Protein AF-A0A7W1U580-F1 (afdb_monomer_lite)

pLDDT: mean 88.95, std 13.39, range [37.47, 98.69]

Foldseek 3Di:
DDEDEDEQCQQPVDQPDGDCVVVVVVLVVCVVVVAAYEYYYFDAQSHHPVLVVQCVVVVFDKAWDDDPNDITIGTDLLRPSNLVSLLVSLLVVLVVCPPPPRHAEYEQARCDHGGSANDHDADLVRLVRCVVSPDDLVSSLVSSLSSLVSNCVSNVRHAYEYHAFFQRPDVDDRGNAPFRHVSVLVNLVVCCVVPPPRYAYEYEDQALPADQPVHDPRGVSVVLLVSPDRYAYEHNDAQPPPCQRSSHVSDDDDSLVGLLSSLVRRLSSNHLYYHHDPVCCVPPVVSVVVSVCSNPPDPDPDPDPDDDDDDDDDDDDDDDDDDDDDDDDDDDPDFDDQDARLAQLAPLQFPWDAQWTWGWADAPQKIKIKIQFLAAPPRFWKKKKFKDLDWAQWFDDADPPQEHAGERDDPLAKMWIAANNHQDIDIDNADPPKDWGHHNDRRTMTMIMGRCCRRPVHNHQKMWMKMWIFGRDRHTFTDTMPPDDPPPRYHTPVRTAIFGNQQRYDRVSPNHHQCRDPVGRFDFPDWDDDPQKIKIKTFDRAQWKKFKWKDQDVPDDIDTQDDIDHAHRPRGMDMDMDNDPDPDMDMDMDTDD

Structure (mmCIF, N/CA/C/O backbone):
data_AF-A0A7W1U580-F1
#
_entry.id   AF-A0A7W1U580-F1
#
loop_
_atom_site.group_PDB
_atom_site.id
_atom_site.type_symbol
_atom_site.label_atom_id
_atom_site.label_alt_id
_atom_site.label_comp_id
_atom_site.label_asym_id
_atom_site.label_entity_id
_atom_site.label_seq_id
_atom_site.pdbx_PDB_ins_code
_atom_site.Cartn_x
_atom_site.Cartn_y
_atom_site.Cartn_z
_atom_site.occupancy
_atom_site.B_iso_or_equiv
_atom_site.auth_seq_id
_atom_site.auth_comp_id
_atom_site.auth_asym_id
_atom_site.auth_atom_id
_atom_site.pdbx_PDB_model_num
ATOM 1 N N . GLY A 1 1 ? 14.571 -21.719 -9.127 1.00 93.25 1 GLY A N 1
ATOM 2 C CA . GLY A 1 1 ? 13.902 -22.363 -10.268 1.00 93.25 1 GLY A CA 1
ATOM 3 C C . GLY A 1 1 ? 14.424 -21.766 -11.554 1.00 93.25 1 GLY A C 1
ATOM 4 O O . GLY A 1 1 ? 15.583 -21.372 -11.562 1.00 93.25 1 GLY A O 1
ATOM 5 N N . ILE A 1 2 ? 13.581 -21.697 -12.580 1.00 95.88 2 ILE A N 1
ATOM 6 C CA . ILE A 1 2 ? 13.791 -21.000 -13.854 1.00 95.88 2 ILE A CA 1
ATOM 7 C C . ILE A 1 2 ? 12.588 -20.078 -14.084 1.00 95.88 2 ILE A C 1
ATOM 9 O O . ILE A 1 2 ? 11.450 -20.501 -13.889 1.00 95.88 2 ILE A O 1
ATOM 13 N N . SER A 1 3 ? 12.837 -18.829 -14.462 1.00 95.69 3 SER A N 1
ATOM 14 C CA . SER A 1 3 ? 11.798 -17.915 -14.944 1.00 95.69 3 SER A CA 1
ATOM 15 C C . SER A 1 3 ? 11.632 -18.152 -16.443 1.00 95.69 3 SER A C 1
ATOM 17 O O . SER A 1 3 ? 12.619 -18.105 -17.175 1.00 95.69 3 SER A O 1
ATOM 19 N N . VAL A 1 4 ? 10.423 -18.484 -16.894 1.00 95.94 4 VAL A N 1
ATOM 20 C CA . VAL A 1 4 ? 10.115 -18.711 -18.311 1.00 95.94 4 VAL A CA 1
ATOM 21 C C . VAL A 1 4 ? 9.139 -17.636 -18.758 1.00 95.94 4 VAL A C 1
ATOM 23 O O . VAL A 1 4 ? 8.052 -17.502 -18.192 1.00 95.94 4 VAL A O 1
ATOM 26 N N . ARG A 1 5 ? 9.545 -16.885 -19.781 1.00 93.25 5 ARG A N 1
ATOM 27 C CA . ARG A 1 5 ? 8.821 -15.740 -20.325 1.00 93.25 5 ARG A CA 1
ATOM 28 C C . ARG A 1 5 ? 8.491 -15.964 -21.798 1.00 93.25 5 ARG A C 1
ATOM 30 O O . ARG A 1 5 ? 9.344 -16.468 -22.529 1.00 93.25 5 ARG A O 1
ATOM 37 N N . GLN A 1 6 ? 7.284 -15.590 -22.217 1.00 95.19 6 GLN A N 1
ATOM 38 C CA . GLN A 1 6 ? 6.899 -15.522 -23.629 1.00 95.19 6 GLN A CA 1
ATOM 39 C C . GLN A 1 6 ? 5.832 -14.441 -23.855 1.00 95.19 6 GLN A C 1
ATOM 41 O O . GLN A 1 6 ? 5.037 -14.146 -22.961 1.00 95.19 6 GLN A O 1
ATOM 46 N N . ASP A 1 7 ? 5.811 -13.866 -25.052 1.00 96.69 7 ASP A N 1
ATOM 47 C CA . ASP A 1 7 ? 4.848 -12.847 -25.455 1.00 96.69 7 ASP A CA 1
ATOM 48 C C . ASP A 1 7 ? 3.467 -13.441 -25.730 1.00 96.69 7 ASP A C 1
ATOM 50 O O . ASP A 1 7 ? 3.337 -14.523 -26.307 1.00 96.69 7 ASP A O 1
ATOM 54 N N . TRP A 1 8 ? 2.409 -12.717 -25.350 1.00 97.31 8 TRP A N 1
ATOM 55 C CA . TRP A 1 8 ? 1.038 -13.115 -25.672 1.00 97.31 8 TRP A CA 1
ATOM 56 C C . TRP A 1 8 ? 0.842 -13.233 -27.191 1.00 97.31 8 TRP A C 1
ATOM 58 O O . TRP A 1 8 ? 0.210 -14.180 -27.650 1.00 97.31 8 TRP A O 1
ATOM 68 N N . ALA A 1 9 ? 1.446 -12.346 -27.985 1.00 97.44 9 ALA A N 1
ATOM 69 C CA . ALA A 1 9 ? 1.369 -12.407 -29.442 1.00 97.44 9 ALA A CA 1
ATOM 70 C C . ALA A 1 9 ? 1.908 -13.718 -30.044 1.00 97.44 9 ALA A C 1
ATOM 72 O O . ALA A 1 9 ? 1.359 -14.192 -31.037 1.00 97.44 9 ALA A O 1
ATOM 73 N N . ASP A 1 10 ? 2.930 -14.320 -29.431 1.00 97.44 10 ASP A N 1
ATOM 74 C CA . ASP A 1 10 ? 3.474 -15.609 -29.869 1.00 97.44 10 ASP A CA 1
ATOM 75 C C . ASP A 1 10 ? 2.634 -16.789 -29.372 1.00 97.44 10 ASP A C 1
ATOM 77 O O . ASP A 1 10 ? 2.607 -17.846 -30.000 1.00 97.44 10 ASP A O 1
ATOM 81 N N . LEU A 1 11 ? 1.979 -16.629 -28.220 1.00 97.62 11 LEU A N 1
ATOM 82 C CA . LEU A 1 11 ? 1.155 -17.666 -27.605 1.00 97.62 11 LEU A CA 1
ATOM 83 C C . LEU A 1 11 ? -0.230 -17.771 -28.224 1.00 97.62 11 LEU A C 1
ATOM 85 O O . LEU A 1 11 ? -0.786 -18.862 -28.229 1.00 97.62 11 LEU A O 1
ATOM 89 N N . GLU A 1 12 ? -0.789 -16.667 -28.706 1.00 98.25 12 GLU A N 1
ATOM 90 C CA . GLU A 1 12 ? -2.134 -16.596 -29.277 1.00 98.25 12 GLU A CA 1
ATOM 91 C C . GLU A 1 12 ? -2.147 -15.647 -30.492 1.00 98.25 12 GLU A C 1
ATOM 93 O O . GLU A 1 12 ? -2.725 -14.553 -30.442 1.00 98.25 12 GLU A O 1
ATOM 98 N N . PRO A 1 13 ? -1.486 -16.026 -31.604 1.00 97.56 13 PRO A N 1
ATOM 99 C CA . PRO A 1 13 ? -1.384 -15.175 -32.791 1.00 97.56 13 PRO A CA 1
ATOM 100 C C . PRO A 1 13 ? -2.749 -14.834 -33.405 1.00 97.56 13 PRO A C 1
ATOM 102 O O . PRO A 1 13 ? -2.908 -13.754 -33.974 1.00 97.56 13 PRO A O 1
ATOM 105 N N . ASN A 1 14 ? -3.737 -15.721 -33.250 1.00 97.12 14 ASN A N 1
ATOM 106 C CA . ASN A 1 14 ? -5.142 -15.499 -33.588 1.00 97.12 14 ASN A CA 1
ATOM 107 C C . ASN A 1 14 ? -6.018 -15.855 -32.384 1.00 97.12 14 ASN A C 1
ATOM 109 O O . ASN A 1 14 ? -5.682 -16.764 -31.630 1.00 97.12 14 ASN A O 1
ATOM 113 N N . GLU A 1 15 ? -7.154 -15.173 -32.231 1.00 97.25 15 GLU A N 1
ATOM 114 C CA . GLU A 1 15 ? -8.080 -15.395 -31.114 1.00 97.25 15 GLU A CA 1
ATOM 115 C C . GLU A 1 15 ? -8.493 -16.874 -30.998 1.00 97.25 15 GLU A C 1
ATOM 117 O O . GLU A 1 15 ? -9.060 -17.451 -31.929 1.00 97.25 15 GLU A O 1
ATOM 122 N N . GLY A 1 16 ? -8.198 -17.489 -29.850 1.00 96.19 16 GLY A N 1
ATOM 123 C CA . GLY A 1 16 ? -8.468 -18.896 -29.553 1.00 96.19 16 GLY A CA 1
ATOM 124 C C . GLY A 1 16 ? -7.490 -19.908 -30.167 1.00 96.19 16 GLY A C 1
ATOM 125 O O . GLY A 1 16 ? -7.632 -21.109 -29.921 1.00 96.19 16 GLY A O 1
ATOM 126 N N . GLU A 1 17 ? -6.499 -19.471 -30.948 1.00 97.69 17 GLU A N 1
ATOM 127 C CA . GLU A 1 17 ? -5.481 -20.334 -31.555 1.00 97.69 17 GLU A CA 1
ATOM 128 C C . GLU A 1 17 ? -4.176 -20.290 -30.750 1.00 97.69 17 GLU A C 1
ATOM 130 O O . GLU A 1 17 ? -3.310 -19.449 -30.985 1.00 97.69 17 GLU A O 1
ATOM 135 N N . PHE A 1 18 ? -4.013 -21.226 -29.811 1.00 98.00 18 PHE A N 1
ATOM 136 C CA . PHE A 1 18 ? -2.881 -21.209 -28.883 1.00 98.00 18 PHE A CA 1
ATOM 137 C C . PHE A 1 18 ? -1.668 -22.038 -29.328 1.00 98.00 18 PHE A C 1
ATOM 139 O O . PHE A 1 18 ? -1.789 -23.198 -29.730 1.00 98.00 18 PHE A O 1
ATOM 146 N N . HIS A 1 19 ? -0.470 -21.469 -29.181 1.00 97.62 19 HIS A N 1
ATOM 147 C CA . HIS A 1 19 ? 0.818 -22.032 -29.596 1.00 97.62 19 HIS A CA 1
ATOM 148 C C . HIS A 1 19 ? 1.713 -22.332 -28.375 1.00 97.62 19 HIS A C 1
ATOM 150 O O . HIS A 1 19 ? 2.697 -21.655 -28.092 1.00 97.62 19 HIS A O 1
ATOM 156 N N . TRP A 1 20 ? 1.407 -23.409 -27.643 1.00 97.62 20 TRP A N 1
ATOM 157 C CA . TRP A 1 20 ? 2.082 -23.757 -26.374 1.00 97.62 20 TRP A CA 1
ATOM 158 C C . TRP A 1 20 ? 3.472 -24.401 -26.497 1.00 97.62 20 TRP A C 1
ATOM 160 O O . TRP A 1 20 ? 4.099 -24.717 -25.483 1.00 97.62 20 TRP A O 1
ATOM 170 N N . GLY A 1 21 ? 3.950 -24.661 -27.718 1.00 96.56 21 GLY A N 1
ATOM 171 C CA . GLY A 1 21 ? 5.112 -25.521 -27.968 1.00 96.56 21 GLY A CA 1
ATOM 172 C C . GLY A 1 21 ? 6.377 -25.088 -27.223 1.00 96.56 21 GLY A C 1
ATOM 173 O O . GLY A 1 21 ? 7.030 -25.921 -26.592 1.00 96.56 21 GLY A O 1
ATOM 174 N N . TYR A 1 22 ? 6.692 -23.790 -27.246 1.00 96.44 22 TYR A N 1
ATOM 175 C CA . TYR A 1 22 ? 7.860 -23.247 -26.554 1.00 96.44 22 TYR A CA 1
ATOM 176 C C . TYR A 1 22 ? 7.725 -23.351 -25.029 1.00 96.44 22 TYR A C 1
ATOM 178 O O . TYR A 1 22 ? 8.572 -23.988 -24.401 1.00 96.44 22 TYR A O 1
ATOM 186 N N . LEU A 1 23 ? 6.655 -22.805 -24.429 1.00 96.50 23 LEU A N 1
ATOM 187 C CA . LEU A 1 23 ? 6.454 -22.869 -22.973 1.00 96.50 23 LEU A CA 1
ATOM 188 C C . LEU A 1 23 ? 6.480 -24.308 -22.454 1.00 96.50 23 LEU A C 1
ATOM 190 O O . LEU A 1 23 ? 7.170 -24.595 -21.476 1.00 96.50 23 LEU A O 1
ATOM 194 N N . ASN A 1 24 ? 5.782 -25.227 -23.125 1.00 97.56 24 ASN A N 1
ATOM 195 C CA . ASN A 1 24 ? 5.740 -26.629 -22.715 1.00 97.56 24 ASN A CA 1
ATOM 196 C C . ASN A 1 24 ? 7.129 -27.277 -22.781 1.00 97.56 24 ASN A C 1
ATOM 198 O O . ASN A 1 24 ? 7.496 -28.023 -21.871 1.00 97.56 24 ASN A O 1
ATOM 202 N N . ALA A 1 25 ? 7.929 -26.963 -23.805 1.00 98.19 25 ALA A N 1
ATOM 203 C CA . ALA A 1 25 ? 9.303 -27.446 -23.908 1.00 98.19 25 ALA A CA 1
ATOM 204 C C . ALA A 1 25 ? 10.201 -26.893 -22.787 1.00 98.19 25 ALA A C 1
ATOM 206 O O . ALA A 1 25 ? 10.955 -27.661 -22.188 1.00 98.19 25 ALA A O 1
ATOM 207 N N . GLN A 1 26 ? 10.088 -25.603 -22.449 1.00 97.75 26 GLN A N 1
ATOM 208 C CA . GLN A 1 26 ? 10.874 -24.987 -21.371 1.00 97.75 26 GLN A CA 1
ATOM 209 C C . GLN A 1 26 ? 10.490 -25.532 -19.990 1.00 97.75 26 GLN A C 1
ATOM 211 O O . GLN A 1 26 ? 11.364 -25.893 -19.199 1.00 97.75 26 GLN A O 1
ATOM 216 N N . VAL A 1 27 ? 9.190 -25.667 -19.706 1.00 98.06 27 VAL A N 1
ATOM 217 C CA . VAL A 1 27 ? 8.707 -26.260 -18.448 1.00 98.06 27 VAL A CA 1
ATOM 218 C C . VAL A 1 27 ? 9.151 -27.714 -18.335 1.00 98.06 27 VAL A C 1
ATOM 220 O O . VAL A 1 27 ? 9.608 -28.132 -17.271 1.00 98.06 27 VAL A O 1
ATOM 223 N N . LYS A 1 28 ? 9.095 -28.481 -19.432 1.00 97.88 28 LYS A N 1
ATOM 224 C CA . LYS A 1 28 ? 9.605 -29.853 -19.449 1.00 97.88 28 LYS A CA 1
ATOM 225 C C . LYS A 1 28 ? 11.112 -29.900 -19.179 1.00 97.88 28 LYS A C 1
ATOM 227 O O . LYS A 1 28 ? 11.544 -30.697 -18.354 1.00 97.88 28 LYS A O 1
ATOM 232 N N . ALA A 1 29 ? 11.907 -29.050 -19.826 1.00 98.25 29 ALA A N 1
ATOM 233 C CA . ALA A 1 29 ? 13.352 -29.006 -19.607 1.00 98.25 29 ALA A CA 1
ATOM 234 C C . ALA A 1 29 ? 13.700 -28.651 -18.150 1.00 98.25 29 ALA A C 1
ATOM 236 O O . ALA A 1 29 ? 14.589 -29.262 -17.555 1.00 98.25 29 ALA A O 1
ATOM 237 N N . ALA A 1 30 ? 12.960 -27.717 -17.541 1.00 98.12 30 ALA A N 1
ATOM 238 C CA . ALA A 1 30 ? 13.097 -27.400 -16.124 1.00 98.12 30 ALA A CA 1
ATOM 239 C C . ALA A 1 30 ? 12.749 -28.605 -15.234 1.00 98.12 30 ALA A C 1
ATOM 241 O O . ALA A 1 30 ? 13.507 -28.917 -14.313 1.00 98.12 30 ALA A O 1
ATOM 242 N N . ALA A 1 31 ? 11.660 -29.318 -15.541 1.00 98.06 31 ALA A N 1
ATOM 243 C CA . ALA A 1 31 ? 11.255 -30.527 -14.827 1.00 98.06 31 ALA A CA 1
ATOM 244 C C . ALA A 1 31 ? 12.324 -31.629 -14.904 1.00 98.06 31 ALA A C 1
ATOM 246 O O . ALA A 1 31 ? 12.724 -32.163 -13.870 1.00 98.06 31 ALA A O 1
ATOM 247 N N . ASP A 1 32 ? 12.837 -31.915 -16.106 1.00 98.12 32 ASP A N 1
ATOM 248 C CA . ASP A 1 32 ? 13.895 -32.907 -16.342 1.00 98.12 32 ASP A CA 1
ATOM 249 C C . ASP A 1 32 ? 15.183 -32.552 -15.567 1.00 98.12 32 ASP A C 1
ATOM 251 O O . ASP A 1 32 ? 15.918 -33.435 -15.123 1.00 98.12 32 ASP A O 1
ATOM 255 N N . ALA A 1 33 ? 15.438 -31.257 -15.348 1.00 97.44 33 ALA A N 1
ATOM 256 C CA . ALA A 1 33 ? 16.559 -30.740 -14.563 1.00 97.44 33 ALA A CA 1
ATOM 257 C C . ALA A 1 33 ? 16.264 -30.592 -13.051 1.00 97.44 33 ALA A C 1
ATOM 259 O O . ALA A 1 33 ? 17.092 -30.042 -12.312 1.00 97.44 33 ALA A O 1
ATOM 260 N N . GLY A 1 34 ? 15.093 -31.033 -12.575 1.00 97.31 34 GLY A N 1
ATOM 261 C CA . GLY A 1 34 ? 14.678 -30.920 -11.173 1.00 97.31 34 GLY A CA 1
ATOM 262 C C . GLY A 1 34 ? 14.515 -29.473 -10.693 1.00 97.31 34 GLY A C 1
ATOM 263 O O . GLY A 1 34 ? 14.776 -29.165 -9.527 1.00 97.31 34 GLY A O 1
ATOM 264 N N . LYS A 1 35 ? 14.157 -28.553 -11.593 1.00 96.38 35 LYS A N 1
ATOM 265 C CA . LYS A 1 35 ? 13.944 -27.130 -11.309 1.00 96.38 35 LYS A CA 1
ATOM 266 C C . LYS A 1 35 ? 12.455 -26.806 -11.319 1.00 96.38 35 LYS A C 1
ATOM 268 O O . LYS A 1 35 ? 11.713 -27.296 -12.155 1.00 96.38 35 LYS A O 1
ATOM 273 N N . GLN A 1 36 ? 12.047 -25.926 -10.413 1.00 96.88 36 GLN A N 1
ATOM 274 C CA . GLN A 1 36 ? 10.720 -25.304 -10.414 1.00 96.88 36 GLN A CA 1
ATOM 275 C C . GLN A 1 36 ? 10.663 -24.130 -11.397 1.00 96.88 36 GLN A C 1
ATOM 277 O O . GLN A 1 36 ? 11.709 -23.558 -11.712 1.00 96.88 36 GLN A O 1
ATOM 282 N N . VAL A 1 37 ? 9.465 -23.737 -11.823 1.00 98.44 37 VAL A N 1
ATOM 283 C CA . VAL A 1 37 ? 9.235 -22.675 -12.807 1.00 98.44 37 VAL A CA 1
ATOM 284 C C . VAL A 1 37 ? 8.397 -21.533 -12.235 1.00 98.44 37 VAL A C 1
ATOM 286 O O . VAL A 1 37 ? 7.379 -21.761 -11.575 1.00 98.44 37 VAL A O 1
ATOM 289 N N . LEU A 1 38 ? 8.840 -20.311 -12.542 1.00 97.50 38 LEU A N 1
ATOM 290 C CA . LEU A 1 38 ? 8.041 -19.091 -12.506 1.00 97.50 38 LEU A CA 1
ATOM 291 C C . LEU A 1 38 ? 7.598 -18.777 -13.946 1.00 97.50 38 LEU A C 1
ATOM 293 O O . LEU A 1 38 ? 8.451 -18.580 -14.808 1.00 97.50 38 LEU A O 1
ATOM 297 N N . LEU A 1 39 ? 6.291 -18.778 -14.221 1.00 96.81 39 LEU A N 1
ATOM 298 C CA . LEU A 1 39 ? 5.735 -18.470 -15.548 1.00 96.81 39 LEU A CA 1
ATOM 299 C C . LEU A 1 39 ? 5.376 -16.987 -15.682 1.00 96.81 39 LEU A C 1
ATOM 301 O O . LEU A 1 39 ? 4.733 -16.427 -14.792 1.00 96.81 39 LEU A O 1
ATOM 305 N N . ARG A 1 40 ? 5.742 -16.372 -16.813 1.00 93.56 40 ARG A N 1
ATOM 306 C CA . ARG A 1 40 ? 5.461 -14.964 -17.138 1.00 93.56 40 ARG A CA 1
ATOM 307 C C . ARG A 1 40 ? 4.956 -14.833 -18.570 1.00 93.56 40 ARG A C 1
ATOM 309 O O . ARG A 1 40 ? 5.522 -15.448 -19.475 1.00 93.56 40 ARG A O 1
ATOM 316 N N . ILE A 1 41 ? 3.909 -14.032 -18.751 1.00 94.06 41 ILE A N 1
ATOM 317 C CA . ILE A 1 41 ? 3.372 -13.693 -20.068 1.00 94.06 41 ILE A CA 1
ATOM 318 C C . ILE A 1 41 ? 3.444 -12.181 -20.267 1.00 94.06 41 ILE A C 1
ATOM 320 O O . ILE A 1 41 ? 2.741 -11.430 -19.577 1.00 94.06 41 ILE A O 1
ATOM 324 N N . ASN A 1 42 ? 4.235 -11.740 -21.245 1.00 93.94 42 ASN A N 1
ATOM 325 C CA . ASN A 1 42 ? 4.241 -10.342 -21.652 1.00 93.94 42 ASN A CA 1
ATOM 326 C C . ASN A 1 42 ? 2.883 -10.033 -22.299 1.00 93.94 42 ASN A C 1
ATOM 328 O O . ASN A 1 42 ? 2.422 -10.742 -23.192 1.00 93.94 42 ASN A O 1
ATOM 332 N N . SER A 1 43 ? 2.228 -8.970 -21.836 1.00 90.56 43 SER A N 1
ATOM 333 C CA . SER A 1 43 ? 0.922 -8.519 -22.344 1.00 90.56 43 SER A CA 1
ATOM 334 C C . SER A 1 43 ? 1.073 -7.133 -22.976 1.00 90.56 43 SER A C 1
ATOM 336 O O . SER A 1 43 ? 2.088 -6.891 -23.605 1.00 90.56 43 SER A O 1
ATOM 338 N N . GLN A 1 44 ? 0.111 -6.215 -22.861 1.00 94.06 44 GLN A N 1
ATOM 339 C CA . GLN A 1 44 ? 0.244 -4.812 -23.293 1.00 94.06 44 GLN A CA 1
ATOM 340 C C . GLN A 1 44 ? 0.935 -4.582 -24.647 1.00 94.06 44 GLN A C 1
ATOM 342 O O . GLN A 1 44 ? 0.287 -4.800 -25.669 1.00 94.06 44 GLN A O 1
ATOM 347 N N . ALA A 1 45 ? 2.186 -4.114 -24.716 1.00 93.69 45 ALA A N 1
ATOM 348 C CA . ALA A 1 45 ? 2.881 -3.937 -25.997 1.00 93.69 45 ALA A CA 1
ATOM 349 C C . ALA A 1 45 ? 3.069 -5.259 -26.770 1.00 93.69 45 ALA A C 1
ATOM 351 O O . ALA A 1 45 ? 2.981 -5.265 -27.993 1.00 93.69 45 ALA A O 1
ATOM 352 N N . ALA A 1 46 ? 3.212 -6.377 -26.059 1.00 94.94 46 ALA A N 1
ATOM 353 C CA . ALA A 1 46 ? 3.348 -7.734 -26.584 1.00 94.94 46 ALA A CA 1
ATOM 354 C C . ALA A 1 46 ? 2.004 -8.468 -26.790 1.00 94.94 46 ALA A C 1
ATOM 356 O O . ALA A 1 46 ? 1.975 -9.686 -26.978 1.00 94.94 46 ALA A O 1
ATOM 357 N N . LYS A 1 47 ? 0.866 -7.760 -26.723 1.00 95.75 47 LYS A N 1
ATOM 358 C CA . LYS A 1 47 ? -0.447 -8.331 -27.073 1.00 95.75 47 LYS A CA 1
ATOM 359 C C . LYS A 1 47 ? -0.523 -8.623 -28.584 1.00 95.75 47 LYS A C 1
ATOM 361 O O . LYS A 1 47 ? 0.031 -7.856 -29.376 1.00 95.75 47 LYS A O 1
ATOM 366 N N . PRO A 1 48 ? -1.262 -9.655 -29.019 1.00 97.25 48 PRO A N 1
ATOM 367 C CA . PRO A 1 48 ? -1.482 -9.896 -30.440 1.00 97.25 48 PRO A CA 1
ATOM 368 C C . PRO A 1 48 ? -2.307 -8.773 -31.089 1.00 97.25 48 PRO A C 1
ATOM 370 O O . PRO A 1 48 ? -3.158 -8.141 -30.458 1.00 97.25 48 PRO A O 1
ATOM 373 N N . ALA A 1 49 ? -2.096 -8.550 -32.390 1.00 96.94 49 ALA A N 1
ATOM 374 C CA . ALA A 1 49 ? -2.751 -7.475 -33.141 1.00 96.94 49 ALA A CA 1
ATOM 375 C C . ALA A 1 49 ? -4.290 -7.556 -33.111 1.00 96.94 49 ALA A C 1
ATOM 377 O O . ALA A 1 49 ? -4.966 -6.524 -33.115 1.00 96.94 49 ALA A O 1
ATOM 378 N N . TRP A 1 50 ? -4.855 -8.766 -33.027 1.00 98.06 50 TRP A N 1
ATOM 379 C CA . TRP A 1 50 ? -6.304 -8.962 -32.968 1.00 98.06 50 TRP A CA 1
ATOM 380 C C . TRP A 1 50 ? -6.927 -8.392 -31.682 1.00 98.06 50 TRP A C 1
ATOM 382 O O . TRP A 1 50 ? -8.065 -7.929 -31.725 1.00 98.06 50 TRP A O 1
ATOM 392 N N . VAL A 1 51 ? -6.185 -8.322 -30.567 1.00 98.19 51 VAL A N 1
ATOM 393 C CA . VAL A 1 51 ? -6.664 -7.680 -29.328 1.00 98.19 51 VAL A CA 1
ATOM 394 C C . VAL A 1 51 ? -6.810 -6.176 -29.537 1.00 98.19 51 VAL A C 1
ATOM 396 O O . VAL A 1 51 ? -7.827 -5.602 -29.155 1.00 98.19 51 VAL A O 1
ATOM 399 N N . THR A 1 52 ? -5.840 -5.534 -30.198 1.00 97.69 52 THR A N 1
ATOM 400 C CA . THR A 1 52 ? -5.947 -4.114 -30.578 1.00 97.69 52 THR A CA 1
ATOM 401 C C . THR A 1 52 ? -7.191 -3.877 -31.430 1.00 97.69 52 THR A C 1
ATOM 403 O O . THR A 1 52 ? -7.966 -2.970 -31.136 1.00 97.69 52 THR A O 1
ATOM 406 N N . GLN A 1 53 ? -7.421 -4.720 -32.441 1.00 98.12 53 GLN A N 1
ATOM 407 C CA . GLN A 1 53 ? -8.593 -4.602 -33.308 1.00 98.12 53 GLN A CA 1
ATOM 408 C C . GLN A 1 53 ? -9.905 -4.803 -32.537 1.00 98.12 53 GLN A C 1
ATOM 410 O O . GLN A 1 53 ? -10.869 -4.079 -32.772 1.00 98.12 53 GLN A O 1
ATOM 415 N N . ALA A 1 54 ? -9.950 -5.756 -31.601 1.00 98.38 54 ALA A N 1
ATOM 416 C CA . ALA A 1 54 ? -11.125 -6.003 -30.770 1.00 98.38 54 ALA A CA 1
ATOM 417 C C . ALA A 1 54 ? -11.467 -4.787 -29.896 1.00 98.38 54 ALA A C 1
ATOM 419 O O . ALA A 1 54 ? -12.620 -4.358 -29.871 1.00 98.38 54 ALA A O 1
ATOM 420 N N . VAL A 1 55 ? -10.465 -4.192 -29.241 1.00 98.50 55 VAL A N 1
ATOM 421 C CA . VAL A 1 55 ? -10.641 -2.978 -28.428 1.00 98.50 55 VAL A CA 1
ATOM 422 C C . VAL A 1 55 ? -11.087 -1.799 -29.303 1.00 98.50 55 VAL A C 1
ATOM 424 O O . VAL A 1 55 ? -12.040 -1.108 -28.953 1.00 98.50 55 VAL A O 1
ATOM 427 N N . GLN A 1 56 ? -10.484 -1.605 -30.482 1.00 98.19 56 GLN A N 1
ATOM 428 C CA . GLN A 1 56 ? -10.900 -0.563 -31.434 1.00 98.19 56 GLN A CA 1
ATOM 429 C C . GLN A 1 56 ? -12.352 -0.735 -31.895 1.00 98.19 56 GLN A C 1
ATOM 431 O O . GLN A 1 56 ? -13.116 0.228 -31.893 1.00 98.19 56 GLN A O 1
ATOM 436 N N . ASN A 1 57 ? -12.756 -1.958 -32.250 1.00 98.31 57 ASN A N 1
ATOM 437 C CA . ASN A 1 57 ? -14.122 -2.260 -32.685 1.00 98.31 57 ASN A CA 1
ATOM 438 C C . ASN A 1 57 ? -15.156 -2.012 -31.577 1.00 98.31 57 ASN A C 1
ATOM 440 O O . ASN A 1 57 ? -16.300 -1.672 -31.873 1.00 98.31 57 ASN A O 1
ATOM 444 N N . ALA A 1 58 ? -14.755 -2.169 -30.314 1.00 98.25 58 ALA A N 1
ATOM 445 C CA . ALA A 1 58 ? -15.579 -1.864 -29.149 1.00 98.25 58 ALA A CA 1
ATOM 446 C C . ALA A 1 58 ? -15.587 -0.367 -28.775 1.00 98.25 58 ALA A C 1
ATOM 448 O O . ALA A 1 58 ? -16.283 0.015 -27.837 1.00 98.25 58 ALA A O 1
ATOM 449 N N . GLY A 1 59 ? -14.832 0.480 -29.487 1.00 97.56 59 GLY A N 1
ATOM 450 C CA . GLY A 1 59 ? -14.679 1.901 -29.166 1.00 97.56 59 GLY A CA 1
ATOM 451 C C . GLY A 1 59 ? -13.834 2.164 -27.916 1.00 97.56 59 GLY A C 1
ATOM 452 O O . GLY A 1 59 ? -14.043 3.174 -27.249 1.00 97.56 59 GLY A O 1
ATOM 453 N N . GLY A 1 60 ? -12.926 1.247 -27.574 1.00 96.44 60 GLY A N 1
ATOM 454 C CA . GLY A 1 60 ? -12.086 1.327 -26.382 1.00 96.44 60 GLY A CA 1
ATOM 455 C C . GLY A 1 60 ? -11.017 2.420 -26.438 1.00 96.44 60 GLY A C 1
ATOM 456 O O . GLY A 1 60 ? -10.662 2.935 -27.503 1.00 96.44 60 GLY A O 1
ATOM 457 N N . THR A 1 61 ? -10.485 2.760 -25.264 1.00 95.44 61 THR A N 1
ATOM 458 C CA . THR A 1 61 ? -9.499 3.836 -25.096 1.00 95.44 61 THR A CA 1
ATOM 459 C C . THR A 1 61 ? -8.075 3.293 -25.161 1.00 95.44 61 THR A C 1
ATOM 461 O O . THR A 1 61 ? -7.747 2.264 -24.564 1.00 95.44 61 THR A O 1
ATOM 464 N N . PHE A 1 62 ? -7.205 4.031 -25.844 1.00 95.94 62 PHE A N 1
ATOM 465 C CA . PHE A 1 62 ? -5.784 3.729 -25.959 1.00 95.94 62 PHE A CA 1
ATOM 466 C C . PHE A 1 62 ? -4.933 4.838 -25.354 1.00 95.94 62 PHE A C 1
ATOM 468 O O . PHE A 1 62 ? -5.336 5.997 -25.297 1.00 95.94 62 PHE A O 1
ATOM 475 N N . PHE A 1 63 ? -3.735 4.453 -24.948 1.00 94.94 63 PHE A N 1
ATOM 476 C CA . PHE A 1 63 ? -2.697 5.306 -24.414 1.00 94.94 63 PHE A CA 1
ATOM 477 C C . PHE A 1 63 ? -1.432 5.138 -25.262 1.00 94.94 63 PHE A C 1
ATOM 479 O O . PHE A 1 63 ? -1.032 4.011 -25.567 1.00 94.94 63 PHE A O 1
ATOM 486 N N . THR A 1 64 ? -0.810 6.253 -25.646 1.00 94.38 64 THR A N 1
ATOM 487 C CA . THR A 1 64 ? 0.394 6.276 -26.486 1.00 94.38 64 THR A CA 1
ATOM 488 C C . THR A 1 64 ? 1.505 7.043 -25.783 1.00 94.38 64 THR A C 1
ATOM 490 O O . THR A 1 64 ? 1.269 8.146 -25.297 1.00 94.38 64 THR A O 1
ATOM 493 N N . PHE A 1 65 ? 2.710 6.476 -25.783 1.00 92.62 65 PHE A N 1
ATOM 494 C CA . PHE A 1 65 ? 3.903 7.039 -25.148 1.00 92.62 65 PHE A CA 1
ATOM 495 C C . PHE A 1 65 ? 5.154 6.798 -26.000 1.00 92.62 65 PHE A C 1
ATOM 497 O O . PHE A 1 65 ? 5.121 6.034 -26.970 1.00 92.62 65 PHE A O 1
ATOM 504 N N . ASP A 1 66 ? 6.247 7.474 -25.648 1.00 91.31 66 ASP A N 1
ATOM 505 C CA . ASP A 1 66 ? 7.574 7.218 -26.209 1.00 91.31 66 ASP A CA 1
ATOM 506 C C . ASP A 1 66 ? 8.285 6.134 -25.392 1.00 91.31 66 ASP A C 1
ATOM 508 O O . ASP A 1 66 ? 8.526 6.299 -24.197 1.00 91.31 66 ASP A O 1
ATOM 512 N N . ASP A 1 67 ? 8.618 5.021 -26.037 1.00 88.31 67 ASP A N 1
ATOM 513 C CA . ASP A 1 67 ? 9.482 3.983 -25.487 1.00 88.31 67 ASP A CA 1
ATOM 514 C C . ASP A 1 67 ? 10.850 4.067 -26.161 1.00 88.31 67 ASP A C 1
ATOM 516 O O . ASP A 1 67 ? 11.066 3.515 -27.240 1.00 88.31 67 ASP A O 1
ATOM 520 N N . ASN A 1 68 ? 11.775 4.802 -25.542 1.00 86.25 68 ASN A N 1
ATOM 521 C CA . ASN A 1 68 ? 13.154 4.939 -26.015 1.00 86.25 68 ASN A CA 1
ATOM 522 C C . ASN A 1 68 ? 13.253 5.386 -27.491 1.00 86.25 68 ASN A C 1
ATOM 524 O O . ASN A 1 68 ? 14.054 4.856 -28.266 1.00 86.25 68 ASN A O 1
ATOM 528 N N . GLY A 1 69 ? 12.439 6.370 -27.885 1.00 88.62 69 GLY A N 1
ATOM 529 C CA . GLY A 1 69 ? 12.358 6.880 -29.255 1.00 88.62 69 GLY A CA 1
ATOM 530 C C . GLY A 1 69 ? 11.379 6.131 -30.165 1.00 88.62 69 GLY A C 1
ATOM 531 O O . GLY A 1 69 ? 11.298 6.447 -31.356 1.00 88.62 69 GLY A O 1
ATOM 532 N N . VAL A 1 70 ? 10.653 5.135 -29.646 1.00 91.00 70 VAL A N 1
ATOM 533 C CA . VAL A 1 70 ? 9.630 4.382 -30.380 1.00 91.00 70 VAL A CA 1
ATOM 534 C C . VAL A 1 70 ? 8.246 4.716 -29.835 1.00 91.00 70 VAL A C 1
ATOM 536 O O . VAL A 1 70 ? 7.908 4.398 -28.697 1.00 91.00 70 VAL A O 1
ATOM 539 N N . SER A 1 71 ? 7.399 5.312 -30.676 1.00 93.69 71 SER A N 1
ATOM 540 C CA . SER A 1 71 ? 5.998 5.553 -30.321 1.00 93.69 71 SER A CA 1
ATOM 541 C C . SER A 1 71 ? 5.252 4.226 -30.159 1.00 93.69 71 SER A C 1
ATOM 543 O O . SER A 1 71 ? 5.122 3.457 -31.114 1.00 93.69 71 SER A O 1
ATOM 545 N N . THR A 1 72 ? 4.763 3.970 -28.947 1.00 93.44 72 THR A N 1
ATOM 546 C CA . THR A 1 72 ? 4.126 2.709 -28.554 1.00 93.44 72 THR A CA 1
ATOM 547 C C . THR A 1 72 ? 2.716 2.963 -28.040 1.00 93.44 72 THR A C 1
ATOM 549 O O . THR A 1 72 ? 2.498 3.870 -27.239 1.00 93.44 72 THR A O 1
ATOM 552 N N . THR A 1 73 ? 1.753 2.142 -28.475 1.00 94.56 73 THR A N 1
ATOM 553 C CA . THR A 1 73 ? 0.333 2.275 -28.113 1.00 94.56 73 THR A CA 1
ATOM 554 C C . THR A 1 73 ? -0.200 1.023 -27.412 1.00 94.56 73 THR A C 1
ATOM 556 O O . THR A 1 73 ? -0.121 -0.104 -27.919 1.00 94.56 73 THR A O 1
ATOM 559 N N . ILE A 1 74 ? -0.817 1.225 -26.250 1.00 96.25 74 ILE A N 1
ATOM 560 C CA . ILE A 1 74 ? -1.431 0.184 -25.417 1.00 96.25 74 ILE A CA 1
ATOM 561 C C . ILE A 1 74 ? -2.888 0.545 -25.100 1.00 96.25 74 ILE A C 1
ATOM 563 O O . ILE A 1 74 ? -3.221 1.726 -25.064 1.00 96.25 74 ILE A O 1
ATOM 567 N N . PRO A 1 75 ? -3.793 -0.428 -24.898 1.00 96.88 75 PRO A N 1
ATOM 568 C CA . PRO A 1 75 ? -5.100 -0.131 -24.326 1.00 96.88 75 PRO A CA 1
ATOM 569 C C . PRO A 1 75 ? -4.927 0.353 -22.880 1.00 96.88 75 PRO A C 1
ATOM 571 O O . PRO A 1 75 ? -3.978 -0.040 -22.191 1.00 96.88 75 PRO A O 1
ATOM 574 N N . VAL A 1 76 ? -5.850 1.192 -22.409 1.00 96.25 76 VAL A N 1
ATOM 575 C CA . VAL A 1 76 ? -5.879 1.567 -20.988 1.00 96.25 76 VAL A CA 1
ATOM 576 C C . VAL A 1 76 ? -6.149 0.333 -20.120 1.00 96.25 76 VAL A C 1
ATOM 578 O O . VAL A 1 76 ? -6.860 -0.585 -20.530 1.00 96.25 76 VAL A O 1
ATOM 581 N N . PHE A 1 77 ? -5.597 0.299 -18.905 1.00 94.75 77 PHE A N 1
ATOM 582 C CA . PHE A 1 77 ? -5.622 -0.903 -18.055 1.00 94.75 77 PHE A CA 1
ATOM 583 C C . PHE A 1 77 ? -7.039 -1.372 -17.695 1.00 94.75 77 PHE A C 1
ATOM 585 O O . PHE A 1 77 ? -7.270 -2.568 -17.538 1.00 94.75 77 PHE A O 1
ATOM 592 N N . TRP A 1 78 ? -7.979 -0.430 -17.585 1.00 96.12 78 TRP A N 1
ATOM 593 C CA . TRP A 1 78 ? -9.384 -0.666 -17.243 1.00 96.12 78 TRP A CA 1
ATOM 594 C C . TRP A 1 78 ? -10.300 -0.829 -18.463 1.00 96.12 78 TRP A C 1
ATOM 596 O O . TRP A 1 78 ? -11.522 -0.813 -18.303 1.00 96.12 78 TRP A O 1
ATOM 606 N N . ASP A 1 79 ? -9.758 -0.962 -19.680 1.00 98.00 79 ASP A N 1
ATOM 607 C CA . ASP A 1 79 ? -10.593 -1.223 -20.850 1.00 98.00 79 ASP A CA 1
ATOM 608 C C . ASP A 1 79 ? -11.291 -2.593 -20.706 1.00 98.00 79 ASP A C 1
ATOM 610 O O . ASP A 1 79 ? -10.622 -3.619 -20.529 1.00 98.00 79 ASP A O 1
ATOM 614 N N . PRO A 1 80 ? -12.635 -2.650 -20.772 1.00 98.00 80 PRO A N 1
ATOM 615 C CA . PRO A 1 80 ? -13.374 -3.877 -20.494 1.00 98.00 80 PRO A CA 1
ATOM 616 C C . PRO A 1 80 ? -13.120 -4.972 -21.536 1.00 98.00 80 PRO A C 1
ATOM 618 O O . PRO A 1 80 ? -13.136 -6.156 -21.191 1.00 98.00 80 PRO A O 1
ATOM 621 N N . THR A 1 81 ? -12.858 -4.600 -22.793 1.00 98.50 81 THR A N 1
ATOM 622 C CA . THR A 1 81 ? -12.577 -5.563 -23.865 1.00 98.50 81 THR A CA 1
ATOM 623 C C . THR A 1 81 ? -11.197 -6.170 -23.667 1.00 98.50 81 THR A C 1
ATOM 625 O O . THR A 1 81 ? -11.055 -7.392 -23.695 1.00 98.50 81 THR A O 1
ATOM 628 N N . TYR A 1 82 ? -10.189 -5.341 -23.387 1.00 98.19 82 TYR A N 1
ATOM 629 C CA . TYR A 1 82 ? -8.844 -5.810 -23.069 1.00 98.19 82 TYR A CA 1
ATOM 630 C C . TYR A 1 82 ? -8.836 -6.733 -21.844 1.00 98.19 82 TYR A C 1
ATOM 632 O O . TYR A 1 82 ? -8.273 -7.829 -21.906 1.00 98.19 82 TYR A O 1
ATOM 640 N N . LEU A 1 83 ? -9.505 -6.335 -20.755 1.00 98.38 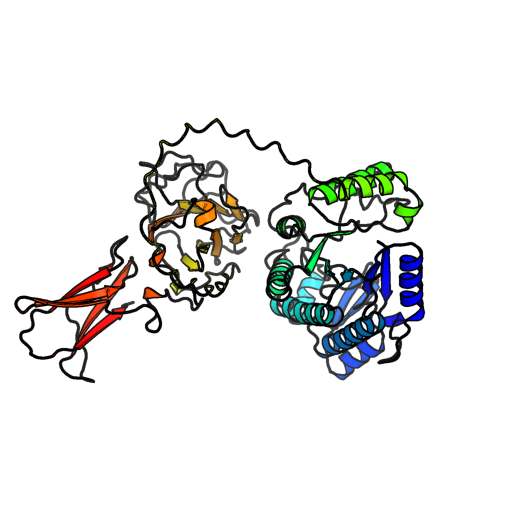83 LEU A N 1
ATOM 641 C CA . LEU A 1 83 ? -9.612 -7.152 -19.546 1.00 98.38 83 LEU A CA 1
ATOM 642 C C . LEU A 1 83 ? -10.274 -8.503 -19.827 1.00 98.38 83 LEU A C 1
ATOM 644 O O . LEU A 1 83 ? -9.805 -9.519 -19.319 1.00 98.38 83 LEU A O 1
ATOM 648 N N . ALA A 1 84 ? -11.336 -8.544 -20.638 1.00 98.50 84 ALA A N 1
ATOM 649 C CA . ALA A 1 84 ? -11.971 -9.800 -21.030 1.00 98.50 84 ALA A CA 1
ATOM 650 C C . ALA A 1 84 ? -10.990 -10.718 -21.778 1.00 98.50 84 ALA A C 1
ATOM 652 O O . ALA A 1 84 ? -10.755 -11.838 -21.331 1.00 98.50 84 ALA A O 1
ATOM 653 N N . LYS A 1 85 ? -10.328 -10.215 -22.829 1.00 98.31 85 LYS A N 1
ATOM 654 C CA . LYS A 1 85 ? -9.367 -11.011 -23.616 1.00 98.31 85 LYS A CA 1
ATOM 655 C C . LYS A 1 85 ? -8.185 -11.497 -22.787 1.00 98.31 85 LYS A C 1
ATOM 657 O O . LYS A 1 85 ? -7.750 -12.635 -22.928 1.00 98.31 85 LYS A O 1
ATOM 662 N N . LYS A 1 86 ? -7.686 -10.663 -21.877 1.00 97.88 86 LYS A N 1
ATOM 663 C CA . LYS A 1 86 ? -6.577 -11.042 -21.000 1.00 97.88 86 LYS A CA 1
ATOM 664 C C . LYS A 1 86 ? -6.980 -12.135 -20.011 1.00 97.88 86 LYS A C 1
ATOM 666 O O . LYS A 1 86 ? -6.188 -13.037 -19.752 1.00 97.88 86 LYS A O 1
ATOM 671 N N . LYS A 1 87 ? -8.209 -12.091 -19.486 1.00 98.56 87 LYS A N 1
ATOM 672 C CA . LYS A 1 87 ? -8.748 -13.161 -18.632 1.00 98.56 87 LYS A CA 1
ATOM 673 C C . LYS A 1 87 ? -8.905 -14.475 -19.400 1.00 98.56 87 LYS A C 1
ATOM 675 O O . LYS A 1 87 ? -8.557 -15.515 -18.844 1.00 98.56 87 LYS A O 1
ATOM 680 N N . ASP A 1 88 ? -9.336 -14.429 -20.660 1.00 98.44 88 ASP A N 1
ATOM 681 C CA . ASP A 1 88 ? -9.432 -15.619 -21.519 1.00 98.44 88 ASP A CA 1
ATOM 682 C C . ASP A 1 88 ? -8.049 -16.260 -21.746 1.00 98.44 88 ASP A C 1
ATOM 684 O O . ASP A 1 88 ? -7.884 -17.465 -21.543 1.00 98.44 88 ASP A O 1
ATOM 688 N N . MET A 1 89 ? -7.025 -15.451 -22.044 1.00 98.12 89 MET A N 1
ATOM 689 C CA . MET A 1 89 ? -5.638 -15.922 -22.169 1.00 98.12 89 MET A CA 1
ATOM 690 C C . MET A 1 89 ? -5.108 -16.542 -20.864 1.00 98.12 89 MET A C 1
ATOM 692 O O . MET A 1 89 ? -4.487 -17.606 -20.880 1.00 98.12 89 MET A O 1
ATOM 696 N N . ILE A 1 90 ? -5.371 -15.914 -19.711 1.00 98.38 90 ILE A N 1
ATOM 697 C CA . ILE A 1 90 ? -4.975 -16.448 -18.396 1.00 98.38 90 ILE A CA 1
ATOM 698 C C . ILE A 1 90 ? -5.657 -17.795 -18.122 1.00 98.38 90 ILE A C 1
ATOM 700 O O . ILE A 1 90 ? -5.004 -18.729 -17.649 1.00 98.38 90 ILE A O 1
ATOM 704 N N . ALA A 1 91 ? -6.947 -17.922 -18.442 1.00 98.56 91 ALA A N 1
ATOM 705 C CA . ALA A 1 91 ? -7.685 -19.171 -18.289 1.00 98.56 91 ALA A CA 1
ATOM 706 C C . ALA A 1 91 ? -7.113 -20.282 -19.186 1.00 98.56 91 ALA A C 1
ATOM 708 O O . ALA A 1 91 ? -6.917 -21.407 -18.718 1.00 98.56 91 ALA A O 1
ATOM 709 N N . ALA A 1 92 ? -6.781 -19.967 -20.442 1.00 98.44 92 ALA A N 1
ATOM 710 C CA . ALA A 1 92 ? -6.162 -20.910 -21.371 1.00 98.44 92 ALA A CA 1
ATOM 711 C C . ALA A 1 92 ? -4.765 -21.356 -20.903 1.00 98.44 92 ALA A C 1
ATOM 713 O O . ALA A 1 92 ? -4.450 -22.548 -20.934 1.00 98.44 92 ALA A O 1
ATOM 714 N N . LEU A 1 93 ? -3.955 -20.424 -20.386 1.00 97.88 93 LEU A N 1
ATOM 715 C CA . LEU A 1 93 ? -2.644 -20.725 -19.811 1.00 97.88 93 LEU A CA 1
ATOM 716 C C . LEU A 1 93 ? -2.760 -21.656 -18.593 1.00 97.88 93 LEU A C 1
ATOM 718 O O . LEU A 1 93 ? -2.021 -22.639 -18.496 1.00 97.88 93 LEU A O 1
ATOM 722 N N . GLY A 1 94 ? -3.698 -21.376 -17.681 1.00 97.94 94 GLY A N 1
ATOM 723 C CA . GLY A 1 94 ? -3.972 -22.231 -16.523 1.00 97.94 94 GLY A CA 1
ATOM 724 C C . GLY A 1 94 ? -4.415 -23.633 -16.924 1.00 97.94 94 GLY A C 1
ATOM 725 O O . GLY A 1 94 ? -3.899 -24.615 -16.395 1.00 97.94 94 GLY A O 1
ATOM 726 N N . ALA A 1 95 ? -5.297 -23.746 -17.921 1.00 98.06 95 ALA A N 1
ATOM 727 C CA . ALA A 1 95 ? -5.733 -25.033 -18.456 1.00 98.06 95 ALA A CA 1
ATOM 728 C C . ALA A 1 95 ? -4.576 -25.843 -19.069 1.00 98.06 95 ALA A C 1
ATOM 730 O O . ALA A 1 95 ? -4.513 -27.056 -18.871 1.00 98.06 95 ALA A O 1
ATOM 731 N N . ASN A 1 96 ? -3.630 -25.194 -19.758 1.00 97.56 96 ASN A N 1
ATOM 732 C CA . ASN A 1 96 ? -2.459 -25.864 -20.333 1.00 97.56 96 ASN A CA 1
ATOM 733 C C . ASN A 1 96 ? -1.493 -26.418 -19.260 1.00 97.56 96 ASN A C 1
ATOM 735 O O . ASN A 1 96 ? -0.829 -27.427 -19.493 1.00 97.56 96 ASN A O 1
ATOM 739 N N . PHE A 1 97 ? -1.434 -25.802 -18.074 1.00 97.06 97 PHE A N 1
ATOM 740 C CA . PHE A 1 97 ? -0.546 -26.212 -16.975 1.00 97.06 97 PHE A CA 1
ATOM 741 C C . PHE A 1 97 ? -1.270 -26.797 -15.755 1.00 97.06 97 PHE A C 1
ATOM 743 O O . PHE A 1 97 ? -0.655 -26.979 -14.699 1.00 97.06 97 PHE A O 1
ATOM 750 N N . VAL A 1 98 ? -2.554 -27.135 -15.882 1.00 93.19 98 VAL A N 1
ATOM 751 C CA . VAL A 1 98 ? -3.345 -27.686 -14.779 1.00 93.19 98 VAL A CA 1
ATOM 752 C C . VAL A 1 98 ? -2.696 -28.960 -14.230 1.00 93.19 98 VAL A C 1
ATOM 754 O O . VAL A 1 98 ? -2.333 -29.876 -14.966 1.00 93.19 98 VAL A O 1
ATOM 757 N N . GLY A 1 99 ? -2.502 -29.007 -12.911 1.00 88.44 99 GLY A N 1
ATOM 758 C CA . GLY A 1 99 ? -1.870 -30.144 -12.237 1.00 88.44 99 GLY A CA 1
ATOM 759 C C . GLY A 1 99 ? -0.375 -30.333 -12.527 1.00 88.44 99 GLY A C 1
ATOM 760 O O . GLY A 1 99 ? 0.188 -31.329 -12.076 1.00 88.44 99 GLY A O 1
ATOM 761 N N . ASN A 1 100 ? 0.289 -29.415 -13.240 1.00 95.38 100 ASN A N 1
ATOM 762 C CA . ASN A 1 100 ? 1.730 -29.485 -13.466 1.00 95.38 100 ASN A CA 1
ATOM 763 C C . ASN A 1 100 ? 2.495 -29.037 -12.198 1.00 95.38 100 ASN A C 1
ATOM 765 O O . ASN A 1 100 ? 2.443 -27.857 -11.846 1.00 95.38 100 ASN A O 1
ATOM 769 N N . PRO A 1 101 ? 3.236 -29.934 -11.515 1.00 95.19 101 PRO A N 1
ATOM 770 C CA . PRO A 1 101 ? 3.904 -29.614 -10.250 1.00 95.19 101 PRO A CA 1
ATOM 771 C C . PRO A 1 101 ? 5.192 -28.799 -10.432 1.00 95.19 101 PRO A C 1
ATOM 773 O O . PRO A 1 101 ? 5.749 -28.292 -9.460 1.00 95.19 101 PRO A O 1
ATOM 776 N N . THR A 1 102 ? 5.701 -28.699 -11.663 1.00 98.06 102 THR A N 1
ATOM 777 C CA . THR A 1 102 ? 6.913 -27.941 -11.979 1.00 98.06 102 THR A CA 1
ATOM 778 C C . THR A 1 102 ? 6.644 -26.443 -11.953 1.00 98.06 102 THR A C 1
ATOM 780 O O . THR A 1 102 ? 7.512 -25.679 -11.536 1.00 98.06 102 THR A O 1
ATOM 783 N N . VAL A 1 103 ? 5.448 -26.015 -12.364 1.00 98.12 103 VAL A N 1
ATOM 784 C CA . VAL A 1 103 ? 5.013 -24.618 -12.280 1.00 98.12 103 VAL A CA 1
ATOM 785 C C . VAL A 1 103 ? 4.593 -24.329 -10.846 1.00 98.12 103 VAL A C 1
ATOM 787 O O . VAL A 1 103 ? 3.579 -24.843 -10.376 1.00 98.12 103 VAL A O 1
ATOM 790 N N . THR A 1 104 ? 5.368 -23.499 -10.150 1.00 97.06 104 THR A N 1
ATOM 791 C CA . THR A 1 104 ? 5.135 -23.178 -8.732 1.00 97.06 104 THR A CA 1
ATOM 792 C C . THR A 1 104 ? 4.767 -21.724 -8.500 1.00 97.06 104 THR A C 1
ATOM 794 O O . THR A 1 104 ? 4.135 -21.416 -7.492 1.00 97.06 104 THR A O 1
ATOM 797 N N . ILE A 1 105 ? 5.172 -20.837 -9.412 1.00 97.50 105 ILE A N 1
ATOM 798 C CA . ILE A 1 105 ? 4.874 -19.407 -9.358 1.00 97.50 105 ILE A CA 1
ATOM 799 C C . ILE A 1 105 ? 4.347 -18.970 -10.727 1.00 97.50 105 ILE A C 1
ATOM 801 O O . ILE A 1 105 ? 4.868 -19.394 -11.759 1.00 97.50 105 ILE A O 1
ATOM 805 N N . VAL A 1 106 ? 3.329 -18.117 -10.744 1.00 97.56 106 VAL A N 1
ATOM 806 C CA . VAL A 1 106 ? 2.827 -17.467 -11.962 1.00 97.56 106 VAL A CA 1
ATOM 807 C C . VAL A 1 106 ? 2.775 -15.965 -11.730 1.00 97.56 106 VAL A C 1
ATOM 809 O O . VAL A 1 106 ? 2.352 -15.521 -10.668 1.00 97.56 106 VAL A O 1
ATOM 812 N N . SER A 1 107 ? 3.233 -15.169 -12.690 1.00 96.38 107 SER A N 1
ATOM 813 C CA . SER A 1 107 ? 3.180 -13.713 -12.580 1.00 96.38 107 SER A CA 1
ATOM 814 C C . SER A 1 107 ? 1.801 -13.176 -12.973 1.00 96.38 107 SER A C 1
ATOM 816 O O . SER A 1 107 ? 1.269 -13.545 -14.020 1.00 96.38 107 SER A O 1
ATOM 818 N N . ALA A 1 108 ? 1.234 -12.295 -12.147 1.00 96.00 108 ALA A N 1
ATOM 819 C CA . ALA A 1 108 ? 0.031 -11.531 -12.462 1.00 96.00 108 ALA A CA 1
ATOM 820 C C . ALA A 1 108 ? 0.402 -10.063 -12.707 1.00 96.00 108 ALA A C 1
ATOM 822 O O . ALA A 1 108 ? 0.521 -9.273 -11.773 1.00 96.00 108 ALA A O 1
ATOM 823 N N . SER A 1 109 ? 0.575 -9.693 -13.974 1.00 91.81 109 SER A N 1
ATOM 824 C CA . SER A 1 109 ? 0.950 -8.330 -14.372 1.00 91.81 109 SER A CA 1
ATOM 825 C C . SER A 1 109 ? -0.240 -7.580 -14.939 1.00 91.81 109 SER A C 1
ATOM 827 O O . SER A 1 109 ? -0.969 -8.125 -15.768 1.00 91.81 109 SER A O 1
ATOM 829 N N . PHE A 1 110 ? -0.429 -6.319 -14.555 1.00 92.94 110 PHE A N 1
ATOM 830 C CA . PHE A 1 110 ? -1.520 -5.482 -15.073 1.00 92.94 110 PHE A CA 1
ATOM 831 C C . PHE A 1 110 ? -1.161 -3.996 -15.191 1.00 92.94 110 PHE A C 1
ATOM 833 O O . PHE A 1 110 ? -1.624 -3.348 -16.124 1.00 92.94 110 PHE A O 1
ATOM 840 N N . ALA A 1 111 ? -0.324 -3.476 -14.292 1.00 90.75 111 ALA A N 1
ATOM 841 C CA . ALA A 1 111 ? 0.134 -2.089 -14.279 1.00 90.75 111 ALA A CA 1
ATOM 842 C C . ALA A 1 111 ? 1.456 -1.932 -15.049 1.00 90.75 111 ALA A C 1
ATOM 844 O O . ALA A 1 111 ? 2.488 -1.561 -14.493 1.00 90.75 111 ALA A O 1
ATOM 845 N N . ASN A 1 112 ? 1.450 -2.307 -16.325 1.00 90.75 112 ASN A N 1
ATOM 846 C CA . ASN A 1 112 ? 2.658 -2.454 -17.132 1.00 90.75 112 ASN A CA 1
ATOM 847 C C . ASN A 1 112 ? 2.483 -1.917 -18.559 1.00 90.75 112 ASN A C 1
ATOM 849 O O . ASN A 1 112 ? 1.360 -1.705 -19.004 1.00 90.75 112 ASN A O 1
ATOM 853 N N . ALA A 1 113 ? 3.573 -1.705 -19.296 1.00 91.31 113 ALA A N 1
ATOM 854 C CA . ALA A 1 113 ? 3.504 -1.248 -20.688 1.00 91.31 113 ALA A CA 1
ATOM 855 C C . ALA A 1 113 ? 4.269 -2.158 -21.652 1.00 91.31 113 ALA A C 1
ATOM 857 O O . ALA A 1 113 ? 3.661 -2.733 -22.555 1.00 91.31 113 ALA A O 1
ATOM 858 N N . THR A 1 114 ? 5.576 -2.322 -21.444 1.00 90.19 114 THR A N 1
ATOM 859 C CA . THR A 1 114 ? 6.461 -3.057 -22.369 1.00 90.19 114 THR A CA 1
ATOM 860 C C . THR A 1 114 ? 7.128 -4.291 -21.763 1.00 90.19 114 THR A C 1
ATOM 862 O O . THR A 1 114 ? 7.752 -5.063 -22.482 1.00 90.19 114 THR A O 1
ATOM 865 N N . SER A 1 115 ? 6.944 -4.527 -20.463 1.00 88.19 115 SER A N 1
ATOM 866 C CA . SER A 1 115 ? 7.372 -5.740 -19.756 1.00 88.19 115 SER A CA 1
ATOM 867 C C . SER A 1 115 ? 6.273 -6.228 -18.806 1.00 88.19 115 SER A C 1
ATOM 869 O O . SER A 1 115 ? 5.197 -5.640 -18.738 1.00 88.19 115 SER A O 1
ATOM 871 N N . GLU A 1 116 ? 6.501 -7.300 -18.048 1.00 88.31 116 GLU A N 1
ATOM 872 C CA . GLU A 1 116 ? 5.636 -7.722 -16.933 1.00 88.31 116 GLU A CA 1
ATOM 873 C C . GLU A 1 116 ? 5.844 -6.936 -15.636 1.00 88.31 116 GLU A C 1
ATOM 875 O O . GLU A 1 116 ? 5.141 -7.193 -14.653 1.00 88.31 116 GLU A O 1
ATOM 880 N N . ASP A 1 117 ? 6.813 -6.025 -15.608 1.00 88.81 117 ASP A N 1
ATOM 881 C CA . ASP A 1 117 ? 7.119 -5.236 -14.423 1.00 88.81 117 ASP A CA 1
ATOM 882 C C . ASP A 1 117 ? 6.031 -4.188 -14.197 1.00 88.81 117 ASP A C 1
ATOM 884 O O . ASP A 1 117 ? 5.412 -3.698 -15.144 1.00 88.81 117 ASP A O 1
ATOM 888 N N . TRP A 1 118 ? 5.808 -3.820 -12.936 1.00 91.38 118 TRP A N 1
ATOM 889 C CA . TRP A 1 118 ? 4.957 -2.679 -12.628 1.00 91.38 118 TRP A CA 1
ATOM 890 C C . TRP A 1 118 ? 5.692 -1.409 -13.063 1.00 91.38 118 TRP A C 1
ATOM 892 O O . TRP A 1 118 ? 6.553 -0.901 -12.353 1.00 91.38 118 TRP A O 1
ATOM 902 N N . ASN A 1 119 ? 5.396 -0.931 -14.266 1.00 87.88 119 ASN A N 1
ATOM 903 C CA . ASN A 1 119 ? 6.015 0.245 -14.862 1.00 87.88 119 ASN A CA 1
ATOM 904 C C . ASN A 1 119 ? 5.012 0.918 -15.800 1.00 87.88 119 ASN A C 1
ATOM 906 O O . ASN A 1 119 ? 4.971 0.658 -17.006 1.00 87.88 119 ASN A O 1
ATOM 910 N N . VAL A 1 120 ? 4.159 1.750 -15.211 1.00 90.06 120 VAL A N 1
ATOM 911 C CA . VAL A 1 120 ? 3.218 2.594 -15.947 1.00 90.06 120 VAL A CA 1
ATOM 912 C C . VAL A 1 120 ? 3.995 3.785 -16.530 1.00 90.06 120 VAL A C 1
ATOM 914 O O . VAL A 1 120 ? 4.774 4.390 -15.792 1.00 90.06 120 VAL A O 1
ATOM 917 N N . PRO A 1 121 ? 3.829 4.138 -17.820 1.00 89.69 121 PRO A N 1
ATOM 918 C CA . PRO A 1 121 ? 4.459 5.316 -18.417 1.00 89.69 121 PRO A CA 1
ATOM 919 C C . PRO A 1 121 ? 4.117 6.582 -17.630 1.00 89.69 121 PRO A C 1
ATOM 921 O O . PRO A 1 121 ? 2.955 6.789 -17.281 1.00 89.69 121 PRO A O 1
ATOM 924 N N . HIS A 1 122 ? 5.129 7.389 -17.312 1.00 85.88 122 HIS A N 1
ATOM 925 C CA . HIS A 1 122 ? 5.022 8.402 -16.259 1.00 85.88 122 HIS A CA 1
ATOM 926 C C . HIS A 1 122 ? 5.934 9.619 -16.432 1.00 85.88 122 HIS A C 1
ATOM 928 O O . HIS A 1 122 ? 6.304 10.274 -15.455 1.00 85.88 122 HIS A O 1
ATOM 934 N N . THR A 1 123 ? 6.322 9.961 -17.660 1.00 85.25 123 THR A N 1
ATOM 935 C CA . THR A 1 123 ? 6.806 11.326 -17.895 1.00 85.25 123 THR A CA 1
ATOM 936 C C . THR A 1 123 ? 5.697 12.331 -17.553 1.00 85.25 123 THR A C 1
ATOM 938 O O . THR A 1 123 ? 4.521 11.977 -17.526 1.00 85.25 123 THR A O 1
ATOM 941 N N . ALA A 1 124 ? 6.036 13.603 -17.329 1.00 81.38 124 ALA A N 1
ATOM 942 C CA . ALA A 1 124 ? 5.036 14.653 -17.092 1.00 81.38 124 ALA A CA 1
ATOM 943 C C . ALA A 1 124 ? 3.917 14.657 -18.163 1.00 81.38 124 ALA A C 1
ATOM 945 O O . ALA A 1 124 ? 2.736 14.803 -17.862 1.00 81.38 124 ALA A O 1
ATOM 946 N N . ILE A 1 125 ? 4.286 14.406 -19.424 1.00 83.38 125 ILE A N 1
ATOM 947 C CA . ILE A 1 125 ? 3.339 14.287 -20.539 1.00 83.38 125 ILE A CA 1
ATOM 948 C C . ILE A 1 125 ? 2.466 13.034 -20.406 1.00 83.38 125 ILE A C 1
ATOM 950 O O . ILE A 1 125 ? 1.253 13.118 -20.580 1.00 83.38 125 ILE A O 1
ATOM 954 N N . ASP A 1 126 ? 3.058 11.893 -20.054 1.00 88.69 126 ASP A N 1
ATOM 955 C CA . ASP A 1 126 ? 2.313 10.647 -19.854 1.00 88.69 126 ASP A CA 1
ATOM 956 C C . ASP A 1 126 ? 1.282 10.773 -18.732 1.00 88.69 126 ASP A C 1
ATOM 958 O O . ASP A 1 126 ? 0.153 10.315 -18.885 1.00 88.69 126 ASP A O 1
ATOM 962 N N . VAL A 1 127 ? 1.645 11.423 -17.622 1.00 86.94 127 VAL A N 1
ATOM 963 C CA . VAL A 1 127 ? 0.735 11.645 -16.489 1.00 86.94 127 VAL A CA 1
ATOM 964 C C . VAL A 1 127 ? -0.489 12.447 -16.929 1.00 86.94 127 VAL A C 1
ATOM 966 O O . VAL A 1 127 ? -1.615 12.035 -16.648 1.00 86.94 127 VAL A O 1
ATOM 969 N N . MET A 1 128 ? -0.298 13.535 -17.685 1.00 83.69 128 MET A N 1
ATOM 970 C CA . MET A 1 128 ? -1.416 14.300 -18.254 1.00 83.69 128 MET A CA 1
ATOM 971 C C . MET A 1 128 ? -2.284 13.434 -19.175 1.00 83.69 128 MET A C 1
ATOM 973 O O . MET A 1 128 ? -3.504 13.421 -19.037 1.00 83.69 128 MET A O 1
ATOM 977 N N . HIS A 1 129 ? -1.671 12.651 -20.066 1.00 88.75 129 HIS A N 1
ATOM 978 C CA . HIS A 1 129 ? -2.407 11.780 -20.985 1.00 88.75 129 HIS A CA 1
ATOM 979 C C . HIS A 1 129 ? -3.197 10.676 -20.270 1.00 88.75 129 HIS A C 1
ATOM 981 O O . HIS A 1 129 ? -4.286 10.312 -20.713 1.00 88.75 129 HIS A O 1
ATOM 987 N N . TRP A 1 130 ? -2.687 10.138 -19.161 1.00 91.62 130 TRP A N 1
ATOM 988 C CA . TRP A 1 130 ? -3.425 9.179 -18.341 1.00 91.62 130 TRP A CA 1
ATOM 989 C C . TRP A 1 130 ? -4.646 9.821 -17.687 1.00 91.62 130 TRP A C 1
ATOM 991 O O . TRP A 1 130 ? -5.728 9.232 -17.716 1.00 91.62 130 TRP A O 1
ATOM 1001 N N . ILE A 1 131 ? -4.492 11.027 -17.134 1.00 88.31 131 ILE A N 1
ATOM 1002 C CA . ILE A 1 131 ? -5.597 11.796 -16.549 1.00 88.31 131 ILE A CA 1
ATOM 1003 C C . ILE A 1 131 ? -6.659 12.090 -17.618 1.00 88.31 131 ILE A C 1
ATOM 1005 O O . ILE A 1 131 ? -7.838 11.821 -17.386 1.00 88.31 131 ILE A O 1
ATOM 1009 N N . ASP A 1 132 ? -6.251 12.522 -18.814 1.00 88.00 132 ASP A N 1
ATOM 1010 C CA . ASP A 1 132 ? -7.150 12.770 -19.951 1.00 88.00 132 ASP A CA 1
ATOM 1011 C C . ASP A 1 132 ? -7.859 11.493 -20.431 1.00 88.00 132 ASP A C 1
ATOM 1013 O O . ASP A 1 132 ? -9.032 11.522 -20.808 1.00 88.00 132 ASP A O 1
ATOM 1017 N N . ALA A 1 133 ? -7.183 10.341 -20.364 1.00 91.62 133 ALA A N 1
ATOM 1018 C CA . ALA A 1 133 ? -7.780 9.033 -20.632 1.00 91.62 133 ALA A CA 1
ATOM 1019 C C . ALA A 1 133 ? -8.745 8.567 -19.518 1.00 91.62 133 ALA A C 1
ATOM 1021 O O . ALA A 1 133 ? -9.429 7.547 -19.665 1.00 91.62 133 ALA A O 1
ATOM 1022 N N . GLY A 1 134 ? -8.826 9.310 -18.410 1.00 90.06 134 GLY A N 1
ATOM 1023 C CA . GLY A 1 134 ? -9.721 9.068 -17.285 1.00 90.06 134 GLY A CA 1
ATOM 1024 C C . GLY A 1 134 ? -9.136 8.161 -16.206 1.00 90.06 134 GLY A C 1
ATOM 1025 O O . GLY A 1 134 ? -9.904 7.428 -15.576 1.00 90.06 134 GLY A O 1
ATOM 1026 N N . TYR A 1 135 ? -7.815 8.161 -16.023 1.00 92.88 135 TYR A N 1
ATOM 1027 C CA . TYR A 1 135 ? -7.135 7.428 -14.957 1.00 92.88 135 TYR A CA 1
ATOM 1028 C C . TYR A 1 135 ? -7.679 7.795 -13.570 1.00 92.88 135 TYR A C 1
ATOM 1030 O O . TYR A 1 135 ? -7.876 8.964 -13.250 1.00 92.88 135 TYR A O 1
ATOM 1038 N N . THR A 1 136 ? -7.870 6.775 -12.732 1.00 87.94 136 THR A N 1
ATOM 1039 C CA . THR A 1 136 ? -7.951 6.908 -11.273 1.00 87.94 136 THR A CA 1
ATOM 1040 C C . THR A 1 136 ? -7.210 5.734 -10.641 1.00 87.94 136 THR A C 1
ATOM 1042 O O . THR A 1 136 ? -7.170 4.644 -11.226 1.00 87.94 136 THR A O 1
ATOM 1045 N N . THR A 1 137 ? -6.682 5.914 -9.428 1.00 87.81 137 THR A N 1
ATOM 1046 C CA . THR A 1 137 ? -6.069 4.827 -8.647 1.00 87.81 137 THR A CA 1
ATOM 1047 C C . THR A 1 137 ? -7.019 3.634 -8.528 1.00 87.81 137 THR A C 1
ATOM 1049 O O . THR A 1 137 ? -6.624 2.496 -8.770 1.00 87.81 137 THR A O 1
ATOM 1052 N N . THR A 1 138 ? -8.304 3.889 -8.260 1.00 87.50 138 THR A N 1
ATOM 1053 C CA . THR A 1 138 ? -9.349 2.859 -8.179 1.00 87.50 138 THR A CA 1
ATOM 1054 C C . THR A 1 138 ? -9.481 2.061 -9.473 1.00 87.50 138 THR A C 1
ATOM 1056 O O . THR A 1 138 ? -9.503 0.839 -9.424 1.00 87.50 138 THR A O 1
ATOM 1059 N N . LYS A 1 139 ? -9.496 2.708 -10.649 1.00 93.12 139 LYS A N 1
ATOM 1060 C CA . LYS A 1 139 ? -9.587 1.992 -11.933 1.00 93.12 139 LYS A CA 1
ATOM 1061 C C . LYS A 1 139 ? -8.395 1.070 -12.166 1.00 93.12 139 LYS A C 1
ATOM 1063 O O . LYS A 1 139 ? -8.580 -0.037 -12.671 1.00 93.12 139 LYS A O 1
ATOM 1068 N N . LEU A 1 140 ? -7.187 1.520 -11.820 1.00 94.06 140 LEU A N 1
ATOM 1069 C CA . LEU A 1 140 ? -5.984 0.697 -11.923 1.00 94.06 140 LEU A CA 1
ATOM 1070 C C . LEU A 1 140 ? -6.062 -0.509 -10.977 1.00 94.06 140 LEU A C 1
ATOM 1072 O O . LEU A 1 140 ? -5.833 -1.637 -11.413 1.00 94.06 140 LEU A O 1
ATOM 1076 N N . VAL A 1 141 ? -6.416 -0.273 -9.711 1.00 93.81 141 VAL A N 1
ATOM 1077 C CA . VAL A 1 141 ? -6.529 -1.314 -8.680 1.00 93.81 141 VAL A CA 1
ATOM 1078 C C . VAL A 1 141 ? -7.627 -2.324 -9.026 1.00 93.81 141 VAL A C 1
ATOM 1080 O O . VAL A 1 141 ? -7.370 -3.524 -8.984 1.00 93.81 141 VAL A O 1
ATOM 1083 N N . ASP A 1 142 ? -8.810 -1.881 -9.454 1.00 93.44 142 ASP A N 1
ATOM 1084 C CA . ASP A 1 142 ? -9.928 -2.759 -9.827 1.00 93.44 142 ASP A CA 1
ATOM 1085 C C . ASP A 1 142 ? -9.598 -3.621 -11.051 1.00 93.44 142 ASP A C 1
ATOM 1087 O O . ASP A 1 142 ? -9.878 -4.825 -11.081 1.00 93.44 142 ASP A O 1
ATOM 1091 N N . ALA A 1 143 ? -8.977 -3.023 -12.073 1.00 97.50 143 ALA A N 1
ATOM 1092 C CA . ALA A 1 143 ? -8.476 -3.754 -13.232 1.00 97.50 143 ALA A CA 1
ATOM 1093 C C . ALA A 1 143 ? -7.432 -4.799 -12.811 1.00 97.50 143 ALA A C 1
ATOM 1095 O O . ALA A 1 143 ? -7.481 -5.951 -13.252 1.00 97.50 143 ALA A O 1
ATOM 1096 N N . GLY A 1 144 ? -6.525 -4.420 -11.910 1.00 96.94 144 GLY A N 1
ATOM 1097 C CA . GLY A 1 144 ? -5.532 -5.315 -11.338 1.00 96.94 144 GLY A CA 1
ATOM 1098 C C . GLY A 1 144 ? -6.132 -6.477 -10.571 1.00 96.94 144 GLY A C 1
ATOM 1099 O O . GLY A 1 144 ? -5.762 -7.624 -10.820 1.00 96.94 144 GLY A O 1
ATOM 1100 N N . GLN A 1 145 ? -7.116 -6.211 -9.713 1.00 97.94 145 GLN A N 1
ATOM 1101 C CA . GLN A 1 145 ? -7.797 -7.238 -8.938 1.00 97.94 145 GLN A CA 1
ATOM 1102 C C . GLN A 1 145 ? -8.485 -8.258 -9.851 1.00 97.94 145 GLN A C 1
ATOM 1104 O O . GLN A 1 145 ? -8.374 -9.456 -9.606 1.00 97.94 145 GLN A O 1
ATOM 1109 N N . GLN A 1 146 ? -9.109 -7.823 -10.953 1.00 98.50 146 GLN A N 1
ATOM 1110 C CA . GLN A 1 146 ? -9.689 -8.744 -11.939 1.00 98.50 146 GLN A CA 1
ATOM 1111 C C . GLN A 1 146 ? -8.646 -9.684 -12.564 1.00 98.50 146 GLN A C 1
ATOM 1113 O O . GLN A 1 146 ? -8.921 -10.871 -12.750 1.00 98.50 146 GLN A O 1
ATOM 1118 N N . ILE A 1 147 ? -7.458 -9.172 -12.897 1.00 98.50 147 ILE A N 1
ATOM 1119 C CA . ILE A 1 147 ? -6.369 -9.969 -13.481 1.00 98.50 147 ILE A CA 1
ATOM 1120 C C . ILE A 1 147 ? -5.738 -10.909 -12.449 1.00 98.50 147 ILE A C 1
ATOM 1122 O O . ILE A 1 147 ? -5.457 -12.072 -12.757 1.00 98.50 147 ILE A O 1
ATOM 1126 N N . ILE A 1 148 ? -5.540 -10.434 -11.220 1.00 98.56 148 ILE A N 1
ATOM 1127 C CA . ILE A 1 148 ? -5.024 -11.246 -10.116 1.00 98.56 148 ILE A CA 1
ATOM 1128 C C . ILE A 1 148 ? -6.007 -12.371 -9.795 1.00 98.56 148 ILE A C 1
ATOM 1130 O O . ILE A 1 148 ? -5.595 -13.524 -9.720 1.00 98.56 148 ILE A O 1
ATOM 1134 N N . ASP A 1 149 ? -7.300 -12.073 -9.679 1.00 98.50 149 ASP A N 1
ATOM 1135 C CA . ASP A 1 149 ? -8.339 -13.068 -9.403 1.00 98.50 149 ASP A CA 1
ATOM 1136 C C . ASP A 1 149 ? -8.430 -14.124 -10.504 1.00 98.50 149 ASP A C 1
ATOM 1138 O O . ASP A 1 149 ? -8.542 -15.318 -10.209 1.00 98.50 149 ASP A O 1
ATOM 1142 N N . ALA A 1 150 ? -8.342 -13.707 -11.771 1.00 98.69 150 ALA A N 1
ATOM 1143 C CA . ALA A 1 150 ? -8.303 -14.632 -12.896 1.00 98.69 150 ALA A CA 1
ATOM 1144 C C . ALA A 1 150 ? -7.074 -15.549 -12.817 1.00 98.69 150 ALA A C 1
ATOM 1146 O O . ALA A 1 150 ? -7.209 -16.762 -12.970 1.00 98.69 150 ALA A O 1
ATOM 1147 N N . THR A 1 151 ? -5.899 -14.999 -12.495 1.00 98.44 151 THR A N 1
ATOM 1148 C CA . THR A 1 151 ? -4.663 -15.781 -12.318 1.00 98.44 151 THR A CA 1
ATOM 1149 C C . THR A 1 151 ? -4.777 -16.754 -11.141 1.00 98.44 151 THR A C 1
ATOM 1151 O O . THR A 1 151 ? -4.493 -17.941 -11.290 1.00 98.44 151 THR A O 1
ATOM 1154 N N . MET A 1 152 ? -5.249 -16.288 -9.982 1.00 98.00 152 MET A N 1
ATOM 1155 C CA . MET A 1 152 ? -5.440 -17.107 -8.778 1.00 98.00 152 MET A CA 1
ATOM 1156 C C . MET A 1 152 ? -6.424 -18.259 -9.010 1.00 98.00 152 MET A C 1
ATOM 1158 O O . MET A 1 152 ? -6.216 -19.349 -8.470 1.00 98.00 152 MET A O 1
ATOM 1162 N N . THR A 1 153 ? -7.463 -18.023 -9.817 1.00 97.94 153 THR A N 1
ATOM 1163 C CA . THR A 1 153 ? -8.478 -19.018 -10.196 1.00 97.94 153 THR A CA 1
ATOM 1164 C C . THR A 1 153 ? -7.930 -20.033 -11.196 1.00 97.94 153 THR A C 1
ATOM 1166 O O . THR A 1 153 ? -8.130 -21.234 -11.025 1.00 97.94 153 THR A O 1
ATOM 1169 N N . ALA A 1 154 ? -7.219 -19.568 -12.226 1.00 98.25 154 ALA A N 1
ATOM 1170 C CA . ALA A 1 154 ? -6.634 -20.420 -13.260 1.00 98.25 154 ALA A CA 1
ATOM 1171 C C . ALA A 1 154 ? -5.515 -21.326 -12.712 1.00 98.25 154 ALA A C 1
ATOM 1173 O O . ALA A 1 154 ? -5.301 -22.428 -13.216 1.00 98.25 154 ALA A O 1
ATOM 1174 N N . PHE A 1 155 ? -4.839 -20.887 -11.648 1.00 97.69 155 PHE A N 1
ATOM 1175 C CA . PHE A 1 155 ? -3.761 -21.612 -10.984 1.00 97.69 155 PHE A CA 1
ATOM 1176 C C . PHE A 1 155 ? -4.075 -21.800 -9.500 1.00 97.69 155 PHE A C 1
ATOM 1178 O O . PHE A 1 155 ? -3.536 -21.069 -8.682 1.00 97.69 155 PHE A O 1
ATOM 1185 N N . PRO A 1 156 ? -4.932 -22.747 -9.093 1.00 95.38 156 PRO A N 1
ATOM 1186 C CA . PRO A 1 156 ? -5.483 -22.785 -7.734 1.00 95.38 156 PRO A CA 1
ATOM 1187 C C . PRO A 1 156 ? -4.468 -23.108 -6.624 1.00 95.38 156 PRO A C 1
ATOM 1189 O O . PRO A 1 156 ? -4.746 -22.846 -5.455 1.00 95.38 156 PRO A O 1
ATOM 1192 N N . THR A 1 157 ? -3.305 -23.674 -6.961 1.00 94.38 157 THR A N 1
ATOM 1193 C CA . THR A 1 157 ? -2.309 -24.150 -5.979 1.00 94.38 157 THR A CA 1
ATOM 1194 C C . THR A 1 157 ? -0.990 -23.386 -6.000 1.00 94.38 157 THR A C 1
ATOM 1196 O O . THR A 1 157 ? -0.214 -23.475 -5.055 1.00 94.38 157 THR A O 1
ATOM 1199 N N . GLN A 1 158 ? -0.701 -22.669 -7.083 1.00 96.81 158 GLN A N 1
ATOM 1200 C CA . GLN A 1 158 ? 0.566 -21.973 -7.278 1.00 96.81 158 GLN A CA 1
ATOM 1201 C C . GLN A 1 158 ? 0.603 -20.665 -6.483 1.00 96.81 158 GLN A C 1
ATOM 1203 O O . GLN A 1 158 ? -0.433 -20.071 -6.180 1.00 96.81 158 GLN A O 1
ATOM 1208 N N . TYR A 1 159 ? 1.799 -20.170 -6.189 1.00 97.44 159 TYR A N 1
ATOM 1209 C CA . TYR A 1 159 ? 1.953 -18.791 -5.739 1.00 97.44 159 TYR A CA 1
ATOM 1210 C C . TYR A 1 159 ? 1.771 -17.836 -6.919 1.00 97.44 159 TYR A C 1
ATOM 1212 O O . TYR A 1 159 ? 2.084 -18.179 -8.062 1.00 97.44 159 TYR A O 1
ATOM 1220 N N . VAL A 1 160 ? 1.292 -16.628 -6.644 1.00 98.06 160 VAL A N 1
ATOM 1221 C CA . VAL A 1 160 ? 1.167 -15.579 -7.657 1.00 98.06 160 VAL A CA 1
ATOM 1222 C C . VAL A 1 160 ? 2.135 -14.456 -7.331 1.00 98.06 160 VAL A C 1
ATOM 1224 O O . VAL A 1 160 ? 2.028 -13.831 -6.279 1.00 98.06 160 VAL A O 1
ATOM 1227 N N . ALA A 1 161 ? 3.088 -14.220 -8.229 1.00 97.44 161 ALA A N 1
ATOM 1228 C CA . ALA A 1 161 ? 4.026 -13.115 -8.117 1.00 97.44 161 ALA A CA 1
ATOM 1229 C C . ALA A 1 161 ? 3.407 -11.839 -8.693 1.00 97.44 161 ALA A C 1
ATOM 1231 O O . ALA A 1 161 ? 2.910 -11.837 -9.822 1.00 97.44 161 ALA A O 1
ATOM 1232 N N . LEU A 1 162 ? 3.480 -10.752 -7.935 1.00 97.00 162 LEU A N 1
ATOM 1233 C CA . LEU A 1 162 ? 3.044 -9.429 -8.361 1.00 97.00 162 LEU A CA 1
ATOM 1234 C C . LEU A 1 162 ? 4.245 -8.496 -8.308 1.00 97.00 162 LEU A C 1
ATOM 1236 O O . LEU A 1 162 ? 4.749 -8.213 -7.222 1.00 97.00 162 LEU A O 1
ATOM 1240 N N . ALA A 1 163 ? 4.699 -8.023 -9.468 1.00 95.06 163 ALA A N 1
ATOM 1241 C CA . ALA A 1 163 ? 5.679 -6.947 -9.506 1.00 95.06 163 ALA A CA 1
ATOM 1242 C C . ALA A 1 163 ? 5.089 -5.717 -8.804 1.00 95.06 163 ALA A C 1
ATOM 1244 O O . ALA A 1 163 ? 3.927 -5.400 -9.033 1.00 95.06 163 ALA A O 1
ATOM 1245 N N . ILE A 1 164 ? 5.862 -5.035 -7.967 1.00 93.12 164 ILE A N 1
ATOM 1246 C CA . ILE A 1 164 ? 5.447 -3.800 -7.298 1.00 93.12 164 ILE A CA 1
ATOM 1247 C C . ILE A 1 164 ? 6.445 -2.691 -7.601 1.00 93.12 164 ILE A C 1
ATOM 1249 O O . ILE A 1 164 ? 7.653 -2.918 -7.665 1.00 93.12 164 ILE A O 1
ATOM 1253 N N . ALA A 1 165 ? 5.939 -1.480 -7.779 1.00 86.19 165 ALA A N 1
ATOM 1254 C CA . ALA A 1 165 ? 6.742 -0.287 -7.984 1.00 86.19 165 ALA A CA 1
ATOM 1255 C C . ALA A 1 165 ? 5.951 0.948 -7.551 1.00 86.19 165 ALA A C 1
ATOM 1257 O O . ALA A 1 165 ? 4.783 0.846 -7.175 1.00 86.19 165 ALA A O 1
ATOM 1258 N N . GLY A 1 166 ? 6.606 2.107 -7.612 1.00 73.38 166 GLY A N 1
ATOM 1259 C CA . GLY A 1 166 ? 5.902 3.376 -7.531 1.00 73.38 166 GLY A CA 1
ATOM 1260 C C . GLY A 1 166 ? 5.075 3.595 -8.797 1.00 73.38 166 GLY A C 1
ATOM 1261 O O . GLY A 1 166 ? 5.598 3.400 -9.898 1.00 73.38 166 GLY A O 1
ATOM 1262 N N . ASN A 1 167 ? 3.811 3.991 -8.678 1.00 65.94 167 ASN A N 1
ATOM 1263 C CA . ASN A 1 167 ? 3.010 4.302 -9.852 1.00 65.94 167 ASN A CA 1
ATOM 1264 C C . ASN A 1 167 ? 3.322 5.711 -10.362 1.00 65.94 167 ASN A C 1
ATOM 1266 O O . ASN A 1 167 ? 2.751 6.712 -9.937 1.00 65.94 167 ASN A O 1
ATOM 1270 N N . GLY A 1 168 ? 4.277 5.765 -11.279 1.00 54.25 168 GLY A N 1
ATOM 1271 C CA . GLY A 1 168 ? 4.587 6.969 -12.016 1.00 54.25 168 GLY A CA 1
ATOM 1272 C C . GLY A 1 168 ? 5.175 8.111 -11.202 1.00 54.25 168 GLY A C 1
ATOM 1273 O O . GLY A 1 168 ? 4.815 9.265 -11.411 1.00 54.25 168 GLY A O 1
ATOM 1274 N N . HIS A 1 169 ? 6.116 7.790 -10.314 1.00 50.06 169 HIS A N 1
ATOM 1275 C CA . HIS A 1 169 ? 6.896 8.805 -9.622 1.00 50.06 169 HIS A CA 1
ATOM 1276 C C . HIS A 1 169 ? 7.951 9.381 -10.573 1.00 50.06 169 HIS A C 1
ATOM 1278 O O . HIS A 1 169 ? 9.125 8.992 -10.566 1.00 50.06 169 HIS A O 1
ATOM 1284 N N . SER A 1 170 ? 7.539 10.343 -11.398 1.00 41.91 170 SER A N 1
ATOM 1285 C CA . SER A 1 170 ? 8.502 11.294 -11.935 1.00 41.91 170 SER A CA 1
ATOM 1286 C C . SER A 1 170 ? 9.139 11.981 -10.724 1.00 41.91 170 SER A C 1
ATOM 1288 O O . SER A 1 170 ? 8.474 12.275 -9.739 1.00 41.91 170 SER A O 1
ATOM 1290 N N . LYS A 1 171 ? 10.445 12.234 -10.711 1.00 44.53 171 LYS A N 1
ATOM 1291 C CA . LYS A 1 171 ? 11.070 13.036 -9.638 1.00 44.53 171 LYS A CA 1
ATOM 1292 C C . LYS A 1 171 ? 10.669 14.527 -9.754 1.00 44.53 171 LYS A C 1
ATOM 1294 O O . LYS A 1 171 ? 11.499 15.403 -9.535 1.00 44.53 171 LYS A O 1
ATOM 1299 N N . THR A 1 172 ? 9.438 14.801 -10.200 1.00 44.53 172 THR A N 1
ATOM 1300 C CA . THR A 1 172 ? 8.834 16.098 -10.518 1.00 44.53 172 THR A CA 1
ATOM 1301 C C . THR A 1 172 ? 7.361 16.115 -10.083 1.00 44.53 172 THR A C 1
ATOM 1303 O O . THR A 1 172 ? 6.788 15.078 -9.779 1.00 44.53 172 THR A O 1
ATOM 1306 N N . SER A 1 173 ? 6.739 17.293 -10.036 1.00 47.53 173 SER A N 1
ATOM 1307 C CA . SER A 1 173 ? 5.438 17.579 -9.403 1.00 47.53 173 SER A CA 1
ATOM 1308 C C . SER A 1 173 ? 4.179 17.002 -10.085 1.00 47.53 173 SER A C 1
ATOM 1310 O O . SER A 1 173 ? 3.082 17.512 -9.868 1.00 47.53 173 SER A O 1
ATOM 1312 N N . GLN A 1 174 ? 4.299 15.974 -10.929 1.00 60.16 174 GLN A N 1
ATOM 1313 C CA . GLN A 1 174 ? 3.176 15.358 -11.646 1.00 60.16 174 GLN A CA 1
ATOM 1314 C C . GLN A 1 174 ? 3.252 13.838 -11.478 1.00 60.16 174 GLN A C 1
ATOM 1316 O O . GLN A 1 174 ? 4.070 13.189 -12.128 1.00 60.16 174 GLN A O 1
ATOM 1321 N N . ASN A 1 175 ? 2.413 13.295 -10.594 1.00 72.56 175 ASN A N 1
ATOM 1322 C CA . ASN A 1 175 ? 2.302 11.864 -10.299 1.00 72.56 175 ASN A CA 1
ATOM 1323 C C . ASN A 1 175 ? 0.867 11.388 -10.576 1.00 72.56 175 ASN A C 1
ATOM 1325 O O . ASN A 1 175 ? -0.076 12.175 -10.488 1.00 72.56 175 ASN A O 1
ATOM 1329 N N . LEU A 1 176 ? 0.703 10.106 -10.918 1.00 77.94 176 LEU A N 1
ATOM 1330 C CA . LEU A 1 176 ? -0.617 9.493 -11.139 1.00 77.94 176 LEU A CA 1
ATOM 1331 C C . LEU A 1 176 ? -1.388 9.276 -9.836 1.00 77.94 176 LEU A C 1
ATOM 1333 O O . LEU A 1 176 ? -2.608 9.420 -9.810 1.00 77.94 176 LEU A O 1
ATOM 1337 N N . ASP A 1 177 ? -0.665 8.927 -8.775 1.00 75.44 177 ASP A N 1
ATOM 1338 C CA . ASP A 1 177 ? -1.199 8.694 -7.439 1.00 75.44 177 ASP A CA 1
ATOM 1339 C C . ASP A 1 177 ? -0.551 9.664 -6.441 1.00 75.44 177 ASP A C 1
ATOM 1341 O O . ASP A 1 177 ? 0.546 10.177 -6.676 1.00 75.44 177 ASP A O 1
ATOM 1345 N N . LEU A 1 178 ? -1.243 9.909 -5.322 1.00 63.16 178 LEU A N 1
ATOM 1346 C CA . LEU A 1 178 ? -0.789 10.825 -4.273 1.00 63.16 178 LEU A CA 1
ATOM 1347 C C . LEU A 1 178 ? 0.528 10.347 -3.642 1.00 63.16 178 LEU A C 1
ATOM 1349 O O . LEU A 1 178 ? 1.468 11.124 -3.525 1.00 63.16 178 LEU A O 1
ATOM 1353 N N . MET A 1 179 ? 0.604 9.063 -3.285 1.00 71.62 179 MET A N 1
ATOM 1354 C CA . MET A 1 179 ? 1.844 8.411 -2.868 1.00 71.62 179 MET A CA 1
ATOM 1355 C C . MET A 1 179 ? 2.329 7.478 -3.963 1.00 71.62 179 MET A C 1
ATOM 1357 O O . MET A 1 179 ? 1.526 6.862 -4.673 1.00 71.62 179 MET A O 1
ATOM 1361 N N . ALA A 1 180 ? 3.646 7.298 -4.052 1.00 73.69 180 ALA A N 1
ATOM 1362 C CA . ALA A 1 180 ? 4.226 6.384 -5.028 1.00 73.69 180 ALA A CA 1
ATOM 1363 C C . ALA A 1 180 ? 3.628 4.978 -4.870 1.00 73.69 180 ALA A C 1
ATOM 1365 O O . ALA A 1 180 ? 3.396 4.273 -5.852 1.00 73.69 180 ALA A O 1
ATOM 1366 N N . THR A 1 181 ? 3.362 4.566 -3.631 1.00 83.31 181 THR A N 1
ATOM 1367 C CA . THR A 1 181 ? 2.987 3.191 -3.311 1.00 83.31 181 THR A CA 1
ATOM 1368 C C . THR A 1 181 ? 1.490 2.930 -3.143 1.00 83.31 181 THR A C 1
ATOM 1370 O O . THR A 1 181 ? 1.138 1.760 -2.982 1.00 83.31 181 THR A O 1
ATOM 1373 N N . THR A 1 182 ? 0.599 3.932 -3.240 1.00 84.00 182 THR A N 1
ATOM 1374 C CA . THR A 1 182 ? -0.846 3.766 -2.953 1.00 84.00 182 THR A CA 1
ATOM 1375 C C . THR A 1 182 ? -1.464 2.603 -3.728 1.00 84.00 182 THR A C 1
ATOM 1377 O O . THR A 1 182 ? -1.987 1.669 -3.121 1.00 84.00 182 THR A O 1
ATOM 1380 N N . ALA A 1 183 ? -1.368 2.600 -5.063 1.00 89.25 183 ALA A N 1
ATOM 1381 C CA . ALA A 1 183 ? -1.982 1.551 -5.879 1.00 89.25 183 ALA A CA 1
ATOM 1382 C C . ALA A 1 183 ? -1.440 0.151 -5.543 1.00 89.25 183 ALA A C 1
ATOM 1384 O O . ALA A 1 183 ? -2.206 -0.812 -5.433 1.00 89.25 183 ALA A O 1
ATOM 1385 N N . ALA A 1 184 ? -0.125 0.029 -5.346 1.00 91.88 184 ALA A N 1
ATOM 1386 C CA . ALA A 1 184 ? 0.514 -1.241 -5.020 1.00 91.88 184 ALA A CA 1
ATOM 1387 C C . ALA A 1 184 ? 0.119 -1.731 -3.616 1.00 91.88 184 ALA A C 1
ATOM 1389 O O . ALA A 1 184 ? -0.246 -2.896 -3.460 1.00 91.88 184 ALA A O 1
ATOM 1390 N N . ALA A 1 185 ? 0.134 -0.854 -2.609 1.00 90.25 185 ALA A N 1
ATOM 1391 C CA . ALA A 1 185 ? -0.240 -1.180 -1.236 1.00 90.25 185 ALA A CA 1
ATOM 1392 C C . ALA A 1 185 ? -1.706 -1.628 -1.140 1.00 90.25 185 ALA A C 1
ATOM 1394 O O . ALA A 1 185 ? -1.991 -2.686 -0.571 1.00 90.25 185 ALA A O 1
ATOM 1395 N N . THR A 1 186 ? -2.619 -0.890 -1.778 1.00 88.50 186 THR A N 1
ATOM 1396 C CA . THR A 1 186 ? -4.042 -1.245 -1.846 1.00 88.50 186 THR A CA 1
ATOM 1397 C C . THR A 1 186 ? -4.240 -2.596 -2.531 1.00 88.50 186 THR A C 1
ATOM 1399 O O . THR A 1 186 ? -4.922 -3.469 -1.991 1.00 88.50 186 THR A O 1
ATOM 1402 N N . THR A 1 187 ? -3.570 -2.827 -3.666 1.00 94.44 187 THR A N 1
ATOM 1403 C CA . THR A 1 187 ? -3.646 -4.104 -4.396 1.00 94.44 187 THR A CA 1
ATOM 1404 C C . THR A 1 187 ? -3.168 -5.282 -3.540 1.00 94.44 187 THR A C 1
ATOM 1406 O O . THR A 1 187 ? -3.825 -6.326 -3.504 1.00 94.44 187 THR A O 1
ATOM 1409 N N . ILE A 1 188 ? -2.045 -5.132 -2.824 1.00 95.12 188 ILE A N 1
ATOM 1410 C CA . ILE A 1 188 ? -1.510 -6.171 -1.928 1.00 95.12 188 ILE A CA 1
ATOM 1411 C C . ILE A 1 188 ? -2.507 -6.479 -0.812 1.00 95.12 188 ILE A C 1
ATOM 1413 O O . ILE A 1 188 ? -2.789 -7.653 -0.562 1.00 95.12 188 ILE A O 1
ATOM 1417 N N . SER A 1 189 ? -3.040 -5.442 -0.160 1.00 90.69 189 SER A N 1
ATOM 1418 C CA . SER A 1 189 ? -3.991 -5.577 0.946 1.00 90.69 189 SER A CA 1
ATOM 1419 C C . SER A 1 189 ? -5.251 -6.331 0.508 1.00 90.69 189 SER A C 1
ATOM 1421 O O . SER A 1 189 ? -5.566 -7.391 1.058 1.00 90.69 189 SER A O 1
ATOM 1423 N N . MET A 1 190 ? -5.903 -5.869 -0.566 1.00 89.25 190 MET A N 1
ATOM 1424 C CA . MET A 1 190 ? -7.108 -6.499 -1.122 1.00 89.25 190 MET A CA 1
ATOM 1425 C C . MET A 1 190 ? -6.855 -7.947 -1.549 1.00 89.25 190 MET A C 1
ATOM 1427 O O . MET A 1 190 ? -7.639 -8.850 -1.241 1.00 89.25 190 MET A O 1
ATOM 1431 N N . THR A 1 191 ? -5.728 -8.197 -2.215 1.00 94.12 191 THR A N 1
ATOM 1432 C CA . THR A 1 191 ? -5.394 -9.540 -2.687 1.00 94.12 191 THR A CA 1
ATOM 1433 C C . THR A 1 191 ? -5.124 -10.493 -1.530 1.00 94.12 191 THR A C 1
ATOM 1435 O O . THR A 1 191 ? -5.587 -11.629 -1.573 1.00 94.12 191 THR A O 1
ATOM 1438 N N . ARG A 1 192 ? -4.408 -10.067 -0.483 1.00 92.38 192 ARG A N 1
ATOM 1439 C CA . ARG A 1 192 ? -4.131 -10.919 0.685 1.00 92.38 192 ARG A CA 1
ATOM 1440 C C . ARG A 1 192 ? -5.377 -11.208 1.507 1.00 92.38 192 ARG A C 1
ATOM 1442 O O . ARG A 1 192 ? -5.505 -12.325 2.000 1.00 92.38 192 ARG A O 1
ATOM 1449 N N . ALA A 1 193 ? -6.296 -10.248 1.607 1.00 88.94 193 ALA A N 1
ATOM 1450 C CA . ALA A 1 193 ? -7.590 -10.461 2.247 1.00 88.94 193 ALA A CA 1
ATOM 1451 C C . ALA A 1 193 ? -8.409 -11.544 1.522 1.00 88.94 193 ALA A C 1
ATOM 1453 O O . ALA A 1 193 ? -9.037 -12.384 2.163 1.00 88.94 193 ALA A O 1
ATOM 1454 N N . LYS A 1 194 ? -8.369 -11.561 0.183 1.00 91.94 194 LYS A N 1
ATOM 1455 C CA . LYS A 1 194 ? -9.128 -12.517 -0.636 1.00 91.94 194 LYS A CA 1
ATOM 1456 C C . LYS A 1 194 ? -8.430 -13.868 -0.840 1.00 91.94 194 LYS A C 1
ATOM 1458 O O . LYS A 1 194 ? -9.093 -14.901 -0.880 1.00 91.94 194 LYS A O 1
ATOM 1463 N N . TRP A 1 195 ? -7.104 -13.868 -0.969 1.00 93.62 195 TRP A N 1
ATOM 1464 C CA . TRP A 1 195 ? -6.271 -15.030 -1.302 1.00 93.62 195 TRP A CA 1
ATOM 1465 C C . TRP A 1 195 ? -5.116 -15.190 -0.295 1.00 93.62 195 TRP A C 1
ATOM 1467 O O . TRP A 1 195 ? -3.944 -14.991 -0.646 1.00 93.62 195 TRP A O 1
ATOM 1477 N N . PRO A 1 196 ? -5.418 -15.540 0.969 1.00 91.44 196 PRO A N 1
ATOM 1478 C CA . PRO A 1 196 ? -4.416 -15.594 2.028 1.00 91.44 196 PRO A CA 1
ATOM 1479 C C . PRO A 1 196 ? -3.300 -16.600 1.711 1.00 91.44 196 PRO A C 1
ATOM 1481 O O . PRO A 1 196 ? -3.552 -17.721 1.270 1.00 91.44 196 PRO A O 1
ATOM 1484 N N . GLY A 1 197 ? -2.048 -16.187 1.940 1.00 90.88 197 GLY A N 1
ATOM 1485 C CA . GLY A 1 197 ? -0.857 -17.039 1.822 1.00 90.88 197 GLY A CA 1
ATOM 1486 C C . GLY A 1 197 ? -0.413 -17.393 0.397 1.00 90.88 197 GLY A C 1
ATOM 1487 O O . GLY A 1 197 ? 0.447 -18.255 0.237 1.00 90.88 197 GLY A O 1
ATOM 1488 N N . ARG A 1 198 ? -0.988 -16.775 -0.647 1.00 95.00 198 ARG A N 1
ATOM 1489 C CA . ARG A 1 198 ? -0.648 -17.083 -2.053 1.00 95.00 198 ARG A CA 1
ATOM 1490 C C . ARG A 1 198 ? 0.058 -15.963 -2.814 1.00 95.00 198 ARG A C 1
ATOM 1492 O O . ARG A 1 198 ? 0.702 -16.242 -3.826 1.00 95.00 198 ARG A O 1
ATOM 1499 N N . LEU A 1 199 ? -0.073 -14.717 -2.365 1.00 98.12 199 LEU A N 1
ATOM 1500 C CA . LEU A 1 199 ? 0.524 -13.561 -3.034 1.00 98.12 199 LEU A CA 1
ATOM 1501 C C . LEU A 1 199 ? 1.991 -13.383 -2.643 1.00 98.12 199 LEU A C 1
ATOM 1503 O O . LEU A 1 199 ? 2.303 -13.293 -1.457 1.00 98.12 199 LEU A O 1
ATOM 1507 N N . VAL A 1 200 ? 2.844 -13.200 -3.649 1.00 97.88 200 VAL A N 1
ATOM 1508 C CA . VAL A 1 200 ? 4.255 -12.845 -3.493 1.00 97.88 200 VAL A CA 1
ATOM 1509 C C . VAL A 1 200 ? 4.529 -11.484 -4.141 1.00 97.88 200 VAL A C 1
ATOM 1511 O O . VAL A 1 200 ? 4.761 -11.424 -5.351 1.00 97.88 200 VAL A O 1
ATOM 1514 N N . PRO A 1 201 ? 4.510 -10.373 -3.382 1.00 97.50 201 PRO A N 1
ATOM 1515 C CA . PRO A 1 201 ? 4.988 -9.090 -3.883 1.00 97.50 201 PRO A CA 1
ATOM 1516 C C . PRO A 1 201 ? 6.477 -9.175 -4.249 1.00 97.50 201 PRO A C 1
ATOM 1518 O O . PRO A 1 201 ? 7.287 -9.720 -3.493 1.00 97.50 201 PRO A O 1
ATOM 1521 N N . GLN A 1 202 ? 6.831 -8.664 -5.425 1.00 96.75 202 GLN A N 1
ATOM 1522 C CA . GLN A 1 202 ? 8.160 -8.784 -6.018 1.00 96.75 202 GLN A CA 1
ATOM 1523 C C . GLN A 1 202 ? 8.680 -7.413 -6.456 1.00 96.75 202 GLN A C 1
ATOM 1525 O O . GLN A 1 202 ? 7.999 -6.697 -7.185 1.00 96.75 202 GLN A O 1
ATOM 1530 N N . ILE A 1 203 ? 9.898 -7.050 -6.052 1.00 93.88 203 ILE A N 1
ATOM 1531 C CA . ILE A 1 203 ? 10.573 -5.848 -6.566 1.00 93.88 203 ILE A CA 1
ATOM 1532 C C . ILE A 1 203 ? 11.430 -6.204 -7.785 1.00 93.88 203 ILE A C 1
ATOM 1534 O O . ILE A 1 203 ? 12.210 -7.153 -7.727 1.00 93.88 203 ILE A O 1
ATOM 1538 N N . ASN A 1 204 ? 11.330 -5.438 -8.874 1.00 93.94 204 ASN A N 1
ATOM 1539 C CA . ASN A 1 204 ? 12.021 -5.761 -10.137 1.00 93.94 204 ASN A CA 1
ATOM 1540 C C . ASN A 1 204 ? 13.158 -4.791 -10.472 1.00 93.94 204 ASN A C 1
ATOM 1542 O O . ASN A 1 204 ? 13.525 -4.609 -11.626 1.00 93.94 204 ASN A O 1
ATOM 1546 N N . SER A 1 205 ? 13.713 -4.152 -9.445 1.00 92.44 205 SER A N 1
ATOM 1547 C CA . SER A 1 205 ? 14.740 -3.119 -9.570 1.00 92.44 205 SER A CA 1
ATOM 1548 C C . SER A 1 205 ? 15.941 -3.366 -8.655 1.00 92.44 205 SER A C 1
ATOM 1550 O O . SER A 1 205 ? 16.619 -2.423 -8.256 1.00 92.44 205 SER A O 1
ATOM 1552 N N . LEU A 1 206 ? 16.228 -4.629 -8.313 1.00 95.12 206 LEU A N 1
ATOM 1553 C CA . LEU A 1 206 ? 17.330 -4.971 -7.414 1.00 95.12 206 LEU A CA 1
ATOM 1554 C C . LEU A 1 206 ? 18.685 -4.553 -8.014 1.00 95.12 206 LEU A C 1
ATOM 1556 O O . LEU A 1 206 ? 19.133 -5.105 -9.022 1.00 95.12 206 LEU A O 1
ATOM 1560 N N . SER A 1 207 ? 19.340 -3.589 -7.366 1.00 95.12 207 SER A N 1
ATOM 1561 C CA . SER A 1 207 ? 20.640 -3.026 -7.745 1.00 95.12 207 SER A CA 1
ATOM 1562 C C . SER A 1 207 ? 21.553 -2.802 -6.519 1.00 95.12 207 SER A C 1
ATOM 1564 O O . SER A 1 207 ? 21.202 -3.171 -5.395 1.00 95.12 207 SER A O 1
ATOM 1566 N N . THR A 1 208 ? 22.747 -2.222 -6.697 1.00 91.62 208 THR A N 1
ATOM 1567 C CA . THR A 1 208 ? 23.666 -1.917 -5.577 1.00 91.62 208 THR A CA 1
ATOM 1568 C C . THR A 1 208 ? 23.306 -0.644 -4.811 1.00 91.62 208 THR A C 1
ATOM 1570 O O . THR A 1 208 ? 23.836 -0.404 -3.727 1.00 91.62 208 THR A O 1
ATOM 1573 N N . PHE A 1 209 ? 22.416 0.175 -5.364 1.00 86.94 209 PHE A N 1
ATOM 1574 C CA . PHE A 1 209 ? 22.042 1.489 -4.840 1.00 86.94 209 PHE A CA 1
ATOM 1575 C C . PHE A 1 209 ? 20.618 1.506 -4.276 1.00 86.94 209 PHE A C 1
ATOM 1577 O O . PHE A 1 209 ? 20.022 2.569 -4.101 1.00 86.94 209 PHE A O 1
ATOM 1584 N N . ASN A 1 210 ? 20.071 0.328 -3.970 1.00 86.88 210 ASN A N 1
ATOM 1585 C CA . ASN A 1 210 ? 18.804 0.210 -3.259 1.00 86.88 210 ASN A CA 1
ATOM 1586 C C . ASN A 1 210 ? 18.931 0.834 -1.860 1.00 86.88 210 ASN A C 1
ATOM 1588 O O . ASN A 1 210 ? 20.004 0.758 -1.245 1.00 86.88 210 ASN A O 1
ATOM 1592 N N . PRO A 1 211 ? 17.841 1.385 -1.300 1.00 83.62 211 PRO A N 1
ATOM 1593 C CA . PRO A 1 211 ? 17.832 1.773 0.102 1.00 83.62 211 PRO A CA 1
ATOM 1594 C C . PRO A 1 211 ? 18.146 0.557 0.986 1.00 83.62 211 PRO A C 1
ATOM 1596 O O . PRO A 1 211 ? 17.810 -0.582 0.652 1.00 83.62 211 PRO A O 1
ATOM 1599 N N . LYS A 1 212 ? 18.794 0.787 2.130 1.00 77.62 212 LYS A N 1
ATOM 1600 C CA . LYS A 1 212 ? 19.031 -0.276 3.116 1.00 77.62 212 LYS A CA 1
ATOM 1601 C C . LYS A 1 212 ? 17.705 -0.693 3.746 1.00 77.62 212 LYS A C 1
ATOM 1603 O O . LYS A 1 212 ? 16.900 0.179 4.062 1.00 77.62 212 LYS A O 1
ATOM 1608 N N . ALA A 1 213 ? 17.513 -1.992 3.974 1.00 76.69 213 ALA A N 1
ATOM 1609 C CA . ALA A 1 213 ? 16.370 -2.490 4.736 1.00 76.69 213 ALA A CA 1
ATOM 1610 C C . ALA A 1 213 ? 16.287 -1.776 6.108 1.00 76.69 213 ALA A C 1
ATOM 1612 O O . ALA A 1 213 ? 17.332 -1.590 6.744 1.00 76.69 213 ALA A O 1
ATOM 1613 N N . PRO A 1 214 ? 15.092 -1.349 6.562 1.00 68.50 214 PRO A N 1
ATOM 1614 C CA . PRO A 1 214 ? 13.758 -1.686 6.044 1.00 68.50 214 PRO A CA 1
ATOM 1615 C C . PRO A 1 214 ? 13.277 -0.904 4.801 1.00 68.50 214 PRO A C 1
ATOM 1617 O O . PRO A 1 214 ? 12.172 -1.149 4.335 1.00 68.50 214 PRO A O 1
ATOM 1620 N N . GLY A 1 215 ? 14.086 -0.020 4.214 1.00 61.72 215 GLY A N 1
ATOM 1621 C CA . GLY A 1 215 ? 13.664 0.912 3.161 1.00 61.72 215 GLY A CA 1
ATOM 1622 C C . GLY A 1 215 ? 13.322 2.294 3.732 1.00 61.72 215 GLY A C 1
ATOM 1623 O O . GLY A 1 215 ? 13.303 2.479 4.946 1.00 61.72 215 GLY A O 1
ATOM 1624 N N . MET A 1 216 ? 13.093 3.285 2.863 1.00 63.59 216 MET A N 1
ATOM 1625 C CA . MET A 1 216 ? 12.610 4.623 3.261 1.00 63.59 216 MET A CA 1
ATOM 1626 C C . MET A 1 216 ? 11.075 4.680 3.178 1.00 63.59 216 MET A C 1
ATOM 1628 O O . MET A 1 216 ? 10.487 3.952 2.372 1.00 63.59 216 MET A O 1
ATOM 1632 N N . SER A 1 217 ? 10.429 5.536 3.977 1.00 58.31 217 SER A N 1
ATOM 1633 C CA . SER A 1 217 ? 8.976 5.782 3.924 1.00 58.31 217 SER A CA 1
ATOM 1634 C C . SER A 1 217 ? 8.517 6.151 2.500 1.00 58.31 217 SER A C 1
ATOM 1636 O O . SER A 1 217 ? 9.254 6.807 1.775 1.00 58.31 217 SER A O 1
ATOM 1638 N N . ASP A 1 218 ? 7.340 5.662 2.089 1.00 61.47 218 ASP A N 1
ATOM 1639 C CA . ASP A 1 218 ? 6.772 5.747 0.723 1.00 61.47 218 ASP A CA 1
ATOM 1640 C C . ASP A 1 218 ? 7.668 5.248 -0.434 1.00 61.47 218 ASP A C 1
ATOM 1642 O O . ASP A 1 218 ? 7.649 5.740 -1.560 1.00 61.47 218 ASP A O 1
ATOM 1646 N N . THR A 1 219 ? 8.463 4.205 -0.190 1.00 76.81 219 THR A N 1
ATOM 1647 C CA . THR A 1 219 ? 9.146 3.489 -1.276 1.00 76.81 219 THR A CA 1
ATOM 1648 C C . THR A 1 219 ? 8.565 2.098 -1.467 1.00 76.81 219 THR A C 1
ATOM 1650 O O . THR A 1 219 ? 8.192 1.418 -0.507 1.00 76.81 219 THR A O 1
ATOM 1653 N N . SER A 1 220 ? 8.571 1.611 -2.710 1.00 87.12 220 SER A N 1
ATOM 1654 C CA . SER A 1 220 ? 8.241 0.212 -3.015 1.00 87.12 220 SER A CA 1
ATOM 1655 C C . SER A 1 220 ? 9.146 -0.780 -2.267 1.00 87.12 220 SER A C 1
ATOM 1657 O O . SER A 1 220 ? 8.739 -1.911 -2.020 1.00 87.12 220 SER A O 1
ATOM 1659 N N . TRP A 1 221 ? 10.335 -0.349 -1.834 1.00 88.94 221 TRP A N 1
ATOM 1660 C CA . TRP A 1 221 ? 11.237 -1.108 -0.964 1.00 88.94 221 TRP A CA 1
ATOM 1661 C C . TRP A 1 221 ? 10.721 -1.251 0.472 1.00 88.94 221 TRP A C 1
ATOM 1663 O O . TRP A 1 221 ? 10.775 -2.348 1.024 1.00 88.94 221 TRP A O 1
ATOM 1673 N N . ASN A 1 222 ? 10.175 -0.187 1.065 1.00 85.94 222 ASN A N 1
ATOM 1674 C CA . ASN A 1 222 ? 9.515 -0.281 2.370 1.00 85.94 222 ASN A CA 1
ATOM 1675 C C . ASN A 1 222 ? 8.215 -1.092 2.281 1.00 85.94 222 ASN A C 1
ATOM 1677 O O . ASN A 1 222 ? 7.939 -1.925 3.144 1.00 85.94 222 ASN A O 1
ATOM 1681 N N . LEU A 1 223 ? 7.463 -0.943 1.184 1.00 88.94 223 LEU A N 1
ATOM 1682 C CA . LEU A 1 223 ? 6.301 -1.792 0.916 1.00 88.94 223 LEU A CA 1
ATOM 1683 C C . LEU A 1 223 ? 6.689 -3.277 0.803 1.00 88.94 223 LEU A C 1
ATOM 1685 O O . LEU A 1 223 ? 6.005 -4.135 1.364 1.00 88.94 223 LEU A O 1
ATOM 1689 N N . LEU A 1 224 ? 7.803 -3.590 0.134 1.00 93.56 224 LEU A N 1
ATOM 1690 C CA . LEU A 1 224 ? 8.353 -4.946 0.066 1.00 93.56 224 LEU A CA 1
ATOM 1691 C C . LEU A 1 224 ? 8.712 -5.469 1.465 1.00 93.56 224 LEU A C 1
ATOM 1693 O O . LEU A 1 224 ? 8.313 -6.573 1.829 1.00 93.56 224 LEU A O 1
ATOM 1697 N N . TRP A 1 225 ? 9.420 -4.677 2.274 1.00 89.38 225 TRP A N 1
ATOM 1698 C CA . TRP A 1 225 ? 9.788 -5.053 3.643 1.00 89.38 225 TRP A CA 1
ATOM 1699 C C . TRP A 1 225 ? 8.567 -5.358 4.517 1.00 89.38 225 TRP A C 1
ATOM 1701 O O . TRP A 1 225 ? 8.543 -6.374 5.219 1.00 89.38 225 TRP A O 1
ATOM 1711 N N . ASN A 1 226 ? 7.536 -4.519 4.442 1.00 88.38 226 ASN A N 1
ATOM 1712 C CA . ASN A 1 226 ? 6.291 -4.698 5.190 1.00 88.38 226 ASN A CA 1
ATOM 1713 C C . ASN A 1 226 ? 5.442 -5.858 4.653 1.00 88.38 226 ASN A C 1
ATOM 1715 O O . ASN A 1 226 ? 4.600 -6.396 5.365 1.00 88.38 226 ASN A O 1
ATOM 1719 N N . SER A 1 227 ? 5.699 -6.296 3.420 1.00 90.88 227 SER A N 1
ATOM 1720 C CA . SER A 1 227 ? 5.009 -7.424 2.800 1.00 90.88 227 SER A CA 1
ATOM 1721 C C . SER A 1 227 ? 5.596 -8.791 3.167 1.00 90.88 227 SER A C 1
ATOM 1723 O O . SER A 1 227 ? 5.033 -9.806 2.765 1.00 90.88 227 SER A O 1
ATOM 1725 N N . ARG A 1 228 ? 6.690 -8.873 3.927 1.00 92.06 228 ARG A N 1
ATOM 1726 C CA . ARG A 1 228 ? 7.274 -10.152 4.379 1.00 92.06 228 ARG A CA 1
ATOM 1727 C C . ARG A 1 228 ? 6.269 -11.018 5.175 1.00 92.06 228 ARG A C 1
ATOM 1729 O O . ARG A 1 228 ? 5.328 -10.478 5.751 1.00 92.06 228 ARG A O 1
ATOM 1736 N N . PRO A 1 229 ? 6.471 -12.350 5.253 1.00 92.12 229 PRO A N 1
ATOM 1737 C CA . PRO A 1 229 ? 7.621 -13.105 4.744 1.00 92.12 229 PRO A CA 1
ATOM 1738 C C . PRO A 1 229 ? 7.537 -13.453 3.254 1.00 92.12 229 PRO A C 1
ATOM 1740 O O . PRO A 1 229 ? 8.568 -13.737 2.658 1.00 92.12 229 PRO A O 1
ATOM 1743 N N . ASP A 1 230 ? 6.360 -13.404 2.633 1.00 94.12 230 ASP A N 1
ATOM 1744 C CA . ASP A 1 230 ? 6.145 -13.913 1.273 1.00 94.12 230 ASP A CA 1
ATOM 1745 C C . ASP A 1 230 ? 6.513 -12.877 0.204 1.00 94.12 230 ASP A C 1
ATOM 1747 O O . ASP A 1 230 ? 5.639 -12.293 -0.428 1.00 94.12 230 ASP A O 1
ATOM 1751 N N . VAL A 1 231 ? 7.808 -12.613 0.014 1.00 97.00 231 VAL A N 1
ATOM 1752 C CA . VAL A 1 231 ? 8.302 -11.623 -0.963 1.00 97.00 231 VAL A CA 1
ATOM 1753 C C . VAL A 1 231 ? 9.427 -12.161 -1.845 1.00 97.00 231 VAL A C 1
ATOM 1755 O O . VAL A 1 231 ? 10.114 -13.123 -1.486 1.00 97.00 231 VAL A O 1
ATOM 1758 N N . GLY A 1 232 ? 9.606 -11.546 -3.014 1.00 96.94 232 GLY A N 1
ATOM 1759 C CA . GLY A 1 232 ? 10.634 -11.890 -3.999 1.00 96.94 232 GLY A CA 1
ATOM 1760 C C . GLY A 1 232 ? 11.352 -10.663 -4.561 1.00 96.94 232 GLY A C 1
ATOM 1761 O O . GLY A 1 232 ? 10.941 -9.523 -4.344 1.00 96.94 232 GLY A O 1
ATOM 1762 N N . ALA A 1 233 ? 12.420 -10.894 -5.318 1.00 96.94 233 ALA A N 1
ATOM 1763 C CA . ALA A 1 233 ? 13.087 -9.843 -6.079 1.00 96.94 233 ALA A CA 1
ATOM 1764 C C . ALA A 1 233 ? 13.546 -10.334 -7.455 1.00 96.94 233 ALA A C 1
ATOM 1766 O O . ALA A 1 233 ? 13.798 -11.520 -7.658 1.00 96.94 233 ALA A O 1
ATOM 1767 N N . GLN A 1 234 ? 13.725 -9.399 -8.377 1.00 95.94 234 GLN A N 1
ATOM 1768 C CA . GLN A 1 234 ? 14.399 -9.574 -9.655 1.00 95.94 234 GLN A CA 1
ATOM 1769 C C . GLN A 1 234 ? 15.477 -8.494 -9.792 1.00 95.94 234 GLN A C 1
ATOM 1771 O O . GLN A 1 234 ? 15.273 -7.340 -9.402 1.00 95.94 234 GLN A O 1
ATOM 1776 N N . MET A 1 235 ? 16.629 -8.884 -10.342 1.00 97.12 235 MET A N 1
ATOM 1777 C CA . MET A 1 235 ? 17.693 -7.963 -10.747 1.00 97.12 235 MET A CA 1
ATOM 1778 C C . MET A 1 235 ? 17.157 -6.882 -11.693 1.00 97.12 235 MET A C 1
ATOM 1780 O O . MET A 1 235 ? 16.376 -7.187 -12.590 1.00 97.12 235 MET A O 1
ATOM 1784 N N . LEU A 1 236 ? 17.616 -5.640 -11.516 1.00 94.56 236 LEU A N 1
ATOM 1785 C CA . LEU A 1 236 ? 17.279 -4.530 -12.416 1.00 94.56 236 LEU A CA 1
ATOM 1786 C C . LEU A 1 236 ? 17.708 -4.813 -13.864 1.00 94.56 236 LEU A C 1
ATOM 1788 O O . LEU A 1 236 ? 16.995 -4.472 -14.799 1.00 94.56 236 LEU A O 1
ATOM 1792 N N . ASP A 1 237 ? 18.888 -5.405 -14.039 1.00 95.00 237 ASP A N 1
ATOM 1793 C CA . ASP A 1 237 ? 19.436 -5.792 -15.337 1.00 95.00 237 ASP A CA 1
ATOM 1794 C C . ASP A 1 237 ? 20.520 -6.867 -15.151 1.00 95.00 237 ASP A C 1
ATOM 1796 O O . ASP A 1 237 ? 20.870 -7.212 -14.014 1.00 95.00 237 ASP A O 1
ATOM 1800 N N . ASN A 1 238 ? 21.066 -7.393 -16.248 1.00 96.69 238 ASN A N 1
ATOM 1801 C CA . ASN A 1 238 ? 22.254 -8.226 -16.186 1.00 96.69 238 ASN A CA 1
ATOM 1802 C C . ASN A 1 238 ? 23.492 -7.399 -15.815 1.00 96.69 238 ASN A C 1
ATOM 1804 O O . ASN A 1 238 ? 23.636 -6.237 -16.189 1.00 96.69 238 ASN A O 1
ATOM 1808 N N . VAL A 1 239 ? 24.423 -8.021 -15.098 1.00 97.75 239 VAL A N 1
ATOM 1809 C CA . VAL A 1 239 ? 25.674 -7.378 -14.671 1.00 97.75 239 VAL A CA 1
ATOM 1810 C C . VAL A 1 239 ? 26.804 -7.674 -15.653 1.00 97.75 239 VAL A C 1
ATOM 1812 O O . VAL A 1 239 ? 27.612 -6.812 -15.997 1.00 97.75 239 VAL A O 1
ATOM 1815 N N . TRP A 1 240 ? 26.883 -8.918 -16.118 1.00 97.31 240 TRP A N 1
ATOM 1816 C CA . TRP A 1 240 ? 27.931 -9.376 -17.010 1.00 97.31 240 TRP A CA 1
ATOM 1817 C C . TRP A 1 240 ? 27.788 -8.742 -18.388 1.00 97.31 240 TRP A C 1
ATOM 1819 O O . TRP A 1 240 ? 26.770 -8.903 -19.056 1.00 97.31 240 TRP A O 1
ATOM 1829 N N . GLY A 1 241 ? 28.852 -8.087 -18.849 1.00 95.31 241 GLY A N 1
ATOM 1830 C CA . GLY A 1 241 ? 28.893 -7.473 -20.175 1.00 95.31 241 GLY A CA 1
ATOM 1831 C C . GLY A 1 241 ? 28.137 -6.148 -20.282 1.00 95.31 241 GLY A C 1
ATOM 1832 O O . GLY A 1 241 ? 28.167 -5.549 -21.354 1.00 95.31 241 GLY A O 1
ATOM 1833 N N . ASP A 1 242 ? 27.514 -5.661 -19.203 1.00 95.81 242 ASP A N 1
ATOM 1834 C CA . ASP A 1 242 ? 26.927 -4.324 -19.184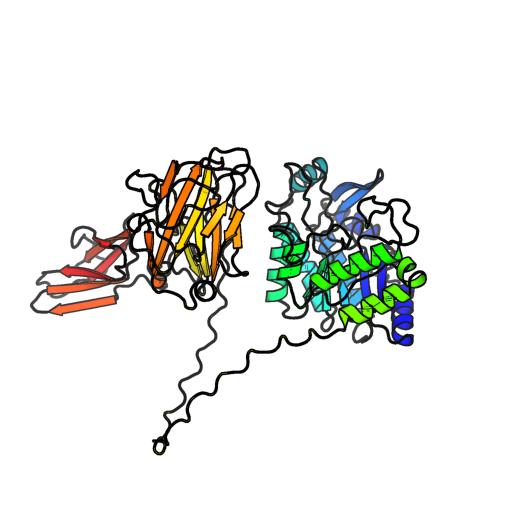 1.00 95.81 242 ASP A CA 1
ATOM 1835 C C . ASP A 1 242 ? 28.024 -3.259 -19.041 1.00 95.81 242 ASP A C 1
ATOM 1837 O O . ASP A 1 242 ? 28.586 -3.044 -17.969 1.00 95.81 242 ASP A O 1
ATOM 1841 N N . THR A 1 243 ? 28.323 -2.557 -20.134 1.00 95.62 243 THR A N 1
ATOM 1842 C CA . THR A 1 243 ? 29.317 -1.473 -20.148 1.00 95.62 243 THR A CA 1
ATOM 1843 C C . THR A 1 243 ? 28.807 -0.177 -19.525 1.00 95.62 243 THR A C 1
ATOM 1845 O O . THR A 1 243 ? 29.590 0.751 -19.330 1.00 95.62 243 THR A O 1
ATOM 1848 N N . THR A 1 244 ? 27.503 -0.082 -19.261 1.00 95.56 244 THR A N 1
ATOM 1849 C CA . THR A 1 244 ? 26.872 1.106 -18.671 1.00 95.56 244 THR A CA 1
ATOM 1850 C C . THR A 1 244 ? 26.769 1.024 -17.152 1.00 95.56 244 THR A C 1
ATOM 1852 O O . THR A 1 244 ? 26.511 2.040 -16.516 1.00 95.56 244 THR A O 1
ATOM 1855 N N . TYR A 1 245 ? 27.007 -0.155 -16.566 1.00 94.19 245 TYR A N 1
ATOM 1856 C CA . TYR A 1 245 ? 26.928 -0.411 -15.127 1.00 94.19 245 TYR A CA 1
ATOM 1857 C C . TYR A 1 245 ? 25.590 0.043 -14.519 1.00 94.19 245 TYR A C 1
ATOM 1859 O O . TYR A 1 245 ? 25.558 0.638 -13.438 1.00 94.19 245 TYR A O 1
ATOM 1867 N N . ARG A 1 246 ? 24.471 -0.234 -15.202 1.00 94.00 246 ARG A N 1
ATOM 1868 C CA . ARG A 1 246 ? 23.112 0.180 -14.803 1.00 94.00 246 ARG A CA 1
ATOM 1869 C C . ARG A 1 246 ? 22.760 -0.297 -13.404 1.00 94.00 246 ARG A C 1
ATOM 1871 O O . ARG A 1 246 ? 22.304 0.489 -12.581 1.00 94.00 246 ARG A O 1
ATOM 1878 N N . VAL A 1 247 ? 23.072 -1.554 -13.099 1.00 94.44 247 VAL A N 1
ATOM 1879 C CA . VAL A 1 247 ? 22.887 -2.152 -11.765 1.00 94.44 247 VAL A CA 1
ATOM 1880 C C . VAL A 1 247 ? 23.788 -1.544 -10.683 1.00 94.44 247 VAL A C 1
ATOM 1882 O O . VAL A 1 247 ? 23.546 -1.770 -9.501 1.00 94.44 247 VAL A O 1
ATOM 1885 N N . ASN A 1 248 ? 24.813 -0.779 -11.069 1.00 94.69 248 ASN A N 1
ATOM 1886 C CA . ASN A 1 248 ? 25.770 -0.141 -10.168 1.00 94.69 248 ASN A CA 1
ATOM 1887 C C . ASN A 1 248 ? 25.780 1.390 -10.298 1.00 94.69 248 ASN A C 1
ATOM 1889 O O . ASN A 1 248 ? 26.799 2.031 -10.052 1.00 94.69 248 ASN A O 1
ATOM 1893 N N . ASN A 1 249 ? 24.652 1.981 -10.701 1.00 92.00 249 ASN A N 1
ATOM 1894 C CA . ASN A 1 249 ? 24.471 3.429 -10.824 1.00 92.00 249 ASN A CA 1
ATOM 1895 C C . ASN A 1 249 ? 25.519 4.114 -11.725 1.00 92.00 249 ASN A C 1
ATOM 1897 O O . ASN A 1 249 ? 26.017 5.194 -11.410 1.00 92.00 249 ASN A O 1
ATOM 1901 N N . GLY A 1 250 ? 25.929 3.453 -12.811 1.00 93.62 250 GLY A N 1
ATOM 1902 C CA . GLY A 1 250 ? 26.963 3.960 -13.718 1.00 93.62 250 GLY A CA 1
ATOM 1903 C C . GLY A 1 250 ? 28.395 3.847 -13.186 1.00 93.62 250 GLY A C 1
ATOM 1904 O O . GLY A 1 250 ? 29.341 4.211 -13.886 1.00 93.62 250 GLY A O 1
ATOM 1905 N N . VAL A 1 251 ? 28.588 3.339 -11.966 1.00 92.94 251 VAL A N 1
ATOM 1906 C CA . VAL A 1 251 ? 29.912 3.180 -11.365 1.00 92.94 251 VAL A CA 1
ATOM 1907 C C . VAL A 1 251 ? 30.555 1.904 -11.896 1.00 92.94 251 VAL A C 1
ATOM 1909 O O . VAL A 1 251 ? 30.028 0.804 -11.728 1.00 92.94 251 VAL A O 1
ATOM 1912 N N . ALA A 1 252 ? 31.727 2.040 -12.514 1.00 93.88 252 ALA A N 1
ATOM 1913 C CA . ALA A 1 252 ? 32.487 0.895 -12.995 1.00 93.88 252 ALA A CA 1
ATOM 1914 C C . ALA A 1 252 ? 32.888 -0.040 -11.843 1.00 93.88 252 ALA A C 1
ATOM 1916 O O . ALA A 1 252 ? 33.293 0.409 -10.769 1.00 93.88 252 ALA A O 1
ATOM 1917 N N . GLY A 1 253 ? 32.813 -1.347 -12.077 1.00 92.81 253 GLY A N 1
ATOM 1918 C CA . GLY A 1 253 ? 33.194 -2.349 -11.090 1.00 92.81 253 GLY A CA 1
ATOM 1919 C C . GLY A 1 253 ? 33.237 -3.760 -11.662 1.00 92.81 253 GLY A C 1
ATOM 1920 O O . GLY A 1 253 ? 32.776 -4.023 -12.770 1.00 92.81 253 GLY A O 1
ATOM 1921 N N . ASP A 1 254 ? 33.819 -4.668 -10.887 1.00 95.00 254 ASP A N 1
ATOM 1922 C CA . ASP A 1 254 ? 33.863 -6.093 -11.202 1.00 95.00 254 ASP A CA 1
ATOM 1923 C C . ASP A 1 254 ? 32.457 -6.717 -11.111 1.00 95.00 254 ASP A C 1
ATOM 1925 O O . ASP A 1 254 ? 31.757 -6.545 -10.110 1.00 95.00 254 ASP A O 1
ATOM 1929 N N . ALA A 1 255 ? 32.043 -7.448 -12.152 1.00 97.19 255 ALA A N 1
ATOM 1930 C CA . ALA A 1 255 ? 30.686 -7.988 -12.256 1.00 97.19 255 ALA A CA 1
ATOM 1931 C C . ALA A 1 255 ? 30.320 -8.960 -11.110 1.00 97.19 255 ALA A C 1
ATOM 1933 O O . ALA A 1 255 ? 29.261 -8.773 -10.506 1.00 97.19 255 ALA A O 1
ATOM 1934 N N . PRO A 1 256 ? 31.171 -9.937 -10.728 1.00 97.44 256 PRO A N 1
ATOM 1935 C CA . PRO A 1 256 ? 30.942 -10.757 -9.540 1.00 97.44 256 PRO A CA 1
ATOM 1936 C C . PRO A 1 256 ? 30.721 -9.956 -8.256 1.00 97.44 256 PRO A C 1
ATOM 1938 O O . PRO A 1 256 ? 29.825 -10.281 -7.473 1.00 97.44 256 PRO A O 1
ATOM 1941 N N . THR A 1 257 ? 31.509 -8.903 -8.045 1.00 96.19 257 THR A N 1
ATOM 1942 C CA . THR A 1 257 ? 31.394 -8.026 -6.873 1.00 96.19 257 THR A CA 1
ATOM 1943 C C . THR A 1 257 ? 30.065 -7.273 -6.869 1.00 96.19 257 THR A C 1
ATOM 1945 O O . THR A 1 257 ? 29.364 -7.265 -5.856 1.00 96.19 257 THR A O 1
ATOM 1948 N N . ILE A 1 258 ? 29.685 -6.695 -8.011 1.00 97.75 258 ILE A N 1
ATOM 1949 C CA . ILE A 1 258 ? 28.421 -5.968 -8.177 1.00 97.75 258 ILE A CA 1
ATOM 1950 C C . ILE A 1 258 ? 27.227 -6.900 -7.942 1.00 97.75 258 ILE A C 1
ATOM 1952 O O . ILE A 1 258 ? 26.367 -6.595 -7.117 1.00 97.75 258 ILE A O 1
ATOM 1956 N N . LEU A 1 259 ? 27.192 -8.067 -8.597 1.00 98.31 259 LEU A N 1
ATOM 1957 C CA . LEU A 1 259 ? 26.091 -9.019 -8.432 1.00 98.31 259 LEU A CA 1
ATOM 1958 C C . LEU A 1 259 ? 25.985 -9.512 -6.981 1.00 98.31 259 LEU A C 1
ATOM 1960 O O . LEU A 1 259 ? 24.883 -9.604 -6.441 1.00 98.31 259 LEU A O 1
ATOM 1964 N N . THR A 1 260 ? 27.117 -9.773 -6.321 1.00 98.00 260 THR A N 1
ATOM 1965 C CA . THR A 1 260 ? 27.151 -10.154 -4.897 1.00 98.00 260 THR A CA 1
ATOM 1966 C C . THR A 1 260 ? 26.547 -9.065 -4.006 1.00 98.00 260 THR A C 1
ATOM 1968 O O . THR A 1 260 ? 25.785 -9.373 -3.090 1.00 98.00 260 THR A O 1
ATOM 1971 N N . ALA A 1 261 ? 26.836 -7.790 -4.279 1.00 95.19 261 ALA A N 1
ATOM 1972 C CA . ALA A 1 261 ? 26.253 -6.674 -3.538 1.00 95.19 261 ALA A CA 1
ATOM 1973 C C . ALA A 1 261 ? 24.728 -6.579 -3.736 1.00 95.19 261 ALA A C 1
ATOM 1975 O O . ALA A 1 261 ? 24.003 -6.422 -2.752 1.00 95.19 261 ALA A O 1
ATOM 1976 N N . CYS A 1 262 ? 24.232 -6.759 -4.965 1.00 97.00 262 CYS A N 1
ATOM 1977 C CA . CYS A 1 262 ? 22.792 -6.813 -5.241 1.00 97.00 262 CYS A CA 1
ATOM 1978 C C . CYS A 1 262 ? 22.110 -7.975 -4.499 1.00 97.00 262 CYS A C 1
ATOM 1980 O O . CYS A 1 262 ? 21.062 -7.788 -3.883 1.00 97.00 262 CYS A O 1
ATOM 1982 N N . ILE A 1 263 ? 22.723 -9.165 -4.498 1.00 97.06 263 ILE A N 1
ATOM 1983 C CA . ILE A 1 263 ? 22.223 -10.335 -3.759 1.00 97.06 263 ILE A CA 1
ATOM 1984 C C . ILE A 1 263 ? 22.100 -10.018 -2.268 1.00 97.06 263 ILE A C 1
ATOM 1986 O O . ILE A 1 263 ? 21.058 -10.281 -1.672 1.00 97.06 263 ILE A O 1
ATOM 1990 N N . ASN A 1 264 ? 23.131 -9.415 -1.676 1.00 93.19 264 ASN A N 1
ATOM 1991 C CA . ASN A 1 264 ? 23.120 -9.042 -0.262 1.00 93.19 264 ASN A CA 1
ATOM 1992 C C . ASN A 1 264 ? 22.038 -8.014 0.057 1.00 93.19 264 ASN A C 1
ATOM 1994 O O . ASN A 1 264 ? 21.383 -8.127 1.094 1.00 93.19 264 ASN A O 1
ATOM 1998 N N . ALA A 1 265 ? 21.804 -7.055 -0.842 1.00 90.25 265 ALA A N 1
ATOM 1999 C CA . ALA A 1 265 ? 20.684 -6.135 -0.714 1.00 90.25 265 ALA A CA 1
ATOM 2000 C C . ALA A 1 265 ? 19.355 -6.907 -0.690 1.00 90.25 265 ALA A C 1
ATOM 2002 O O . ALA A 1 265 ? 18.590 -6.746 0.254 1.00 90.25 265 ALA A O 1
ATOM 2003 N N . GLY A 1 266 ? 19.109 -7.812 -1.641 1.00 93.94 266 GLY A N 1
ATOM 2004 C CA . GLY A 1 266 ? 17.873 -8.603 -1.692 1.00 93.94 266 GLY A CA 1
ATOM 2005 C C . GLY A 1 266 ? 17.666 -9.466 -0.446 1.00 93.94 266 GLY A C 1
ATOM 2006 O O . GLY A 1 266 ? 16.603 -9.428 0.170 1.00 93.94 266 GLY A O 1
ATOM 2007 N N . VAL A 1 267 ? 18.710 -10.178 -0.014 1.00 93.25 267 VAL A N 1
ATOM 2008 C CA . VAL A 1 267 ? 18.700 -10.997 1.212 1.00 93.25 267 VAL A CA 1
ATOM 2009 C C . VAL A 1 267 ? 18.384 -10.145 2.441 1.00 93.25 267 VAL A C 1
ATOM 2011 O O . VAL A 1 267 ? 17.622 -10.581 3.302 1.00 93.25 267 VAL A O 1
ATOM 2014 N N . SER A 1 268 ? 18.892 -8.909 2.507 1.00 89.75 268 SER A N 1
ATOM 2015 C CA . SER A 1 268 ? 18.584 -8.000 3.616 1.00 89.75 268 SER A CA 1
ATOM 2016 C C . SER A 1 268 ? 17.100 -7.643 3.713 1.00 89.75 268 SER A C 1
ATOM 2018 O O . SER A 1 268 ? 16.646 -7.341 4.808 1.00 89.75 268 SER A O 1
ATOM 2020 N N . TYR A 1 269 ? 16.336 -7.748 2.619 1.00 90.94 269 TYR A N 1
ATOM 2021 C CA . TYR A 1 269 ? 14.880 -7.570 2.584 1.00 90.94 269 TYR A CA 1
ATOM 2022 C C . TYR A 1 269 ? 14.092 -8.865 2.833 1.00 90.94 269 TYR A C 1
ATOM 2024 O O . TYR A 1 269 ? 12.871 -8.868 2.709 1.00 90.94 269 TYR A O 1
ATOM 2032 N N . GLY A 1 270 ? 14.750 -9.970 3.194 1.00 92.12 270 GLY A N 1
ATOM 2033 C CA . GLY A 1 270 ? 14.080 -11.231 3.524 1.00 92.12 270 GLY A CA 1
ATOM 2034 C C . GLY A 1 270 ? 13.349 -11.876 2.346 1.00 92.12 270 GLY A C 1
ATOM 2035 O O . GLY A 1 270 ? 12.321 -12.517 2.548 1.00 92.12 270 GLY A O 1
ATOM 2036 N N . VAL A 1 271 ? 13.844 -11.683 1.120 1.00 95.81 271 VAL A N 1
ATOM 2037 C CA . VAL A 1 271 ? 13.250 -12.285 -0.082 1.00 95.81 271 VAL A CA 1
ATOM 2038 C C . VAL A 1 271 ? 13.461 -13.797 -0.121 1.00 95.81 271 VAL A C 1
ATOM 2040 O O . VAL A 1 271 ? 14.524 -14.297 0.236 1.00 95.81 271 VAL A O 1
ATOM 2043 N N . ASN A 1 272 ? 12.462 -14.530 -0.615 1.00 93.62 272 ASN A N 1
ATOM 2044 C CA . ASN A 1 272 ? 12.523 -15.991 -0.751 1.00 93.62 272 ASN A CA 1
ATOM 2045 C C . ASN A 1 272 ? 13.231 -16.438 -2.035 1.00 93.62 272 ASN A C 1
ATOM 2047 O O . ASN A 1 272 ? 13.718 -17.566 -2.133 1.00 93.62 272 ASN A O 1
ATOM 2051 N N . TYR A 1 273 ? 13.281 -15.569 -3.043 1.00 95.88 273 TYR A N 1
ATOM 2052 C CA . TYR A 1 273 ? 14.033 -15.795 -4.270 1.00 95.88 273 TYR A CA 1
ATOM 2053 C C . TYR A 1 273 ? 14.518 -14.480 -4.874 1.00 95.88 273 TYR A C 1
ATOM 2055 O O . TYR A 1 273 ? 13.943 -13.416 -4.643 1.00 95.88 273 TYR A O 1
ATOM 2063 N N . ILE A 1 274 ? 15.571 -14.600 -5.683 1.00 97.25 274 ILE A N 1
ATOM 2064 C CA . ILE A 1 274 ? 16.104 -13.535 -6.529 1.00 97.25 274 ILE A CA 1
ATOM 2065 C C . ILE A 1 274 ? 16.165 -14.075 -7.961 1.00 97.25 274 ILE A C 1
ATOM 2067 O O . ILE A 1 274 ? 16.836 -15.078 -8.217 1.00 97.25 274 ILE A O 1
ATOM 2071 N N . GLU A 1 275 ? 15.452 -13.441 -8.887 1.00 96.06 275 GLU A N 1
ATOM 2072 C CA . GLU A 1 275 ? 15.565 -13.703 -10.322 1.00 96.06 275 GLU A CA 1
ATOM 2073 C C . GLU A 1 275 ? 16.813 -12.996 -10.873 1.00 96.06 275 GLU A C 1
ATOM 2075 O O . GLU A 1 275 ? 16.967 -11.782 -10.743 1.00 96.06 275 GLU A O 1
ATOM 2080 N N . ILE A 1 276 ? 17.721 -13.783 -11.456 1.00 97.25 276 ILE A N 1
ATOM 2081 C CA . ILE A 1 276 ? 19.017 -13.352 -11.997 1.00 97.25 276 ILE A CA 1
ATOM 2082 C C . ILE A 1 276 ? 19.039 -13.695 -13.489 1.00 97.25 276 ILE A C 1
ATOM 2084 O O . ILE A 1 276 ? 18.630 -14.794 -13.871 1.00 97.25 276 ILE A O 1
ATOM 2088 N N . TYR A 1 277 ? 19.530 -12.775 -14.321 1.00 96.44 277 TYR A N 1
ATOM 2089 C CA . TYR A 1 277 ? 19.568 -12.944 -15.774 1.00 96.44 277 TYR A CA 1
ATOM 2090 C C . TYR A 1 277 ? 20.429 -14.137 -16.203 1.00 96.44 277 TYR A C 1
ATOM 2092 O O . TYR A 1 277 ? 21.468 -14.433 -15.611 1.00 96.44 277 TYR A O 1
ATOM 2100 N N . GLU A 1 278 ? 20.016 -14.805 -17.282 1.00 95.94 278 GLU A N 1
ATOM 2101 C CA . GLU A 1 278 ? 20.668 -16.016 -17.798 1.00 95.94 278 GLU A CA 1
ATOM 2102 C C . GLU A 1 278 ? 22.175 -15.828 -18.024 1.00 95.94 278 GLU A C 1
ATOM 2104 O O . GLU A 1 278 ? 22.981 -16.682 -17.642 1.00 95.94 278 GLU A O 1
ATOM 2109 N N . ILE A 1 279 ? 22.571 -14.688 -18.603 1.00 97.19 279 ILE A N 1
ATOM 2110 C CA . ILE A 1 279 ? 23.980 -14.408 -18.883 1.00 97.19 279 ILE A CA 1
ATOM 2111 C C . ILE A 1 279 ? 24.809 -14.375 -17.594 1.00 97.19 279 ILE A C 1
ATOM 2113 O O . ILE A 1 279 ? 25.871 -14.994 -17.547 1.00 97.19 279 ILE A O 1
ATOM 2117 N N . ASP A 1 280 ? 24.292 -13.777 -16.522 1.00 98.00 280 ASP A N 1
ATOM 2118 C CA . ASP A 1 280 ? 24.959 -13.726 -15.221 1.00 98.00 280 ASP A CA 1
ATOM 2119 C C . ASP A 1 280 ? 25.077 -15.114 -14.598 1.00 98.00 280 ASP A C 1
ATOM 2121 O O . ASP A 1 280 ? 26.139 -15.489 -14.097 1.00 98.00 280 ASP A O 1
ATOM 2125 N N . VAL A 1 281 ? 24.013 -15.914 -14.699 1.00 96.75 281 VAL A N 1
ATOM 2126 C CA . VAL A 1 281 ? 24.012 -17.302 -14.228 1.00 96.75 281 VAL A CA 1
ATOM 2127 C C . VAL A 1 281 ? 25.081 -18.125 -14.948 1.00 96.75 281 VAL A C 1
ATOM 2129 O O . VAL A 1 281 ? 25.831 -18.862 -14.305 1.00 96.75 281 VAL A O 1
ATOM 2132 N N . SER A 1 282 ? 25.188 -17.981 -16.271 1.00 96.50 282 SER A N 1
ATOM 2133 C CA . SER A 1 282 ? 26.140 -18.741 -17.088 1.00 96.50 282 SER A CA 1
ATOM 2134 C C . SER A 1 282 ? 27.599 -18.314 -16.882 1.00 96.50 282 SER A C 1
ATOM 2136 O O . SER A 1 282 ? 28.509 -19.134 -17.029 1.00 96.50 282 SER A O 1
ATOM 2138 N N . LYS A 1 283 ? 27.841 -17.039 -16.550 1.00 98.12 283 LYS A N 1
ATOM 2139 C CA . LYS A 1 283 ? 29.191 -16.462 -16.452 1.00 98.12 283 LYS A CA 1
ATOM 2140 C C . LYS A 1 283 ? 29.728 -16.383 -15.029 1.00 98.12 283 LYS A C 1
ATOM 2142 O O . LYS A 1 283 ? 30.943 -16.339 -14.860 1.00 98.12 283 LYS A O 1
ATOM 2147 N N . MET A 1 284 ? 28.867 -16.410 -14.012 1.00 97.81 284 MET A N 1
ATOM 2148 C CA . MET A 1 284 ? 29.261 -16.225 -12.610 1.00 97.81 284 MET A CA 1
ATOM 2149 C C . MET A 1 284 ? 28.736 -17.340 -11.681 1.00 97.81 284 MET A C 1
ATOM 2151 O O . MET A 1 284 ? 28.099 -17.054 -10.664 1.00 97.81 284 MET A O 1
ATOM 2155 N N . PRO A 1 285 ? 29.030 -18.631 -11.949 1.00 96.50 285 PRO A N 1
ATOM 2156 C CA . PRO A 1 285 ? 28.485 -19.757 -11.177 1.00 96.50 285 PRO A CA 1
ATOM 2157 C C . PRO A 1 285 ? 28.868 -19.747 -9.684 1.00 96.50 285 PRO A C 1
ATOM 2159 O O . PRO A 1 285 ? 28.119 -20.260 -8.846 1.00 96.50 285 PRO A O 1
ATOM 2162 N N . SER A 1 286 ? 30.007 -19.147 -9.321 1.00 96.06 286 SER A N 1
ATOM 2163 C CA . SER A 1 286 ? 30.407 -18.957 -7.919 1.00 96.06 286 SER A CA 1
ATOM 2164 C C . SER A 1 286 ? 29.460 -18.009 -7.177 1.00 96.06 286 SER A C 1
ATOM 2166 O O . SER A 1 286 ? 29.052 -18.308 -6.057 1.00 96.06 286 SER A O 1
ATOM 2168 N N . VAL A 1 287 ? 29.043 -16.917 -7.820 1.00 97.81 287 VAL A N 1
ATOM 2169 C CA . VAL A 1 287 ? 28.091 -15.948 -7.259 1.00 97.81 287 VAL A CA 1
ATOM 2170 C C . VAL A 1 287 ? 26.695 -16.559 -7.149 1.00 97.81 287 VAL A C 1
ATOM 2172 O O . VAL A 1 287 ? 26.010 -16.355 -6.152 1.00 97.81 287 VAL A O 1
ATOM 2175 N N . ILE A 1 288 ? 26.296 -17.407 -8.103 1.00 96.62 288 ILE A N 1
ATOM 2176 C CA . ILE A 1 288 ? 25.037 -18.167 -8.008 1.00 96.62 288 ILE A CA 1
ATOM 2177 C C . ILE A 1 288 ? 25.061 -19.155 -6.835 1.00 96.62 288 ILE A C 1
ATOM 2179 O O . ILE A 1 288 ? 24.072 -19.303 -6.113 1.00 96.62 288 ILE A O 1
ATOM 2183 N N . THR A 1 289 ? 26.201 -19.813 -6.607 1.00 96.00 289 THR A N 1
ATOM 2184 C CA . THR A 1 289 ? 26.390 -20.691 -5.442 1.00 96.00 289 THR A CA 1
ATOM 2185 C C . THR A 1 289 ? 26.272 -19.900 -4.139 1.00 96.00 289 THR A C 1
ATOM 2187 O O . THR A 1 289 ? 25.587 -20.346 -3.218 1.00 96.00 289 THR A O 1
ATOM 2190 N N . TYR A 1 290 ? 26.875 -18.711 -4.083 1.00 95.75 290 TYR A N 1
ATOM 2191 C CA . TYR A 1 290 ? 26.751 -17.797 -2.951 1.00 95.75 290 TYR A CA 1
ATOM 2192 C C . TYR A 1 290 ? 25.298 -17.360 -2.711 1.00 95.75 290 TYR A C 1
ATOM 2194 O O . TYR A 1 290 ? 24.801 -17.501 -1.595 1.00 95.75 290 TYR A O 1
ATOM 2202 N N . ALA A 1 291 ? 24.581 -16.922 -3.752 1.00 95.50 291 ALA A N 1
ATOM 2203 C CA . ALA A 1 291 ? 23.175 -16.521 -3.656 1.00 95.50 291 ALA A CA 1
ATOM 2204 C C . ALA A 1 291 ? 22.303 -17.628 -3.051 1.00 95.50 291 ALA A C 1
ATOM 2206 O O . ALA A 1 291 ? 21.527 -17.388 -2.126 1.00 95.50 291 ALA A O 1
ATOM 2207 N N . ARG A 1 292 ? 22.480 -18.870 -3.525 1.00 93.44 292 ARG A N 1
ATOM 2208 C CA . ARG A 1 292 ? 21.784 -20.042 -2.981 1.00 93.44 292 ARG A CA 1
ATOM 2209 C C . ARG A 1 292 ? 22.062 -20.220 -1.489 1.00 93.44 292 ARG A C 1
ATOM 2211 O O . ARG A 1 292 ? 21.132 -20.506 -0.742 1.00 93.44 292 ARG A O 1
ATOM 2218 N N . GLN A 1 293 ? 23.318 -20.094 -1.062 1.00 93.94 293 GLN A N 1
ATOM 2219 C CA . GLN A 1 293 ? 23.685 -20.235 0.350 1.00 93.94 293 GLN A CA 1
ATOM 2220 C C . GLN A 1 293 ? 23.018 -19.161 1.210 1.00 93.94 293 GLN A C 1
ATOM 2222 O O . GLN A 1 293 ? 22.460 -19.499 2.247 1.00 93.94 293 GLN A O 1
ATOM 2227 N N . GLN A 1 294 ? 23.013 -17.901 0.767 1.00 92.62 294 GLN A N 1
ATOM 2228 C CA . GLN A 1 294 ? 22.396 -16.815 1.532 1.00 92.62 294 GLN A CA 1
ATOM 2229 C C . GLN A 1 294 ? 20.874 -16.973 1.654 1.00 92.62 294 GLN A C 1
ATOM 2231 O O . GLN A 1 294 ? 20.334 -16.806 2.739 1.00 92.62 294 GLN A O 1
ATOM 2236 N N . LEU A 1 295 ? 20.187 -17.370 0.577 1.00 91.75 295 LEU A N 1
ATOM 2237 C CA . LEU A 1 295 ? 18.727 -17.549 0.581 1.00 91.75 295 LEU A CA 1
ATOM 2238 C C . LEU A 1 295 ? 18.249 -18.799 1.341 1.00 91.75 295 LEU A C 1
ATOM 2240 O O . LEU A 1 295 ? 17.072 -18.906 1.663 1.00 91.75 295 LEU A O 1
ATOM 2244 N N . THR A 1 296 ? 19.133 -19.768 1.602 1.00 88.12 296 THR A N 1
ATOM 2245 C CA . THR A 1 296 ? 18.786 -21.019 2.312 1.00 88.12 296 THR A CA 1
ATOM 2246 C C . THR A 1 296 ? 19.368 -21.106 3.716 1.00 88.12 296 THR A C 1
ATOM 2248 O O . THR A 1 296 ? 19.070 -22.057 4.440 1.00 88.12 296 THR A O 1
ATOM 2251 N N . ALA A 1 297 ? 20.187 -20.134 4.121 1.00 77.88 297 ALA A N 1
ATOM 2252 C CA . ALA A 1 297 ? 20.664 -20.039 5.486 1.00 77.88 297 ALA A CA 1
ATOM 2253 C C . ALA A 1 297 ? 19.478 -19.703 6.400 1.00 77.88 297 ALA A C 1
ATOM 2255 O O . ALA A 1 297 ? 18.975 -18.582 6.402 1.00 77.88 297 ALA A O 1
ATOM 2256 N N . THR A 1 298 ? 19.018 -20.683 7.180 1.00 56.16 298 THR A N 1
ATOM 2257 C CA . THR A 1 298 ? 18.058 -20.446 8.261 1.00 56.16 298 THR A CA 1
ATOM 2258 C C . THR A 1 298 ? 18.638 -19.374 9.186 1.00 56.16 298 THR A C 1
ATOM 2260 O O . THR A 1 298 ? 19.795 -19.528 9.593 1.00 56.16 298 THR A O 1
ATOM 2263 N N . PRO A 1 299 ? 17.898 -18.304 9.540 1.00 55.00 299 PRO A N 1
ATOM 2264 C CA . PRO A 1 299 ? 18.394 -17.349 10.517 1.00 55.00 299 PRO A CA 1
ATOM 2265 C C . PRO A 1 299 ? 18.724 -18.114 11.798 1.00 55.00 299 PRO A C 1
ATOM 2267 O O . PRO A 1 299 ? 17.868 -18.795 12.366 1.00 55.00 299 PRO A O 1
ATOM 2270 N N . THR A 1 300 ? 19.988 -18.058 12.222 1.00 38.41 300 THR A N 1
ATOM 2271 C CA . THR A 1 300 ? 20.409 -18.626 13.501 1.00 38.41 300 THR A CA 1
ATOM 2272 C C . THR A 1 300 ? 19.527 -17.996 14.577 1.00 38.41 300 THR A C 1
ATOM 2274 O O . THR A 1 300 ? 19.502 -16.764 14.652 1.00 38.41 300 THR A O 1
ATOM 2277 N N . PRO A 1 301 ? 18.783 -18.778 15.382 1.00 40.62 301 PRO A N 1
ATOM 2278 C CA . PRO A 1 301 ? 17.963 -18.204 16.434 1.00 40.62 301 PRO A CA 1
ATOM 2279 C C . PRO A 1 301 ? 18.862 -17.350 17.324 1.00 40.62 301 PRO A C 1
ATOM 2281 O O . PRO A 1 301 ? 19.888 -17.820 17.825 1.00 40.62 301 PRO A O 1
ATOM 2284 N N . THR A 1 302 ? 18.509 -16.075 17.473 1.00 39.78 302 THR A N 1
ATOM 2285 C CA . THR A 1 302 ? 19.143 -15.199 18.454 1.00 39.78 302 THR A CA 1
ATOM 2286 C C . THR A 1 302 ? 19.010 -15.888 19.814 1.00 39.78 302 THR A C 1
ATOM 2288 O O . THR A 1 302 ? 17.898 -16.306 20.144 1.00 39.78 302 THR A O 1
ATOM 2291 N N . PRO A 1 303 ? 20.101 -16.094 20.578 1.00 38.53 303 PRO A N 1
ATOM 2292 C CA . PRO A 1 303 ? 20.022 -16.802 21.847 1.00 38.53 303 PRO A CA 1
ATOM 2293 C C . PRO A 1 303 ? 19.014 -16.093 22.747 1.00 38.53 303 PRO A C 1
ATOM 2295 O O . PRO A 1 303 ? 19.208 -14.940 23.131 1.00 38.53 303 PRO A O 1
ATOM 2298 N N . THR A 1 304 ? 17.915 -16.782 23.046 1.00 39.97 304 THR A N 1
ATOM 2299 C CA . THR A 1 304 ? 16.914 -16.329 24.003 1.00 39.97 304 THR A CA 1
ATOM 2300 C C . THR A 1 304 ? 17.623 -16.085 25.338 1.00 39.97 304 THR A C 1
ATOM 2302 O O . THR A 1 304 ? 18.349 -16.980 25.784 1.00 39.97 304 THR A O 1
ATOM 2305 N N . PRO A 1 305 ? 17.468 -14.914 25.987 1.00 54.12 305 PRO A N 1
ATOM 2306 C CA . PRO A 1 305 ? 18.028 -14.701 27.314 1.00 54.12 305 PRO A CA 1
ATOM 2307 C C . PRO A 1 305 ? 17.525 -15.808 28.246 1.00 54.12 305 PRO A C 1
ATOM 2309 O O . PRO A 1 305 ? 16.322 -16.053 28.347 1.00 54.12 305 PRO A O 1
ATOM 2312 N N . THR A 1 306 ? 18.460 -16.517 28.877 1.00 43.12 306 THR A N 1
ATOM 2313 C CA . THR A 1 306 ? 18.169 -17.614 29.799 1.00 43.12 306 THR A CA 1
ATOM 2314 C C . THR A 1 306 ? 17.256 -17.095 30.915 1.00 43.12 306 THR A C 1
ATOM 2316 O O . THR A 1 306 ? 17.654 -16.156 31.608 1.00 43.12 306 THR A O 1
ATOM 2319 N N . PRO A 1 307 ? 16.053 -17.662 31.118 1.00 49.34 307 PRO A N 1
ATOM 2320 C CA . PRO A 1 307 ? 15.188 -17.241 32.209 1.00 49.34 307 PRO A CA 1
ATOM 2321 C C . PRO A 1 307 ? 15.889 -17.484 33.549 1.00 49.34 307 PRO A C 1
ATOM 2323 O O . PRO A 1 307 ? 16.357 -18.587 33.842 1.00 49.34 307 PRO A O 1
ATOM 2326 N N . THR A 1 308 ? 15.968 -16.433 34.361 1.00 48.09 308 THR A N 1
ATOM 2327 C CA . THR A 1 308 ? 16.410 -16.485 35.757 1.00 48.09 308 THR A CA 1
ATOM 2328 C C . THR A 1 308 ? 15.518 -17.469 36.530 1.00 48.09 308 THR A C 1
ATOM 2330 O O . THR A 1 308 ? 14.297 -17.410 36.365 1.00 48.09 308 THR A O 1
ATOM 2333 N N . PRO A 1 309 ? 16.071 -18.378 37.361 1.00 55.81 309 PRO A N 1
ATOM 2334 C CA . PRO A 1 309 ? 15.282 -19.391 38.056 1.00 55.81 309 PRO A CA 1
ATOM 2335 C C . PRO A 1 309 ? 14.201 -18.746 38.927 1.00 55.81 309 PRO A C 1
ATOM 2337 O O . PRO A 1 309 ? 14.486 -18.000 39.863 1.00 55.81 309 PRO A O 1
ATOM 2340 N N . THR A 1 310 ? 12.947 -19.042 38.598 1.00 49.69 310 THR A N 1
ATOM 2341 C CA . THR A 1 310 ? 11.769 -18.652 39.374 1.00 49.69 310 THR A CA 1
ATOM 2342 C C . THR A 1 310 ? 11.694 -19.520 40.640 1.00 49.69 310 THR A C 1
ATOM 2344 O O . THR A 1 310 ? 11.879 -20.736 40.537 1.00 49.69 310 THR A O 1
ATOM 2347 N N . PRO A 1 311 ? 11.451 -18.950 41.838 1.00 55.91 311 PRO A N 1
ATOM 2348 C CA . PRO A 1 311 ? 11.330 -19.729 43.067 1.00 55.91 311 PRO A CA 1
ATOM 2349 C C . PRO A 1 311 ? 10.157 -20.715 42.996 1.00 55.91 311 PRO A C 1
ATOM 2351 O O . PRO A 1 311 ? 9.074 -20.403 42.503 1.00 55.91 311 PRO A O 1
ATOM 2354 N N . THR A 1 312 ? 10.410 -21.919 43.502 1.00 46.53 312 THR A N 1
ATOM 2355 C CA . THR A 1 312 ? 9.514 -23.077 43.518 1.00 46.53 312 THR A CA 1
ATOM 2356 C C . THR A 1 312 ? 8.169 -22.754 44.188 1.00 46.53 312 THR A C 1
ATOM 2358 O O . THR A 1 312 ? 8.172 -22.327 45.345 1.00 46.53 312 THR A O 1
ATOM 2361 N N . PRO A 1 313 ? 7.016 -22.983 43.530 1.00 53.06 313 PRO A N 1
ATOM 2362 C CA . PRO A 1 313 ? 5.716 -22.807 44.163 1.00 53.06 313 PRO A CA 1
ATOM 2363 C C . PRO A 1 313 ? 5.434 -23.911 45.193 1.00 53.06 313 PRO A C 1
ATOM 2365 O O . PRO A 1 313 ? 5.628 -25.104 44.952 1.00 53.06 313 PRO A O 1
ATOM 2368 N N . THR A 1 314 ? 4.957 -23.477 46.356 1.00 52.03 314 THR A N 1
ATOM 2369 C CA . THR A 1 314 ? 4.432 -24.272 47.474 1.00 52.03 314 THR A CA 1
ATOM 2370 C C . THR A 1 314 ? 3.199 -25.087 47.035 1.00 52.03 314 THR A C 1
ATOM 2372 O O . THR A 1 314 ? 2.398 -24.574 46.250 1.00 52.03 314 THR A O 1
ATOM 2375 N N . PRO A 1 315 ? 2.993 -26.330 47.522 1.00 56.16 315 PRO A N 1
ATOM 2376 C CA . PRO A 1 315 ? 1.889 -27.188 47.083 1.00 56.16 315 PRO A CA 1
ATOM 2377 C C . PRO A 1 315 ? 0.517 -26.545 47.323 1.00 56.16 315 PRO A C 1
ATOM 2379 O O . PRO A 1 315 ? 0.162 -26.193 48.447 1.00 56.16 315 PRO A O 1
ATOM 2382 N N . THR A 1 316 ? -0.256 -26.412 46.246 1.00 48.72 316 THR A N 1
ATOM 2383 C CA . THR A 1 316 ? -1.639 -25.922 46.258 1.00 48.72 316 THR A CA 1
ATOM 2384 C C . THR A 1 316 ? -2.608 -27.095 46.492 1.00 48.72 316 THR A C 1
ATOM 2386 O O . THR A 1 316 ? -2.406 -28.161 45.904 1.00 48.72 316 THR A O 1
ATOM 2389 N N . PRO A 1 317 ? -3.639 -26.947 47.348 1.00 54.75 317 PRO A N 1
ATOM 2390 C CA . PRO A 1 317 ? -4.613 -28.001 47.622 1.00 54.75 317 PRO A CA 1
ATOM 2391 C C . PRO A 1 317 ? -5.524 -28.330 46.425 1.00 54.75 317 PRO A C 1
ATOM 2393 O O . PRO A 1 317 ? -5.752 -27.525 45.527 1.00 54.75 317 PRO A O 1
ATOM 2396 N N . THR A 1 318 ? -6.027 -29.561 46.477 1.00 45.28 318 THR A N 1
ATOM 2397 C CA . THR A 1 318 ? -6.842 -30.348 45.538 1.00 45.28 318 THR A CA 1
ATOM 2398 C C . THR A 1 318 ? -7.975 -29.588 44.813 1.00 45.28 318 THR A C 1
ATOM 2400 O O . THR A 1 318 ? -8.696 -28.825 45.457 1.00 45.28 318 THR A O 1
ATOM 2403 N N . PRO A 1 319 ? -8.204 -29.837 43.501 1.00 47.53 319 PRO A N 1
ATOM 2404 C CA . PRO A 1 319 ? -9.206 -29.123 42.708 1.00 47.53 319 PRO A CA 1
ATOM 2405 C C . PRO A 1 319 ? -10.652 -29.441 43.119 1.00 47.53 319 PRO A C 1
ATOM 2407 O O . PRO A 1 319 ? -11.039 -30.593 43.319 1.00 47.53 319 PRO A O 1
ATOM 2410 N N . THR A 1 320 ? -11.453 -28.380 43.193 1.00 48.91 320 THR A N 1
ATOM 2411 C CA . THR A 1 320 ? -12.925 -28.359 43.269 1.00 48.91 320 THR A CA 1
ATOM 2412 C C . THR A 1 320 ? -13.507 -28.496 41.843 1.00 48.91 320 THR A C 1
ATOM 2414 O O . THR A 1 320 ? -12.814 -28.164 40.879 1.00 48.91 320 THR A O 1
ATOM 2417 N N . PRO A 1 321 ? -14.734 -29.029 41.660 1.00 53.03 321 PRO A N 1
ATOM 2418 C CA . PRO A 1 321 ? -15.256 -29.424 40.350 1.00 53.03 321 PRO A CA 1
ATOM 2419 C C . PRO A 1 321 ? -15.366 -28.251 39.366 1.00 53.03 321 PRO A C 1
ATOM 2421 O O . PRO A 1 321 ? -15.859 -27.175 39.694 1.00 53.03 321 PRO A O 1
ATOM 2424 N N . SER A 1 322 ? -14.884 -28.511 38.149 1.00 48.00 322 SER A N 1
ATOM 2425 C CA . SER A 1 322 ? -14.802 -27.595 37.010 1.00 48.00 322 SER A CA 1
ATOM 2426 C C . SER A 1 322 ? -16.188 -27.132 36.548 1.00 48.00 322 SER A C 1
ATOM 2428 O O . SER A 1 322 ? -17.080 -27.946 36.308 1.00 48.00 322 SER A O 1
ATOM 2430 N N . ALA A 1 323 ? -16.344 -25.811 36.420 1.00 51.34 323 ALA A N 1
ATOM 2431 C CA . ALA A 1 323 ? -17.480 -25.180 35.766 1.00 51.34 323 ALA A CA 1
ATOM 2432 C C . ALA A 1 323 ? -17.454 -25.453 34.253 1.00 51.34 323 ALA A C 1
ATOM 2434 O O . ALA A 1 323 ? -16.397 -25.452 3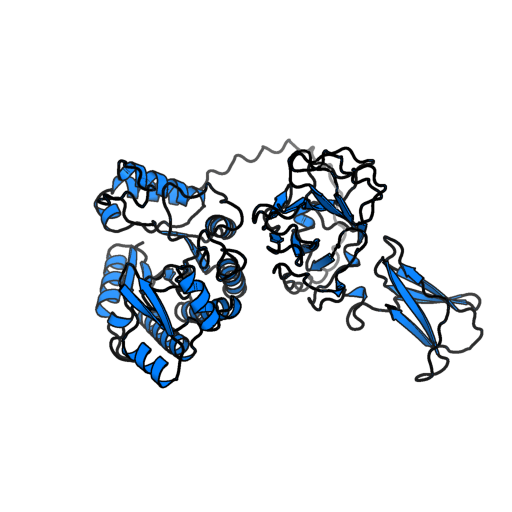3.622 1.00 51.34 323 ALA A O 1
ATOM 2435 N N . THR A 1 324 ? -18.644 -25.686 33.706 1.00 43.00 324 THR A N 1
ATOM 2436 C CA . THR A 1 324 ? -18.966 -25.873 32.288 1.00 43.00 324 THR A CA 1
ATOM 2437 C C . THR A 1 324 ? -18.250 -24.843 31.399 1.00 43.00 324 THR A C 1
ATOM 2439 O O . THR A 1 324 ? -18.276 -23.660 31.740 1.00 43.00 324 THR A O 1
ATOM 2442 N N . PRO A 1 325 ? -17.634 -25.242 30.266 1.00 49.38 325 PRO A N 1
ATOM 2443 C CA . PRO A 1 325 ? -16.953 -24.306 29.378 1.00 49.38 325 PRO A CA 1
ATOM 2444 C C . PRO A 1 325 ? -17.937 -23.263 28.840 1.00 49.38 325 PRO A C 1
ATOM 2446 O O . PRO A 1 325 ? -18.950 -23.595 28.223 1.00 49.38 325 PRO A O 1
ATOM 2449 N N . THR A 1 326 ? -17.621 -21.996 29.095 1.00 43.03 326 THR A N 1
ATOM 2450 C CA . THR A 1 326 ? -18.266 -20.827 28.496 1.00 43.03 326 THR A CA 1
ATOM 2451 C C . THR A 1 326 ? -18.128 -20.914 26.970 1.00 43.03 326 THR A C 1
ATOM 2453 O O . THR A 1 326 ? -17.041 -21.266 26.498 1.00 43.03 326 THR A O 1
ATOM 2456 N N . PRO A 1 327 ? -19.188 -20.640 26.183 1.00 48.22 327 PRO A N 1
ATOM 2457 C CA . PRO A 1 327 ? -19.112 -20.681 24.726 1.00 48.22 327 PRO A CA 1
ATOM 2458 C C . PRO A 1 327 ? -17.963 -19.806 24.221 1.00 48.22 327 PRO A C 1
ATOM 2460 O O . PRO A 1 327 ? -17.781 -18.674 24.668 1.00 48.22 327 PRO A O 1
ATOM 2463 N N . THR A 1 328 ? -17.177 -20.363 23.303 1.00 37.75 328 THR A N 1
ATOM 2464 C CA . THR A 1 328 ? -16.114 -19.652 22.596 1.00 37.75 328 THR A CA 1
ATOM 2465 C C . THR A 1 328 ? -16.729 -18.438 21.892 1.00 37.75 328 THR A C 1
ATOM 2467 O O . THR A 1 328 ? -17.719 -18.625 21.178 1.00 37.75 328 THR A O 1
ATOM 2470 N N . PRO A 1 329 ? -16.214 -17.211 22.099 1.00 43.31 329 PRO A N 1
ATOM 2471 C CA . PRO A 1 329 ? -16.761 -16.032 21.445 1.00 43.31 329 PRO A CA 1
ATOM 2472 C C . PRO A 1 329 ? -16.682 -16.210 19.929 1.00 43.31 329 PRO A C 1
ATOM 2474 O O . PRO A 1 329 ? -15.656 -16.622 19.385 1.00 43.31 329 PRO A O 1
ATOM 2477 N N . THR A 1 330 ? -17.797 -15.933 19.262 1.00 37.47 330 THR A N 1
ATOM 2478 C CA . THR A 1 330 ? -17.891 -15.832 17.807 1.00 37.47 330 THR A CA 1
ATOM 2479 C C . THR A 1 330 ? -16.810 -14.859 17.316 1.00 37.47 330 THR A C 1
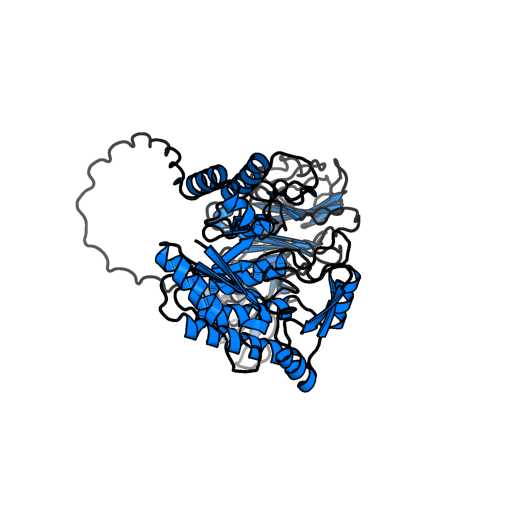ATOM 2481 O O . THR A 1 330 ? -16.646 -13.813 17.948 1.00 37.47 330 THR A O 1
ATOM 2484 N N . PRO A 1 331 ? -16.050 -15.167 16.245 1.00 39.69 331 PRO A N 1
ATOM 2485 C CA . PRO A 1 331 ? -15.046 -14.242 15.729 1.00 39.69 331 PRO A CA 1
ATOM 2486 C C . PRO A 1 331 ? -15.706 -12.899 15.410 1.00 39.69 331 PRO A C 1
ATOM 2488 O O . PRO A 1 331 ? -16.704 -12.852 14.688 1.00 39.69 331 PRO A O 1
ATOM 2491 N N . SER A 1 332 ? -15.162 -11.828 15.990 1.00 49.47 332 SER A N 1
ATOM 2492 C CA . SER A 1 332 ? -15.558 -10.459 15.667 1.00 49.47 332 SER A CA 1
ATOM 2493 C C . SER A 1 332 ? -15.344 -10.228 14.166 1.00 49.47 332 SER A C 1
ATOM 2495 O O . SER A 1 332 ? -14.328 -10.703 13.640 1.00 49.47 332 SER A O 1
ATOM 2497 N N . PRO A 1 333 ? -16.265 -9.550 13.457 1.00 54.06 333 PRO A N 1
ATOM 2498 C CA . PRO A 1 333 ? -16.032 -9.162 12.069 1.00 54.06 333 PRO A CA 1
ATOM 2499 C C . PRO A 1 333 ? -14.707 -8.400 11.950 1.00 54.06 333 PRO A C 1
ATOM 2501 O O . PRO A 1 333 ? -14.316 -7.670 12.862 1.00 54.06 333 PRO A O 1
ATOM 2504 N N . THR A 1 334 ? -13.995 -8.608 10.841 1.00 58.38 334 THR A N 1
ATOM 2505 C CA . THR A 1 334 ? -12.782 -7.844 10.539 1.00 58.38 334 THR A CA 1
ATOM 2506 C C . THR A 1 334 ? -13.164 -6.364 10.400 1.00 58.38 334 THR A C 1
ATOM 2508 O O . THR A 1 334 ? -14.060 -6.075 9.604 1.00 58.38 334 THR A O 1
ATOM 2511 N N . PRO A 1 335 ? -12.529 -5.447 11.151 1.00 68.19 335 PRO A N 1
ATOM 2512 C CA . PRO A 1 335 ? -12.862 -4.025 11.108 1.00 68.19 335 PRO A CA 1
ATOM 2513 C C . PRO A 1 335 ? -12.601 -3.442 9.718 1.00 68.19 335 PRO A C 1
ATOM 2515 O O . PRO A 1 335 ? -11.628 -3.818 9.056 1.00 68.19 335 PRO A O 1
ATOM 2518 N N . VAL A 1 336 ? -13.446 -2.507 9.284 1.00 77.75 336 VAL A N 1
ATOM 2519 C CA . VAL A 1 336 ? -13.236 -1.755 8.038 1.00 77.75 336 VAL A CA 1
ATOM 2520 C C . VAL A 1 336 ? -12.057 -0.786 8.239 1.00 77.75 336 VAL A C 1
ATOM 2522 O O . VAL A 1 336 ? -12.051 -0.042 9.219 1.00 77.75 336 VAL A O 1
ATOM 2525 N N . PRO A 1 337 ? -11.037 -0.771 7.361 1.00 81.50 337 PRO A N 1
ATOM 2526 C CA . PRO A 1 337 ? -9.884 0.115 7.526 1.00 81.50 337 PRO A CA 1
ATOM 2527 C C . PRO A 1 337 ? -10.259 1.593 7.332 1.00 81.50 337 PRO A C 1
ATOM 2529 O O . PRO A 1 337 ? -11.218 1.907 6.631 1.00 81.50 337 PRO A O 1
ATOM 2532 N N . PHE A 1 338 ? -9.488 2.499 7.938 1.00 85.38 338 PHE A N 1
ATOM 2533 C CA . PHE A 1 338 ? -9.560 3.940 7.659 1.00 85.38 338 PHE A CA 1
ATOM 2534 C C . PHE A 1 338 ? -8.956 4.259 6.288 1.00 85.38 338 PHE A C 1
ATOM 2536 O O . PHE A 1 338 ? -7.965 3.632 5.895 1.00 85.38 338 PHE A O 1
ATOM 2543 N N . ASN A 1 339 ? -9.533 5.225 5.574 1.00 83.06 339 ASN A N 1
ATOM 2544 C CA . ASN A 1 339 ? -8.968 5.746 4.337 1.00 83.06 339 ASN A CA 1
ATOM 2545 C C . ASN A 1 339 ? -8.030 6.912 4.677 1.00 83.06 339 ASN A C 1
ATOM 2547 O O . ASN A 1 339 ? -8.443 7.836 5.358 1.00 83.06 339 ASN A O 1
ATOM 2551 N N . LEU A 1 340 ? -6.769 6.838 4.243 1.00 82.19 340 LEU A N 1
ATOM 2552 C CA . LEU A 1 340 ? -5.766 7.888 4.461 1.00 82.19 340 LEU A CA 1
ATOM 2553 C C . LEU A 1 340 ? -5.436 8.533 3.111 1.00 82.19 340 LEU A C 1
ATOM 2555 O O . LEU A 1 340 ? -4.527 8.080 2.411 1.00 82.19 340 LEU A O 1
ATOM 2559 N N . ASP A 1 341 ? -6.221 9.529 2.709 1.00 74.94 341 ASP A N 1
ATOM 2560 C CA . ASP A 1 341 ? -6.203 10.133 1.368 1.00 74.94 341 ASP A CA 1
ATOM 2561 C C . ASP A 1 341 ? -5.868 11.638 1.354 1.00 74.94 341 ASP A C 1
ATOM 2563 O O . ASP A 1 341 ? -5.959 12.308 0.323 1.00 74.94 341 ASP A O 1
ATOM 2567 N N . GLY A 1 342 ? -5.425 12.169 2.490 1.00 77.81 342 GLY A N 1
ATOM 2568 C CA . GLY A 1 342 ? -5.200 13.585 2.725 1.00 77.81 342 GLY A CA 1
ATOM 2569 C C . GLY A 1 342 ? -6.484 14.360 3.019 1.00 77.81 342 GLY A C 1
ATOM 2570 O O . GLY A 1 342 ? -6.429 15.595 3.003 1.00 77.81 342 GLY A O 1
ATOM 2571 N N . GLN A 1 343 ? -7.616 13.689 3.259 1.00 84.50 343 GLN A N 1
ATOM 2572 C CA . GLN A 1 343 ? -8.872 14.268 3.733 1.00 84.50 343 GLN A CA 1
ATOM 2573 C C . GLN A 1 343 ? -9.333 13.603 5.029 1.00 84.50 343 GLN A C 1
ATOM 2575 O O . GLN A 1 343 ? -9.080 12.435 5.254 1.00 84.50 343 GLN A O 1
ATOM 2580 N N . ALA A 1 344 ? -10.039 14.328 5.901 1.00 89.00 344 ALA A N 1
ATOM 2581 C CA . ALA A 1 344 ? -10.586 13.683 7.095 1.00 89.00 344 ALA A CA 1
ATOM 2582 C C . ALA A 1 344 ? -11.594 12.573 6.718 1.00 89.00 344 ALA A C 1
ATOM 2584 O O . ALA A 1 344 ? -12.614 12.886 6.106 1.00 89.00 344 ALA A O 1
ATOM 2585 N N . ASP A 1 345 ? -11.352 11.329 7.161 1.00 85.25 345 ASP A N 1
ATOM 2586 C CA . ASP A 1 345 ? -12.169 10.133 6.844 1.00 85.25 345 ASP A CA 1
ATOM 2587 C C . ASP A 1 345 ? -13.684 10.353 7.050 1.00 85.25 345 ASP A C 1
ATOM 2589 O O . ASP A 1 345 ? -14.507 9.917 6.246 1.00 85.25 345 ASP A O 1
ATOM 2593 N N . ALA A 1 346 ? -14.067 11.112 8.086 1.00 92.06 346 ALA A N 1
ATOM 2594 C CA . ALA A 1 346 ? -15.426 11.616 8.249 1.00 92.06 346 ALA A CA 1
ATOM 2595 C C . ALA A 1 346 ? -15.468 12.954 9.000 1.00 92.06 346 ALA A C 1
ATOM 2597 O O . ALA A 1 346 ? -14.772 13.166 9.996 1.00 92.06 346 ALA A O 1
ATOM 2598 N N . ALA A 1 347 ? -16.384 13.841 8.596 1.00 90.69 347 ALA A N 1
ATOM 2599 C CA . ALA A 1 347 ? -16.633 15.100 9.306 1.00 90.69 347 ALA A CA 1
ATOM 2600 C C . ALA A 1 347 ? -17.128 14.878 10.750 1.00 90.69 347 ALA A C 1
ATOM 2602 O O . ALA A 1 347 ? -16.839 15.684 11.636 1.00 90.69 347 ALA A O 1
ATOM 2603 N N . GLY A 1 348 ? -17.836 13.768 11.001 1.00 90.38 348 GLY A N 1
ATOM 2604 C CA . GLY A 1 348 ? -18.314 13.379 12.331 1.00 90.38 348 GLY A CA 1
ATOM 2605 C C . GLY A 1 348 ? -17.191 13.132 13.341 1.00 90.38 348 GLY A C 1
ATOM 2606 O O . GLY A 1 348 ? -17.423 13.227 14.548 1.00 90.38 348 GLY A O 1
ATOM 2607 N N . TYR A 1 349 ? -15.963 12.911 12.862 1.00 95.94 349 TYR A N 1
ATOM 2608 C CA . TYR A 1 349 ? -14.808 12.637 13.709 1.00 95.94 349 TYR A CA 1
ATOM 2609 C C . TYR A 1 349 ? -14.166 13.874 14.321 1.00 95.94 349 TYR A C 1
ATOM 2611 O O . TYR A 1 349 ? -13.250 13.730 15.127 1.00 95.94 349 TYR A O 1
ATOM 2619 N N . LEU A 1 350 ? -14.617 15.080 13.970 1.00 94.75 350 LEU A N 1
ATOM 2620 C CA . LEU A 1 350 ? -14.067 16.319 14.510 1.00 94.75 350 LEU A CA 1
ATOM 2621 C C . LEU A 1 350 ? -14.286 16.403 16.034 1.00 94.75 350 LEU A C 1
ATOM 2623 O O . LEU A 1 350 ? -15.420 16.502 16.518 1.00 94.75 350 LEU A O 1
ATOM 2627 N N . GLN A 1 351 ? -13.178 16.397 16.774 1.00 93.75 351 GLN A N 1
ATOM 2628 C CA . GLN A 1 351 ? -13.112 16.468 18.235 1.00 93.75 351 GLN A CA 1
ATOM 2629 C C . GLN A 1 351 ? -12.679 17.846 18.749 1.00 93.75 351 GLN A C 1
ATOM 2631 O O . GLN A 1 351 ? -13.151 18.294 19.790 1.00 93.75 351 GLN A O 1
ATOM 2636 N N . ASN A 1 352 ? -11.802 18.536 18.018 1.00 93.25 352 ASN A N 1
ATOM 2637 C CA . ASN A 1 352 ? -11.374 19.899 18.333 1.00 93.25 352 ASN A CA 1
ATOM 2638 C C . ASN A 1 352 ? -11.232 20.713 17.051 1.00 93.25 352 ASN A C 1
ATOM 2640 O O . ASN A 1 352 ? -10.769 20.191 16.044 1.00 93.25 352 ASN A O 1
ATOM 2644 N N . SER A 1 353 ? -11.573 21.997 17.107 1.00 90.69 353 SER A N 1
ATOM 2645 C CA . SER A 1 353 ? -11.332 22.967 16.029 1.00 90.69 353 SER A CA 1
ATOM 2646 C C . SER A 1 353 ? -10.756 24.290 16.544 1.00 90.69 353 SER A C 1
ATOM 2648 O O . SER A 1 353 ? -10.701 25.275 15.811 1.00 90.69 353 SER A O 1
ATOM 2650 N N . SER A 1 354 ? -10.363 24.338 17.817 1.00 88.31 354 SER A N 1
ATOM 2651 C CA . SER A 1 354 ? -9.796 25.526 18.447 1.00 88.31 354 SER A CA 1
ATOM 2652 C C . SER A 1 354 ? -8.284 25.528 18.222 1.00 88.31 354 SER A C 1
ATOM 2654 O O . SER A 1 354 ? -7.588 24.681 18.779 1.00 88.31 354 SER A O 1
ATOM 2656 N N . GLY A 1 355 ? -7.802 26.448 17.380 1.00 91.25 355 GLY A N 1
ATOM 2657 C CA . GLY A 1 355 ? -6.393 26.587 16.991 1.00 91.25 355 GLY A CA 1
ATOM 2658 C C . GLY A 1 355 ? -5.964 25.604 15.897 1.00 91.25 355 GLY A C 1
ATOM 2659 O O . GLY A 1 355 ? -5.712 26.028 14.772 1.00 91.25 355 GLY A O 1
ATOM 2660 N N . MET A 1 356 ? -5.956 24.301 16.186 1.00 95.81 356 MET A N 1
ATOM 2661 C CA . MET A 1 356 ? -5.775 23.238 15.186 1.00 95.81 356 MET A CA 1
ATOM 2662 C C . MET A 1 356 ? -6.881 22.193 15.267 1.00 95.81 356 MET A C 1
ATOM 2664 O O . MET A 1 356 ? -7.382 21.879 16.348 1.00 95.81 356 MET A O 1
ATOM 2668 N N . ALA A 1 357 ? -7.262 21.639 14.116 1.00 96.25 357 ALA A N 1
ATOM 2669 C CA . ALA A 1 357 ? -8.266 20.589 14.075 1.00 96.25 357 ALA A CA 1
ATOM 2670 C C . ALA A 1 357 ? -7.713 19.273 14.646 1.00 96.25 357 ALA A C 1
ATOM 2672 O O . ALA A 1 357 ? -6.564 18.927 14.387 1.00 96.25 357 ALA A O 1
ATOM 2673 N N . ILE A 1 358 ? -8.533 18.528 15.382 1.00 98.00 358 ILE A N 1
ATOM 2674 C CA . ILE A 1 358 ? -8.269 17.127 15.722 1.00 98.00 358 ILE A CA 1
ATOM 2675 C C . ILE A 1 358 ? -9.491 16.329 15.299 1.00 98.00 358 ILE A C 1
ATOM 2677 O O . ILE A 1 358 ? -10.587 16.572 15.804 1.00 98.00 358 ILE A O 1
ATOM 2681 N N . TYR A 1 359 ? -9.287 15.370 14.406 1.00 98.25 359 TYR A N 1
ATOM 2682 C CA . TYR A 1 359 ? -10.242 14.315 14.101 1.00 98.25 359 TYR A CA 1
ATOM 2683 C C . TYR A 1 359 ? -9.769 13.029 14.766 1.00 98.25 359 TYR A C 1
ATOM 2685 O O . TYR A 1 359 ? -8.566 12.773 14.772 1.00 98.25 359 TYR A O 1
ATOM 2693 N N . ALA A 1 360 ? -10.681 12.232 15.320 1.00 98.06 360 ALA A N 1
ATOM 2694 C CA . ALA A 1 360 ? -10.321 10.949 15.916 1.00 98.06 360 ALA A CA 1
ATOM 2695 C C . ALA A 1 360 ? -11.441 9.911 15.816 1.00 98.06 360 ALA A C 1
ATOM 2697 O O . ALA A 1 360 ? -12.610 10.249 15.991 1.00 98.06 360 ALA A O 1
ATOM 2698 N N . ALA A 1 361 ? -11.086 8.649 15.594 1.00 98.12 361 ALA A N 1
ATOM 2699 C CA . ALA A 1 361 ? -12.014 7.518 15.635 1.00 98.12 361 ALA A CA 1
ATOM 2700 C C . ALA A 1 361 ? -11.269 6.212 15.928 1.00 98.12 361 ALA A C 1
ATOM 2702 O O . ALA A 1 361 ? -10.051 6.145 15.763 1.00 98.12 361 ALA A O 1
ATOM 2703 N N . VAL A 1 362 ? -11.983 5.169 16.355 1.00 97.69 362 VAL A N 1
ATOM 2704 C CA . VAL A 1 362 ? -11.408 3.840 16.610 1.00 97.69 362 VAL A CA 1
ATOM 2705 C C . VAL A 1 362 ? -12.189 2.749 15.890 1.00 97.69 362 VAL A C 1
ATOM 2707 O O . VAL A 1 362 ? -13.414 2.710 15.961 1.00 97.69 362 VAL A O 1
ATOM 2710 N N . ARG A 1 363 ? -11.448 1.841 15.245 1.00 92.50 363 ARG A N 1
ATOM 2711 C CA . ARG A 1 363 ? -11.957 0.623 14.597 1.00 92.50 363 ARG A CA 1
ATOM 2712 C C . ARG A 1 363 ? -11.070 -0.557 14.947 1.00 92.50 363 ARG A C 1
ATOM 2714 O O . ARG A 1 363 ? -9.876 -0.539 14.655 1.00 92.50 363 ARG A O 1
ATOM 2721 N N . GLY A 1 364 ? -11.616 -1.572 15.607 1.00 85.25 364 GLY A N 1
ATOM 2722 C CA . GLY A 1 364 ? -10.891 -2.796 15.945 1.00 85.25 364 GLY A CA 1
ATOM 2723 C C . GLY A 1 364 ? -9.597 -2.590 16.728 1.00 85.25 364 GLY A C 1
ATOM 2724 O O . GLY A 1 364 ? -8.640 -3.334 16.527 1.00 85.25 364 GLY A O 1
ATOM 2725 N N . GLY A 1 365 ? -9.539 -1.564 17.580 1.00 88.69 365 GLY A N 1
ATOM 2726 C CA . GLY A 1 365 ? -8.337 -1.202 18.342 1.00 88.69 365 GLY A CA 1
ATOM 2727 C C . GLY A 1 365 ? -7.310 -0.354 17.580 1.00 88.69 365 GLY A C 1
ATOM 2728 O O . GLY A 1 365 ? -6.298 0.034 18.165 1.00 88.69 365 GLY A O 1
ATOM 2729 N N . ILE A 1 366 ? -7.573 -0.019 16.315 1.00 95.56 366 ILE A N 1
ATOM 2730 C CA . ILE A 1 366 ? -6.803 0.964 15.552 1.00 95.56 366 ILE A CA 1
ATOM 2731 C C . ILE A 1 366 ? -7.395 2.347 15.801 1.00 95.56 366 ILE A C 1
ATOM 2733 O O . ILE A 1 366 ? -8.574 2.573 15.538 1.00 95.56 366 ILE A O 1
ATOM 2737 N N . LEU A 1 367 ? -6.572 3.269 16.290 1.00 98.44 367 LEU A N 1
ATOM 2738 C CA . LEU A 1 367 ? -6.904 4.682 16.406 1.00 98.44 367 LEU A CA 1
ATOM 2739 C C . LEU A 1 367 ? -6.553 5.398 15.105 1.00 98.44 367 LEU A C 1
ATOM 2741 O O . LEU A 1 367 ? -5.411 5.321 14.661 1.00 98.44 367 LEU A O 1
ATOM 2745 N N . TYR A 1 368 ? -7.510 6.138 14.561 1.00 98.56 368 TYR A N 1
ATOM 2746 C CA . TYR A 1 368 ? -7.323 7.146 13.526 1.00 98.56 368 TYR A CA 1
ATOM 2747 C C . TYR A 1 368 ? -7.216 8.536 14.152 1.00 98.56 368 TYR A C 1
ATOM 2749 O O . TYR A 1 368 ? -7.973 8.863 15.069 1.00 98.56 368 TYR A O 1
ATOM 2757 N N . LEU A 1 369 ? -6.295 9.350 13.642 1.00 98.62 369 LEU A N 1
ATOM 2758 C CA . LEU A 1 369 ? -6.105 10.752 13.990 1.00 98.62 369 LEU A CA 1
ATOM 2759 C C . LEU A 1 369 ? -5.917 11.574 12.720 1.00 98.62 369 LEU A C 1
ATOM 2761 O O . LEU A 1 369 ? -5.221 11.136 11.810 1.00 98.62 369 LEU A O 1
ATOM 2765 N N . ALA A 1 370 ? -6.446 12.795 12.691 1.00 98.38 370 ALA A N 1
ATOM 2766 C CA . ALA A 1 370 ? -6.063 13.760 11.668 1.00 98.38 370 ALA A CA 1
ATOM 2767 C C . ALA A 1 370 ? -6.038 15.200 12.174 1.00 98.38 370 ALA A C 1
ATOM 2769 O O . ALA A 1 370 ? -6.760 15.570 13.099 1.00 98.38 370 ALA A O 1
ATOM 2770 N N . THR A 1 371 ? -5.218 16.023 11.530 1.00 98.12 371 THR A N 1
ATOM 2771 C CA . THR A 1 371 ? -5.138 17.471 11.736 1.00 98.12 371 THR A CA 1
ATOM 2772 C C . THR A 1 371 ? -4.902 18.186 10.408 1.00 98.12 371 THR A C 1
ATOM 2774 O O . THR A 1 371 ? -4.831 17.550 9.360 1.00 98.12 371 THR A O 1
ATOM 2777 N N . THR A 1 372 ? -4.806 19.513 10.419 1.00 94.56 372 THR A N 1
ATOM 2778 C CA . THR A 1 372 ? -4.458 20.300 9.230 1.00 94.56 372 THR A CA 1
ATOM 2779 C C . THR A 1 372 ? -3.114 19.843 8.663 1.00 94.56 372 THR A C 1
ATOM 2781 O O . THR A 1 372 ? -2.153 19.660 9.413 1.00 94.56 372 THR A O 1
ATOM 2784 N N . SER A 1 373 ? -3.022 19.664 7.347 1.00 94.50 373 SER A N 1
ATOM 2785 C CA . SER A 1 373 ? -1.752 19.303 6.717 1.00 94.50 373 SER A CA 1
ATOM 2786 C C . SER A 1 373 ? -0.750 20.463 6.780 1.00 94.50 373 SER A C 1
ATOM 2788 O O . SER A 1 373 ? -1.154 21.614 6.603 1.00 94.50 373 SER A O 1
ATOM 2790 N N . PRO A 1 374 ? 0.553 20.195 6.975 1.00 93.25 374 PRO A N 1
ATOM 2791 C CA . PRO A 1 374 ? 1.588 21.208 6.791 1.00 93.25 374 PRO A CA 1
ATOM 2792 C C . PRO A 1 374 ? 1.852 21.529 5.310 1.00 93.25 374 PRO A C 1
ATOM 2794 O O . PRO A 1 374 ? 2.623 22.435 5.031 1.00 93.25 374 PRO A O 1
ATOM 2797 N N . GLY A 1 375 ? 1.235 20.816 4.356 1.00 86.75 375 GLY A N 1
ATOM 2798 C CA . GLY A 1 375 ? 1.523 20.967 2.925 1.00 86.75 375 GLY A CA 1
ATOM 2799 C C . GLY A 1 375 ? 2.942 20.519 2.561 1.00 86.75 375 GLY A C 1
ATOM 2800 O O . GLY A 1 375 ? 3.640 19.952 3.397 1.00 86.75 375 GLY A O 1
ATOM 2801 N N . SER A 1 376 ? 3.364 20.724 1.313 1.00 82.44 376 SER A N 1
ATOM 2802 C CA . SER A 1 376 ? 4.717 20.369 0.836 1.00 82.44 376 SER A CA 1
ATOM 2803 C C . SER A 1 376 ? 5.349 21.447 -0.055 1.00 82.44 376 SER A C 1
ATOM 2805 O O . SER A 1 376 ? 6.356 21.199 -0.717 1.00 82.44 376 SER A O 1
ATOM 2807 N N . ASP A 1 377 ? 4.746 22.631 -0.120 1.00 73.88 377 ASP A N 1
ATOM 2808 C CA . ASP A 1 377 ? 5.085 23.725 -1.031 1.00 73.88 377 ASP A CA 1
ATOM 2809 C C . ASP A 1 377 ? 5.710 24.941 -0.325 1.00 73.88 377 ASP A C 1
ATOM 2811 O O . ASP A 1 377 ? 5.666 26.062 -0.834 1.00 73.88 377 ASP A O 1
ATOM 2815 N N . GLY A 1 378 ? 6.375 24.718 0.814 1.00 68.19 378 GLY A N 1
ATOM 2816 C CA . GLY A 1 378 ? 7.078 25.776 1.548 1.00 68.19 378 GLY A CA 1
ATOM 2817 C C . GLY A 1 378 ? 6.167 26.585 2.469 1.00 68.19 378 GLY A C 1
ATOM 2818 O O . GLY A 1 378 ? 6.449 27.751 2.755 1.00 68.19 378 GLY A O 1
ATOM 2819 N N . GLU A 1 379 ? 5.086 25.962 2.928 1.00 81.69 379 GLU A N 1
ATOM 2820 C CA . GLU A 1 379 ? 4.214 26.478 3.981 1.00 81.69 379 GLU A CA 1
ATOM 2821 C C . GLU A 1 379 ? 5.005 26.731 5.281 1.00 81.69 379 GLU A C 1
ATOM 2823 O O . GLU A 1 379 ? 6.055 26.120 5.510 1.00 81.69 379 GLU A O 1
ATOM 2828 N N . PRO A 1 380 ? 4.546 27.646 6.152 1.00 88.75 380 PRO A N 1
ATOM 2829 C CA . PRO A 1 380 ? 5.387 28.198 7.213 1.00 88.75 380 PRO A CA 1
ATOM 2830 C C . PRO A 1 380 ? 5.631 27.259 8.400 1.00 88.75 380 PRO A C 1
ATOM 2832 O O . PRO A 1 380 ? 6.468 27.592 9.246 1.00 88.75 380 PRO A O 1
ATOM 2835 N N . ASN A 1 381 ? 4.899 26.141 8.496 1.00 95.81 381 ASN A N 1
ATOM 2836 C CA . ASN A 1 381 ? 4.877 25.310 9.694 1.00 95.81 381 ASN A CA 1
ATOM 2837 C C . ASN A 1 381 ? 4.927 23.812 9.407 1.00 95.81 381 ASN A C 1
ATOM 2839 O O . ASN A 1 381 ? 4.123 23.309 8.627 1.00 95.81 381 ASN A O 1
ATOM 2843 N N . ASP A 1 382 ? 5.771 23.105 10.153 1.00 97.12 382 ASP A N 1
ATOM 2844 C CA . ASP A 1 382 ? 5.683 21.658 10.322 1.00 97.12 382 ASP A CA 1
ATOM 2845 C C . ASP A 1 382 ? 4.591 21.337 11.343 1.00 97.12 382 ASP A C 1
ATOM 2847 O O . ASP A 1 382 ? 4.494 21.992 12.387 1.00 97.12 382 ASP A O 1
ATOM 2851 N N . ASN A 1 383 ? 3.799 20.303 11.074 1.00 97.50 383 ASN A N 1
ATOM 2852 C CA . ASN A 1 383 ? 2.675 19.935 11.928 1.00 97.50 383 ASN A CA 1
ATOM 2853 C C . ASN A 1 383 ? 2.914 18.587 12.601 1.00 97.50 383 ASN A C 1
ATOM 2855 O O . ASN A 1 383 ? 3.493 17.672 12.022 1.00 97.50 383 ASN A O 1
ATOM 2859 N N . PHE A 1 384 ? 2.417 18.453 13.823 1.00 98.50 384 PHE A N 1
ATOM 2860 C CA . PHE A 1 384 ? 2.586 17.283 14.669 1.00 98.50 384 PHE A CA 1
ATOM 2861 C C . PHE A 1 384 ? 1.249 16.875 15.274 1.00 98.50 384 PHE A C 1
ATOM 2863 O O . PHE A 1 384 ? 0.416 17.730 15.577 1.00 98.50 384 PHE A O 1
ATOM 2870 N N . ILE A 1 385 ? 1.069 15.574 15.499 1.00 98.69 385 ILE A N 1
ATOM 2871 C CA . ILE A 1 385 ? 0.052 15.054 16.415 1.00 98.69 385 ILE A CA 1
ATOM 2872 C C . ILE A 1 385 ? 0.762 14.209 17.468 1.00 98.69 385 ILE A C 1
ATOM 2874 O O . ILE A 1 385 ? 1.455 13.239 17.156 1.00 98.69 385 ILE A O 1
ATOM 2878 N N . PHE A 1 386 ? 0.575 14.585 18.724 1.00 98.62 386 PHE A N 1
ATOM 2879 C CA . PHE A 1 386 ? 1.083 13.891 19.896 1.00 98.62 386 PHE A CA 1
ATOM 2880 C C . PHE A 1 386 ? -0.002 12.982 20.458 1.00 98.62 386 PHE A C 1
ATOM 2882 O O . PHE A 1 386 ? -1.143 13.422 20.597 1.00 98.62 386 PHE A O 1
ATOM 2889 N N . VAL A 1 387 ? 0.344 11.740 20.807 1.00 98.06 387 VAL A N 1
ATOM 2890 C CA . VAL A 1 387 ? -0.596 10.789 21.413 1.00 98.06 387 VAL A CA 1
ATOM 2891 C C . VAL A 1 387 ? 0.047 10.062 22.589 1.00 98.06 387 VAL A C 1
ATOM 2893 O O . VAL A 1 387 ? 1.155 9.538 22.500 1.00 98.06 387 VAL A O 1
ATOM 2896 N N . THR A 1 388 ? -0.656 10.010 23.716 1.00 98.25 388 THR A N 1
ATOM 2897 C CA . THR A 1 388 ? -0.201 9.262 24.891 1.00 98.25 388 THR A CA 1
ATOM 2898 C C . THR A 1 388 ? -1.374 8.690 25.679 1.00 98.25 388 THR A C 1
ATOM 2900 O O . THR A 1 388 ? -2.456 9.261 25.703 1.00 98.25 388 THR A O 1
ATOM 2903 N N . ASP A 1 389 ? -1.163 7.570 26.354 1.00 97.19 389 ASP A N 1
ATOM 2904 C CA . ASP A 1 389 ? -2.041 7.011 27.390 1.00 97.19 389 ASP A CA 1
ATOM 2905 C C . ASP A 1 389 ? -1.796 7.655 28.768 1.00 97.19 389 ASP A C 1
ATOM 2907 O O . ASP A 1 389 ? -2.611 7.525 29.680 1.00 97.19 389 ASP A O 1
ATOM 2911 N N . GLN A 1 390 ? -0.680 8.373 28.926 1.00 96.56 390 GLN A N 1
ATOM 2912 C CA . GLN A 1 390 ? -0.310 9.025 30.175 1.00 96.56 390 GLN A CA 1
ATOM 2913 C C . GLN A 1 390 ? 0.478 10.316 29.927 1.00 96.56 390 GLN A C 1
ATOM 2915 O O . GLN A 1 390 ? 1.532 10.309 29.285 1.00 96.56 390 GLN A O 1
ATOM 2920 N N . LEU A 1 391 ? -0.016 11.421 30.482 1.00 97.75 391 LEU A N 1
ATOM 2921 C CA . LEU A 1 391 ? 0.679 12.707 30.482 1.00 97.75 391 LEU A CA 1
ATOM 2922 C C . LEU A 1 391 ? 1.735 12.772 31.591 1.00 97.75 391 LEU A C 1
ATOM 2924 O O . LEU A 1 391 ? 1.600 12.158 32.656 1.00 97.75 391 LEU A O 1
ATOM 2928 N N . LEU A 1 392 ? 2.776 13.561 31.348 1.00 97.31 392 LEU A N 1
ATOM 2929 C CA . LEU A 1 392 ? 3.702 14.014 32.380 1.00 97.31 392 LEU A CA 1
ATOM 2930 C C . LEU A 1 392 ? 3.003 15.014 33.315 1.00 97.31 392 LEU A C 1
ATOM 2932 O O . LEU A 1 392 ? 1.958 15.573 32.999 1.00 97.31 392 LEU A O 1
ATOM 2936 N N . THR A 1 393 ? 3.594 15.273 34.483 1.00 96.06 393 THR A N 1
ATOM 2937 C CA . THR A 1 393 ? 3.042 16.236 35.456 1.00 96.06 393 THR A CA 1
ATOM 2938 C C . THR A 1 393 ? 3.202 17.701 35.034 1.00 96.06 393 THR A C 1
ATOM 2940 O O . THR A 1 393 ? 2.589 18.573 35.641 1.00 96.06 393 THR A O 1
ATOM 2943 N N . SER A 1 394 ? 4.055 17.970 34.046 1.00 96.56 394 SER A N 1
ATOM 2944 C CA . SER A 1 394 ? 4.303 19.273 33.415 1.00 96.56 394 SER A CA 1
ATOM 2945 C C . SER A 1 394 ? 4.999 19.048 32.065 1.00 96.56 394 SER A C 1
ATOM 2947 O O . SER A 1 394 ? 5.527 17.954 31.832 1.00 96.56 394 SER A O 1
ATOM 2949 N N . ALA A 1 395 ? 5.063 20.062 31.199 1.00 96.75 395 ALA A N 1
ATOM 2950 C CA . ALA A 1 395 ? 5.876 19.997 29.987 1.00 96.75 395 ALA A CA 1
ATOM 2951 C C . ALA A 1 395 ? 7.373 19.892 30.339 1.00 96.75 395 ALA A C 1
ATOM 2953 O O . ALA A 1 395 ? 7.949 20.791 30.951 1.00 96.75 395 ALA A O 1
ATOM 2954 N N . LEU A 1 396 ? 8.002 18.758 30.013 1.00 96.06 396 LEU A N 1
ATOM 2955 C CA . LEU A 1 396 ? 9.398 18.463 30.384 1.00 96.06 396 LEU A CA 1
ATOM 2956 C C . LEU A 1 396 ? 10.216 17.867 29.238 1.00 96.06 396 LEU A C 1
ATOM 2958 O O . LEU A 1 396 ? 11.439 18.008 29.236 1.00 96.06 396 LEU A O 1
ATOM 2962 N N . ALA A 1 397 ? 9.575 17.188 28.285 1.00 96.88 397 ALA A N 1
ATOM 2963 C CA . ALA A 1 397 ? 10.271 16.654 27.125 1.00 96.88 397 ALA A CA 1
ATOM 2964 C C . ALA A 1 397 ? 10.476 17.769 26.091 1.00 96.88 397 ALA A C 1
ATOM 2966 O O . ALA A 1 397 ? 9.574 18.581 25.908 1.00 96.88 397 ALA A O 1
ATOM 2967 N N . PRO A 1 398 ? 11.628 17.845 25.408 1.00 96.81 398 PRO A N 1
ATOM 2968 C CA . PRO A 1 398 ? 11.810 18.807 24.328 1.00 96.81 398 PRO A CA 1
ATOM 2969 C C . PRO A 1 398 ? 10.828 18.527 23.187 1.00 96.81 398 PRO A C 1
ATOM 2971 O O . PRO A 1 398 ? 10.569 17.363 22.867 1.00 96.81 398 PRO A O 1
ATOM 2974 N N . ALA A 1 399 ? 10.323 19.585 22.552 1.00 97.12 399 ALA A N 1
ATOM 2975 C CA . ALA A 1 399 ? 9.563 19.435 21.319 1.00 97.12 399 ALA A CA 1
ATOM 2976 C C . ALA A 1 399 ? 10.400 18.672 20.258 1.00 97.12 399 ALA A C 1
ATOM 2978 O O . ALA A 1 399 ? 11.622 18.867 20.179 1.00 97.12 399 ALA A O 1
ATOM 2979 N N . PRO A 1 400 ? 9.789 17.777 19.456 1.00 95.00 400 PRO A N 1
ATOM 2980 C CA . PRO A 1 400 ? 10.503 17.005 18.440 1.00 95.00 400 PRO A CA 1
ATOM 2981 C C . PRO A 1 400 ? 11.188 17.870 17.380 1.00 95.00 400 PRO A C 1
ATOM 2983 O O . PRO A 1 400 ? 10.948 19.065 17.287 1.00 95.00 400 PRO A O 1
ATOM 2986 N N . TRP A 1 401 ? 12.045 17.249 16.562 1.00 94.56 401 TRP A N 1
ATOM 2987 C CA . TRP A 1 401 ? 12.701 17.877 15.398 1.00 94.56 401 TRP A CA 1
ATOM 2988 C C . TRP A 1 401 ? 13.396 19.208 15.710 1.00 94.56 401 TRP A C 1
ATOM 2990 O O . TRP A 1 401 ? 13.326 20.164 14.943 1.00 94.56 401 TRP A O 1
ATOM 3000 N N . ALA A 1 402 ? 14.051 19.266 16.874 1.00 94.00 402 ALA A N 1
ATOM 3001 C CA . ALA A 1 402 ? 14.775 20.446 17.341 1.00 94.00 402 ALA A CA 1
ATOM 3002 C C . ALA A 1 402 ? 13.927 21.736 17.349 1.00 94.00 402 ALA A C 1
ATOM 3004 O O . ALA A 1 402 ? 14.471 22.837 17.233 1.00 94.00 402 ALA A O 1
ATOM 3005 N N . LYS A 1 403 ? 12.601 21.620 17.498 1.00 97.12 403 LYS A N 1
ATOM 3006 C CA . LYS A 1 403 ? 11.722 22.770 17.709 1.00 97.12 403 LYS A CA 1
ATOM 3007 C C . LYS A 1 403 ? 11.917 23.339 19.115 1.00 97.12 403 LYS A C 1
ATOM 3009 O O . LYS A 1 403 ? 12.424 22.674 20.019 1.00 97.12 403 LYS A O 1
ATOM 3014 N N . THR A 1 404 ? 11.563 24.608 19.289 1.00 97.00 404 THR A N 1
ATOM 3015 C CA . THR A 1 404 ? 11.593 25.246 20.614 1.00 97.00 404 THR A CA 1
ATOM 3016 C C . THR A 1 404 ? 10.386 24.831 21.447 1.00 97.00 404 THR A C 1
ATOM 3018 O O . THR A 1 404 ? 9.354 24.455 20.903 1.00 97.00 404 THR A O 1
ATOM 3021 N N . GLY A 1 405 ? 10.516 24.931 22.769 1.00 97.06 405 GLY A N 1
ATOM 3022 C CA . GLY A 1 405 ? 9.451 24.582 23.705 1.00 97.06 405 GLY A CA 1
ATOM 3023 C C . GLY A 1 405 ? 9.537 23.146 24.214 1.00 97.06 405 GLY A C 1
ATOM 3024 O O . GLY A 1 405 ? 10.404 22.356 23.821 1.00 97.06 405 GLY A O 1
ATOM 3025 N N . LEU A 1 406 ? 8.647 22.841 25.148 1.00 98.19 406 LEU A N 1
ATOM 3026 C CA . LEU A 1 406 ? 8.536 21.558 25.826 1.00 98.19 406 LEU A CA 1
ATOM 3027 C C . LEU A 1 406 ? 7.152 20.951 25.593 1.00 98.19 406 LEU A C 1
ATOM 3029 O O . LEU A 1 406 ? 6.192 21.661 25.318 1.00 98.19 406 LEU A O 1
ATOM 3033 N N . VAL A 1 407 ? 7.039 19.636 25.741 1.00 98.12 407 VAL A N 1
ATOM 3034 C CA . VAL A 1 407 ? 5.786 18.888 25.634 1.00 98.12 407 VAL A CA 1
ATOM 3035 C C . VAL A 1 407 ? 5.584 17.998 26.861 1.00 98.12 407 VAL A C 1
ATOM 3037 O O . VAL A 1 407 ? 6.533 17.455 27.439 1.00 98.12 407 VAL A O 1
ATOM 3040 N N . ALA A 1 408 ? 4.329 17.852 27.282 1.00 98.12 408 ALA A N 1
ATOM 3041 C CA . ALA A 1 408 ? 3.912 17.070 28.445 1.00 98.12 408 ALA A CA 1
ATOM 3042 C C . ALA A 1 408 ? 3.727 15.569 28.161 1.00 98.12 408 ALA A C 1
ATOM 3044 O O . ALA A 1 408 ? 2.978 14.888 28.862 1.00 98.12 408 ALA A O 1
ATOM 3045 N N . ILE A 1 409 ? 4.428 15.027 27.164 1.00 97.12 409 ILE A N 1
ATOM 3046 C CA . ILE A 1 409 ? 4.489 13.583 26.906 1.00 97.12 409 ILE A CA 1
ATOM 3047 C C . ILE A 1 409 ? 5.907 13.067 27.134 1.00 97.12 409 ILE A C 1
ATOM 3049 O O . ILE A 1 409 ? 6.879 13.792 26.934 1.00 97.12 409 ILE A O 1
ATOM 3053 N N . ASP A 1 410 ? 6.040 11.810 27.552 1.00 95.25 410 ASP A N 1
ATOM 3054 C CA . ASP A 1 410 ? 7.352 11.168 27.636 1.00 95.25 410 ASP A CA 1
ATOM 3055 C C . ASP A 1 410 ? 7.968 11.036 26.231 1.00 95.25 410 ASP A C 1
ATOM 3057 O O . ASP A 1 410 ? 7.269 10.730 25.265 1.00 95.25 410 ASP A O 1
ATOM 3061 N N . ALA A 1 411 ? 9.279 11.253 26.104 1.00 90.69 411 ALA A N 1
ATOM 3062 C CA . ALA A 1 411 ? 9.977 11.232 24.818 1.00 90.69 411 ALA A CA 1
ATOM 3063 C C . ALA A 1 411 ? 9.945 9.861 24.113 1.00 90.69 411 ALA A C 1
ATOM 3065 O O . ALA A 1 411 ? 10.261 9.790 22.927 1.00 90.69 411 ALA A O 1
ATOM 3066 N N . ALA A 1 412 ? 9.587 8.783 24.818 1.00 90.88 412 ALA A N 1
ATOM 3067 C CA . ALA A 1 412 ? 9.360 7.456 24.255 1.00 90.88 412 ALA A CA 1
ATOM 3068 C C . ALA A 1 412 ? 7.918 7.234 23.763 1.00 90.88 412 ALA A C 1
ATOM 3070 O O . ALA A 1 412 ? 7.623 6.157 23.246 1.00 90.88 412 ALA A O 1
ATOM 3071 N N . LYS A 1 413 ? 7.005 8.198 23.940 1.00 96.19 413 LYS A N 1
ATOM 3072 C CA . LYS A 1 413 ? 5.616 8.072 23.484 1.00 96.19 413 LYS A CA 1
ATOM 3073 C C . LYS A 1 413 ? 5.474 8.411 21.997 1.00 96.19 413 LYS A C 1
ATOM 3075 O O . LYS A 1 413 ? 6.300 9.163 21.462 1.00 96.19 413 LYS A O 1
ATOM 3080 N N . PRO A 1 414 ? 4.459 7.841 21.320 1.00 97.56 414 PRO A N 1
ATOM 3081 C CA . PRO A 1 414 ? 4.277 8.046 19.895 1.00 97.56 414 PRO A CA 1
ATOM 3082 C C . PRO A 1 414 ? 3.910 9.489 19.542 1.00 97.56 414 PRO A C 1
ATOM 3084 O O . PRO A 1 414 ? 3.110 10.140 20.215 1.00 97.56 414 PRO A O 1
ATOM 3087 N N . PHE A 1 415 ? 4.435 9.963 18.421 1.00 98.44 415 PHE A N 1
ATOM 3088 C CA . PHE A 1 415 ? 3.935 11.160 17.750 1.00 98.44 415 PHE A CA 1
ATOM 3089 C C . PHE A 1 415 ? 4.086 10.997 16.239 1.00 98.44 415 PHE A C 1
ATOM 3091 O O . PHE A 1 415 ? 4.962 10.265 15.771 1.00 98.44 415 PHE A O 1
ATOM 3098 N N . VAL A 1 416 ? 3.243 11.680 15.473 1.00 98.06 416 VAL A N 1
ATOM 3099 C CA . VAL A 1 416 ? 3.400 11.823 14.023 1.00 98.06 416 VAL A CA 1
ATOM 3100 C C . VAL A 1 416 ? 3.835 13.250 13.722 1.00 98.06 416 VAL A C 1
ATOM 3102 O O . VAL A 1 416 ? 3.329 14.190 14.333 1.00 98.06 416 VAL A O 1
ATOM 3105 N N . GLY A 1 417 ? 4.795 13.404 12.816 1.00 97.00 417 GLY A N 1
ATOM 3106 C CA . GLY A 1 417 ? 5.241 14.700 12.311 1.00 97.00 417 GLY A CA 1
ATOM 3107 C C . GLY A 1 417 ? 5.130 14.750 10.794 1.00 97.00 417 GLY A C 1
ATOM 3108 O O . GLY A 1 417 ? 5.398 13.749 10.127 1.00 97.00 417 GLY A O 1
ATOM 3109 N N . GLY A 1 418 ? 4.752 15.906 10.260 1.00 94.94 418 GLY A N 1
ATOM 3110 C CA . GLY A 1 418 ? 4.752 16.224 8.839 1.00 94.94 418 GLY A CA 1
ATOM 3111 C C . GLY A 1 418 ? 5.560 17.490 8.575 1.00 94.94 418 GLY A C 1
ATOM 3112 O O . GLY A 1 418 ? 5.334 18.513 9.220 1.00 94.94 418 GLY A O 1
ATOM 3113 N N . GLU A 1 419 ? 6.490 17.422 7.627 1.00 88.88 419 GLU A N 1
ATOM 3114 C CA . GLU A 1 419 ? 7.275 18.582 7.197 1.00 88.88 419 GLU A CA 1
ATOM 3115 C C . GLU A 1 419 ? 6.492 19.451 6.213 1.00 88.88 419 GLU A C 1
ATOM 3117 O O . GLU A 1 419 ? 5.691 18.937 5.436 1.00 88.88 419 GLU A O 1
ATOM 3122 N N . SER A 1 420 ? 6.760 20.754 6.192 1.00 89.75 420 SER A N 1
ATOM 3123 C CA . SER A 1 420 ? 6.141 21.691 5.241 1.00 89.75 420 SER A CA 1
ATOM 3124 C C . SER A 1 420 ? 6.940 21.917 3.952 1.00 89.75 420 SER A C 1
ATOM 3126 O O . SER A 1 420 ? 6.425 22.458 2.970 1.00 89.75 420 SER A O 1
ATOM 3128 N N . MET A 1 421 ? 8.219 21.521 3.941 1.00 80.75 421 MET A N 1
ATOM 3129 C CA . MET A 1 421 ? 9.137 21.712 2.802 1.00 80.75 421 MET A CA 1
ATOM 3130 C C . MET A 1 421 ? 9.330 20.465 1.944 1.00 80.75 421 MET A C 1
ATOM 3132 O O . MET A 1 421 ? 9.876 20.551 0.845 1.00 80.75 421 MET A O 1
ATOM 3136 N N . THR A 1 422 ? 8.950 19.305 2.463 1.00 78.06 422 THR A N 1
ATOM 3137 C CA . THR A 1 422 ? 9.083 18.015 1.789 1.00 78.06 422 THR A CA 1
ATOM 3138 C C . THR A 1 422 ? 7.753 17.284 1.856 1.00 78.06 422 THR A C 1
ATOM 3140 O O . THR A 1 422 ? 6.808 17.750 2.480 1.00 78.06 422 THR A O 1
ATOM 3143 N N . ASP A 1 423 ? 7.649 16.128 1.220 1.00 78.31 423 ASP A N 1
ATOM 3144 C CA . ASP A 1 423 ? 6.513 15.218 1.352 1.00 78.31 423 ASP A CA 1
ATOM 3145 C C . ASP A 1 423 ? 6.551 14.379 2.640 1.00 78.31 423 ASP A C 1
ATOM 3147 O O . ASP A 1 423 ? 5.637 13.591 2.884 1.00 78.31 423 ASP A O 1
ATOM 3151 N N . PHE A 1 424 ? 7.555 14.570 3.501 1.00 80.88 424 PHE A N 1
ATOM 3152 C CA . PHE A 1 424 ? 7.764 13.714 4.656 1.00 80.88 424 PHE A CA 1
ATOM 3153 C C . PHE A 1 424 ? 6.635 13.824 5.686 1.00 80.88 424 PHE A C 1
ATOM 3155 O O . PHE A 1 424 ? 6.368 14.889 6.242 1.00 80.88 424 PHE A O 1
ATOM 3162 N N . CYS A 1 425 ? 6.008 12.688 5.979 1.00 89.44 425 CYS A N 1
ATOM 3163 C CA . CYS A 1 425 ? 5.108 12.483 7.104 1.00 89.44 425 CYS A CA 1
ATOM 3164 C C . CYS A 1 425 ? 5.376 11.100 7.694 1.00 89.44 425 CYS A C 1
ATOM 3166 O O . CYS A 1 425 ? 5.530 10.128 6.951 1.00 89.44 425 CYS A O 1
ATOM 3168 N N . GLY A 1 426 ? 5.455 10.987 9.017 1.00 83.44 426 GLY A N 1
ATOM 3169 C CA . GLY A 1 426 ? 5.779 9.705 9.627 1.00 83.44 426 GLY A CA 1
ATOM 3170 C C . GLY A 1 426 ? 5.589 9.652 11.130 1.00 83.44 426 GLY A C 1
ATOM 3171 O O . GLY A 1 426 ? 5.659 10.662 11.831 1.00 83.44 426 GLY A O 1
ATOM 3172 N N . TRP A 1 427 ? 5.372 8.430 11.612 1.00 95.31 427 TRP A N 1
ATOM 3173 C CA . TRP A 1 427 ? 5.346 8.111 13.030 1.00 95.31 427 TRP A CA 1
ATOM 3174 C C . TRP A 1 427 ? 6.749 7.975 13.617 1.00 95.31 427 TRP A C 1
ATOM 3176 O O . TRP A 1 427 ? 7.653 7.398 13.013 1.00 95.31 427 TRP A O 1
ATOM 3186 N N . PHE A 1 428 ? 6.877 8.408 14.863 1.00 94.31 428 PHE A N 1
ATOM 3187 C CA . PHE A 1 428 ? 8.038 8.227 15.720 1.00 94.31 428 PHE A CA 1
ATOM 3188 C C . PHE A 1 428 ? 7.590 7.531 16.998 1.00 94.31 428 PHE A C 1
ATOM 3190 O O . PHE A 1 428 ? 6.479 7.761 17.473 1.00 94.31 428 PHE A O 1
ATOM 3197 N N . ASN A 1 429 ? 8.447 6.663 17.542 1.00 93.88 429 ASN A N 1
ATOM 3198 C CA . ASN A 1 429 ? 8.171 5.863 18.742 1.00 93.88 429 ASN A CA 1
ATOM 3199 C C . ASN A 1 429 ? 6.849 5.069 18.695 1.00 93.88 429 ASN A C 1
ATOM 3201 O O . ASN A 1 429 ? 6.226 4.831 19.726 1.00 93.88 429 ASN A O 1
ATOM 3205 N N . ALA A 1 430 ? 6.410 4.672 17.501 1.00 88.88 430 ALA A N 1
ATOM 3206 C CA . ALA A 1 430 ? 5.162 3.949 17.288 1.00 88.88 430 ALA A CA 1
ATOM 3207 C C . ALA A 1 430 ? 5.420 2.515 16.787 1.00 88.88 430 ALA A C 1
ATOM 3209 O O . ALA A 1 430 ? 6.516 2.216 16.297 1.00 88.88 430 ALA A O 1
ATOM 3210 N N . PRO A 1 431 ? 4.415 1.624 16.862 1.00 82.31 431 PRO A N 1
ATOM 3211 C CA . PRO A 1 431 ? 4.449 0.326 16.195 1.00 82.31 431 PRO A CA 1
ATOM 3212 C C . PRO A 1 431 ? 4.747 0.435 14.694 1.00 82.31 431 PRO A C 1
ATOM 3214 O O . PRO A 1 431 ? 4.346 1.385 14.029 1.00 82.31 431 PRO A O 1
ATOM 3217 N N . LEU A 1 432 ? 5.392 -0.591 14.129 1.00 71.12 432 LEU A N 1
ATOM 3218 C CA . LEU A 1 432 ? 5.706 -0.640 12.691 1.00 71.12 432 LEU A CA 1
ATOM 3219 C C . LEU A 1 432 ? 4.462 -0.732 11.790 1.00 71.12 432 LEU A C 1
ATOM 3221 O O . LEU A 1 432 ? 4.563 -0.487 10.592 1.00 71.12 432 LEU A O 1
ATOM 3225 N N . SER A 1 433 ? 3.316 -1.123 12.350 1.00 76.31 433 SER A N 1
ATOM 3226 C CA . SER A 1 433 ? 2.025 -1.168 11.660 1.00 76.31 433 SER A CA 1
ATOM 3227 C C . SER A 1 433 ? 1.358 0.203 11.530 1.00 76.31 433 SER A C 1
ATOM 3229 O O . SER A 1 433 ? 0.375 0.315 10.803 1.00 76.31 433 SER A O 1
ATOM 3231 N N . SER A 1 434 ? 1.860 1.228 12.223 1.00 81.12 434 SER A N 1
ATOM 3232 C CA . SER A 1 434 ? 1.281 2.567 12.186 1.00 81.12 434 SER A CA 1
ATOM 3233 C C . SER A 1 434 ? 1.504 3.228 10.827 1.00 81.12 434 SER A C 1
ATOM 3235 O O . SER A 1 434 ? 2.603 3.177 10.270 1.00 81.12 434 SER A O 1
ATOM 3237 N N . MET A 1 435 ? 0.472 3.882 10.300 1.00 85.88 435 MET A N 1
ATOM 3238 C CA . MET A 1 435 ? 0.519 4.575 9.012 1.00 85.88 435 MET A CA 1
ATOM 3239 C C . MET A 1 435 ? 0.336 6.075 9.213 1.00 85.88 435 MET A C 1
ATOM 3241 O O . MET A 1 435 ? -0.352 6.493 10.140 1.00 85.88 435 MET A O 1
ATOM 3245 N N . ALA A 1 436 ? 0.947 6.881 8.350 1.00 89.31 436 ALA A N 1
ATOM 3246 C CA . ALA A 1 436 ? 0.762 8.325 8.318 1.00 89.31 436 ALA A CA 1
ATOM 3247 C C . ALA A 1 436 ? 0.794 8.819 6.867 1.00 89.31 436 ALA A C 1
ATOM 3249 O O . ALA A 1 436 ? 1.595 8.336 6.065 1.00 89.31 436 ALA A O 1
ATOM 3250 N N . VAL A 1 437 ? -0.090 9.756 6.544 1.00 80.31 437 VAL A N 1
ATOM 3251 C CA . VAL A 1 437 ? -0.256 10.378 5.226 1.00 80.31 437 VAL A CA 1
ATOM 3252 C C . VAL A 1 437 ? -0.472 11.870 5.446 1.00 80.31 437 VAL A C 1
ATOM 3254 O O . VAL A 1 437 ? -1.045 12.275 6.453 1.00 80.31 437 VAL A O 1
ATOM 3257 N N . LYS A 1 438 ? -0.046 12.715 4.508 1.00 88.31 438 LYS A N 1
ATOM 3258 C CA . LYS A 1 438 ? -0.449 14.122 4.508 1.00 88.31 438 LYS A CA 1
ATOM 3259 C C . LYS A 1 438 ? -0.822 14.596 3.115 1.00 88.31 438 LYS A C 1
ATOM 3261 O O . LYS A 1 438 ? -0.225 14.171 2.129 1.00 88.31 438 LYS A O 1
ATOM 3266 N N . SER A 1 439 ? -1.777 15.516 3.048 1.00 82.69 439 SER A N 1
ATOM 3267 C CA . SER A 1 439 ? -2.050 16.290 1.840 1.00 82.69 439 SER A CA 1
ATOM 3268 C C . SER A 1 439 ? -0.844 17.155 1.469 1.00 82.69 439 SER A C 1
ATOM 3270 O O . SER A 1 439 ? -0.219 17.766 2.336 1.00 82.69 439 SER A O 1
ATOM 3272 N N . PHE A 1 440 ? -0.564 17.290 0.175 1.00 77.25 440 PHE A N 1
ATOM 3273 C CA . PHE A 1 440 ? 0.464 18.211 -0.323 1.00 77.25 440 PHE A CA 1
ATOM 3274 C C . PHE A 1 440 ? 0.093 19.688 -0.159 1.00 77.25 440 PHE A C 1
ATOM 3276 O O . PHE A 1 440 ? 0.968 20.539 -0.260 1.00 77.25 440 PHE A O 1
ATOM 3283 N N . THR A 1 441 ? -1.178 19.999 0.104 1.00 77.75 441 THR A N 1
ATOM 3284 C CA . THR A 1 441 ? -1.653 21.363 0.361 1.00 77.75 441 THR A CA 1
ATOM 3285 C C . THR A 1 441 ? -2.078 21.522 1.815 1.00 77.75 441 THR A C 1
ATOM 3287 O O . THR A 1 441 ? -2.669 20.612 2.406 1.00 77.75 441 THR A O 1
ATOM 3290 N N . SER A 1 442 ? -1.874 22.717 2.368 1.00 81.50 442 SER A N 1
ATOM 3291 C CA . SER A 1 442 ? -2.330 23.100 3.713 1.00 81.50 442 SER A CA 1
ATOM 3292 C C . SER A 1 442 ? -3.859 23.108 3.877 1.00 81.50 442 SER A C 1
ATOM 3294 O O . SER A 1 442 ? -4.371 23.116 4.995 1.00 81.50 442 SER A O 1
ATOM 3296 N N . SER A 1 443 ? -4.609 23.059 2.770 1.00 81.94 443 SER A N 1
ATOM 3297 C CA . SER A 1 443 ? -6.071 22.917 2.769 1.00 81.94 443 SER A CA 1
ATOM 3298 C C . SER A 1 443 ? -6.566 21.498 3.077 1.00 81.94 443 SER A C 1
ATOM 3300 O O . SER A 1 443 ? -7.744 21.331 3.393 1.00 81.94 443 SER A O 1
ATOM 3302 N N . GLY A 1 444 ? -5.700 20.486 2.964 1.00 87.44 444 GLY A N 1
ATOM 3303 C CA . GLY A 1 444 ? -6.027 19.100 3.301 1.00 87.44 444 GLY A CA 1
ATOM 3304 C C . GLY A 1 444 ? -5.592 18.714 4.714 1.00 87.44 444 GLY A C 1
ATOM 3305 O O . GLY A 1 444 ? -5.317 19.563 5.565 1.00 87.44 444 GLY A O 1
ATOM 3306 N N . GLN A 1 445 ? -5.538 17.412 4.972 1.00 93.75 445 GLN A N 1
ATOM 3307 C CA . GLN A 1 445 ? -5.262 16.850 6.288 1.00 93.75 445 GLN A CA 1
ATOM 3308 C C . GLN A 1 445 ? -3.939 16.082 6.321 1.00 93.75 445 GLN A C 1
ATOM 3310 O O . GLN A 1 445 ? -3.495 15.518 5.321 1.00 93.75 445 GLN A O 1
ATOM 3315 N N . MET A 1 446 ? -3.296 16.103 7.485 1.00 95.50 446 MET A N 1
ATOM 3316 C CA . MET A 1 446 ? -2.318 15.106 7.894 1.00 95.50 446 MET A CA 1
ATOM 3317 C C . MET A 1 446 ? -3.051 14.078 8.743 1.00 95.50 446 MET A C 1
ATOM 3319 O O . MET A 1 446 ? -3.633 14.435 9.766 1.00 95.50 446 MET A O 1
ATOM 3323 N N . GLU A 1 447 ? -3.021 12.829 8.313 1.00 95.00 447 GLU A N 1
ATOM 3324 C CA . GLU A 1 447 ? -3.769 11.717 8.877 1.00 95.00 447 GLU A CA 1
ATOM 3325 C C . GLU A 1 447 ? -2.830 10.609 9.333 1.00 95.00 447 GLU A C 1
ATOM 3327 O O . GLU A 1 447 ? -1.739 10.420 8.790 1.00 95.00 447 GLU A O 1
ATOM 3332 N N . ALA A 1 448 ? -3.258 9.844 10.327 1.00 95.12 448 ALA A N 1
ATOM 3333 C CA . ALA A 1 448 ? -2.450 8.787 10.889 1.00 95.12 448 ALA A CA 1
ATOM 3334 C C . ALA A 1 448 ? -3.300 7.698 11.541 1.00 95.12 448 ALA A C 1
ATOM 3336 O O . ALA A 1 448 ? -4.317 7.981 12.171 1.00 95.12 448 ALA A O 1
ATOM 3337 N N . THR A 1 449 ? -2.843 6.451 11.446 1.00 96.81 449 THR A N 1
ATOM 3338 C CA . THR A 1 449 ? -3.387 5.321 12.201 1.00 96.81 449 THR A CA 1
ATOM 3339 C C . THR A 1 449 ? -2.333 4.682 13.092 1.00 96.81 449 THR A C 1
ATOM 3341 O O . THR A 1 449 ? -1.160 4.598 12.725 1.00 96.81 449 THR A O 1
ATOM 3344 N N . ILE A 1 450 ? -2.753 4.215 14.267 1.00 96.19 450 ILE A N 1
ATOM 3345 C CA . ILE A 1 450 ? -1.898 3.519 15.231 1.00 96.19 450 ILE A CA 1
ATOM 3346 C C . ILE A 1 450 ? -2.673 2.407 15.941 1.00 96.19 450 ILE A C 1
ATOM 3348 O O . ILE A 1 450 ? -3.799 2.605 16.394 1.00 96.19 450 ILE A O 1
ATOM 3352 N N . ASP A 1 451 ? -2.064 1.227 16.050 1.00 93.19 451 ASP A N 1
ATOM 3353 C CA . ASP A 1 451 ? -2.590 0.135 16.875 1.00 93.19 451 ASP A CA 1
ATOM 3354 C C . ASP A 1 451 ? -2.360 0.463 18.356 1.00 93.19 451 ASP A C 1
ATOM 3356 O O . ASP A 1 451 ? -1.218 0.529 18.822 1.00 93.19 451 ASP A O 1
ATOM 3360 N N . LEU A 1 452 ? -3.454 0.681 19.092 1.00 95.81 452 LEU A N 1
ATOM 3361 C CA . LEU A 1 452 ? -3.417 1.098 20.492 1.00 95.81 452 LEU A CA 1
ATOM 3362 C C . LEU A 1 452 ? -2.754 0.048 21.388 1.00 95.81 452 LEU A C 1
ATOM 3364 O O . LEU A 1 452 ? -1.943 0.391 22.248 1.00 95.81 452 LEU A O 1
ATOM 3368 N N . ALA A 1 453 ? -3.065 -1.232 21.177 1.00 91.56 453 ALA A N 1
ATOM 3369 C CA . ALA A 1 453 ? -2.516 -2.305 21.994 1.00 91.56 453 ALA A CA 1
ATOM 3370 C C . ALA A 1 453 ? -1.023 -2.497 21.725 1.00 91.56 453 ALA A C 1
ATOM 3372 O O . ALA A 1 453 ? -0.247 -2.686 22.662 1.00 91.56 453 ALA A O 1
ATOM 3373 N N . ALA A 1 454 ? -0.605 -2.402 20.463 1.00 83.81 454 ALA A N 1
ATOM 3374 C CA . ALA A 1 454 ? 0.806 -2.470 20.109 1.00 83.81 454 ALA A CA 1
ATOM 3375 C C . ALA A 1 454 ? 1.593 -1.252 20.625 1.00 83.81 454 ALA A C 1
ATOM 3377 O O . ALA A 1 454 ? 2.751 -1.401 21.013 1.00 83.81 454 ALA A O 1
ATOM 3378 N N . ALA A 1 455 ? 0.984 -0.062 20.645 1.00 91.00 455 ALA A N 1
ATOM 3379 C CA . ALA A 1 455 ? 1.637 1.171 21.081 1.00 91.00 455 ALA A CA 1
ATOM 3380 C C . ALA A 1 455 ? 1.751 1.292 22.609 1.00 91.00 455 ALA A C 1
ATOM 3382 O O . ALA A 1 455 ? 2.778 1.745 23.114 1.00 91.00 455 ALA A O 1
ATOM 3383 N N . PHE A 1 456 ? 0.717 0.877 23.346 1.00 95.56 456 PHE A N 1
ATOM 3384 C CA . PHE A 1 456 ? 0.601 1.110 24.793 1.00 95.56 456 PHE A CA 1
ATOM 3385 C C . PHE A 1 456 ? 0.611 -0.182 25.629 1.00 95.56 456 PHE A C 1
ATOM 3387 O O . PHE A 1 456 ? 0.457 -0.151 26.847 1.00 95.56 456 PHE A O 1
ATOM 3394 N N . GLY A 1 457 ? 0.795 -1.344 24.995 1.00 91.19 457 GLY A N 1
ATOM 3395 C CA . GLY A 1 457 ? 0.787 -2.665 25.640 1.00 91.19 457 GLY A CA 1
ATOM 3396 C C . GLY A 1 457 ? -0.613 -3.207 25.960 1.00 91.19 457 GLY A C 1
ATOM 3397 O O . GLY A 1 457 ? -0.766 -4.389 26.261 1.00 91.19 457 GLY A O 1
ATOM 3398 N N . SER A 1 458 ? -1.638 -2.361 25.877 1.00 92.62 458 SER A N 1
ATOM 3399 C CA . SER A 1 458 ? -3.063 -2.691 25.954 1.00 92.62 458 SER A CA 1
ATOM 3400 C C . SER A 1 458 ? -3.864 -1.555 25.317 1.00 92.62 458 SER A C 1
ATOM 3402 O O . SER A 1 458 ? -3.312 -0.480 25.101 1.00 92.62 458 SER A O 1
ATOM 3404 N N . VAL A 1 459 ? -5.142 -1.771 25.002 1.00 94.38 459 VAL A N 1
ATOM 3405 C CA . VAL A 1 459 ? -6.017 -0.668 24.576 1.00 94.38 459 VAL A CA 1
ATOM 3406 C C . VAL A 1 459 ? -6.352 0.167 25.819 1.00 94.38 459 VAL A C 1
ATOM 3408 O O . VAL A 1 459 ? -7.021 -0.363 26.708 1.00 94.38 459 VAL A O 1
ATOM 3411 N N . PRO A 1 460 ? -5.882 1.424 25.933 1.00 95.56 460 PRO A N 1
ATOM 3412 C CA . PRO A 1 460 ? -6.172 2.250 27.099 1.00 95.56 460 PRO A CA 1
ATOM 3413 C C . PRO A 1 460 ? -7.637 2.707 27.087 1.00 95.56 460 PRO A C 1
ATOM 3415 O O . PRO A 1 460 ? -8.234 2.869 26.027 1.00 95.56 460 PRO A O 1
ATOM 3418 N N . ASP A 1 461 ? -8.217 2.986 28.257 1.00 93.56 461 ASP A N 1
ATOM 3419 C CA . ASP A 1 461 ? -9.584 3.534 28.340 1.00 93.56 461 ASP A CA 1
ATOM 3420 C C . ASP A 1 461 ? -9.666 4.968 27.790 1.00 93.56 461 ASP A C 1
ATOM 3422 O O . ASP A 1 461 ? -10.711 5.423 27.309 1.00 93.56 461 ASP A O 1
ATOM 3426 N N . THR A 1 462 ? -8.566 5.714 27.911 1.00 95.06 462 THR A N 1
ATOM 3427 C CA . THR A 1 462 ? -8.430 7.107 27.482 1.00 95.06 462 THR A CA 1
ATOM 3428 C C . THR A 1 462 ? -7.045 7.334 26.897 1.00 95.06 462 THR A C 1
ATOM 3430 O O . THR A 1 462 ? -6.051 6.857 27.438 1.00 95.06 462 THR A O 1
ATOM 3433 N N . ILE A 1 463 ? -6.997 8.094 25.811 1.00 97.31 463 ILE A N 1
ATOM 3434 C CA . ILE A 1 463 ? -5.776 8.666 25.247 1.00 97.31 463 ILE A CA 1
ATOM 3435 C C . ILE A 1 463 ? -5.836 10.189 25.352 1.00 97.31 463 ILE A C 1
ATOM 3437 O O . ILE A 1 463 ? -6.911 10.779 25.429 1.00 97.31 463 ILE A O 1
ATOM 3441 N N . TYR A 1 464 ? -4.680 10.824 25.303 1.00 98.25 464 TYR A N 1
ATOM 3442 C CA . TYR A 1 464 ? -4.508 12.266 25.316 1.00 98.25 464 TYR A CA 1
ATOM 3443 C C . TYR A 1 464 ? -3.864 12.681 24.002 1.00 98.25 464 TYR A C 1
ATOM 3445 O O . TYR A 1 464 ? -2.827 12.128 23.626 1.00 98.25 464 TYR A O 1
ATOM 3453 N N . VAL A 1 465 ? -4.487 13.631 23.305 1.00 98.31 465 VAL A N 1
ATOM 3454 C CA . VAL A 1 465 ? -4.066 14.060 21.967 1.00 98.31 465 VAL A CA 1
ATOM 3455 C C . VAL A 1 465 ? -3.895 15.570 21.905 1.00 98.31 465 VAL A C 1
ATOM 3457 O O . VAL A 1 465 ? -4.766 16.310 22.354 1.00 98.31 465 VAL A O 1
ATOM 3460 N N . ALA A 1 466 ? -2.804 16.025 21.300 1.00 98.50 466 ALA A N 1
ATOM 3461 C CA . ALA A 1 466 ? -2.621 17.423 20.924 1.00 98.50 466 ALA A CA 1
ATOM 3462 C C . ALA A 1 466 ? -2.089 17.508 19.492 1.00 98.50 466 ALA A C 1
ATOM 3464 O O . ALA A 1 466 ? -1.220 16.727 19.104 1.00 98.50 466 ALA A O 1
ATOM 3465 N N . ALA A 1 467 ? -2.601 18.455 18.713 1.00 98.50 467 ALA A N 1
ATOM 3466 C CA . ALA A 1 467 ? -2.043 18.843 17.425 1.00 98.50 467 ALA A CA 1
ATOM 3467 C C . ALA A 1 467 ? -1.252 20.142 17.593 1.00 98.50 467 ALA A C 1
ATOM 3469 O O . ALA A 1 467 ? -1.687 21.030 18.325 1.00 98.50 467 ALA A O 1
ATOM 3470 N N . ALA A 1 468 ? -0.112 20.266 16.922 1.00 98.25 468 ALA A N 1
ATOM 3471 C CA . ALA A 1 468 ? 0.759 21.433 17.036 1.00 98.25 468 ALA A CA 1
ATOM 3472 C C . ALA A 1 468 ? 1.410 21.785 15.700 1.00 98.25 468 ALA A C 1
ATOM 3474 O O . ALA A 1 468 ? 1.818 20.896 14.961 1.00 98.25 468 ALA A O 1
ATOM 3475 N N . ALA A 1 469 ? 1.543 23.077 15.420 1.00 97.69 469 ALA A N 1
ATOM 3476 C CA . ALA A 1 469 ? 2.201 23.625 14.245 1.00 97.69 469 ALA A CA 1
ATOM 3477 C C . ALA A 1 469 ? 3.404 24.450 14.699 1.00 97.69 469 ALA A C 1
ATOM 3479 O O . ALA A 1 469 ? 3.244 25.498 15.331 1.00 97.69 469 ALA A O 1
ATOM 3480 N N . TYR A 1 470 ? 4.610 24.007 14.370 1.00 98.25 470 TYR A N 1
ATOM 3481 C CA . TYR A 1 470 ? 5.848 24.717 14.677 1.00 98.25 470 TYR A CA 1
ATOM 3482 C C . TYR A 1 470 ? 6.422 25.341 13.419 1.00 98.25 470 TYR A C 1
ATOM 3484 O O . TYR A 1 470 ? 6.409 24.711 12.368 1.00 98.25 470 TYR A O 1
ATOM 3492 N N . ALA A 1 471 ? 7.009 26.531 13.534 1.00 97.56 471 ALA A N 1
ATOM 3493 C CA . ALA A 1 471 ? 7.693 27.148 12.403 1.00 97.56 471 ALA A CA 1
ATOM 3494 C C . ALA A 1 471 ? 8.752 26.194 11.807 1.00 97.56 471 ALA A C 1
ATOM 3496 O O . ALA A 1 471 ? 9.480 25.514 12.535 1.00 97.56 471 ALA A O 1
ATOM 3497 N N . THR A 1 472 ? 8.843 26.144 10.480 1.00 94.00 472 THR A N 1
ATOM 3498 C CA . THR A 1 472 ? 9.585 25.118 9.722 1.00 94.00 472 THR A CA 1
ATOM 3499 C C . THR A 1 472 ? 11.076 24.999 10.049 1.00 94.00 472 THR A C 1
ATOM 3501 O O . THR A 1 472 ? 11.637 23.908 10.022 1.00 94.00 472 THR A O 1
ATOM 3504 N N . ALA A 1 473 ? 11.762 26.091 10.380 1.00 92.62 473 ALA A N 1
ATOM 3505 C CA . ALA A 1 473 ? 13.197 26.032 10.663 1.00 92.62 473 ALA A CA 1
ATOM 3506 C C . ALA A 1 473 ? 13.517 25.261 11.961 1.00 92.62 473 ALA A C 1
ATOM 3508 O O . ALA A 1 473 ? 12.692 25.181 12.877 1.00 92.62 473 ALA A O 1
ATOM 3509 N N . ASP A 1 474 ? 14.745 24.748 12.072 1.00 92.25 474 ASP A N 1
ATOM 3510 C CA . ASP A 1 474 ? 15.302 24.314 13.358 1.00 92.25 474 ASP A CA 1
ATOM 3511 C C . ASP A 1 474 ? 15.211 25.467 14.368 1.00 92.25 474 ASP A C 1
ATOM 3513 O O . ASP A 1 474 ? 15.494 26.626 14.049 1.00 92.25 474 ASP A O 1
ATOM 3517 N N . GLY A 1 475 ? 14.793 25.163 15.596 1.00 93.88 475 GLY A N 1
ATOM 3518 C CA . GLY A 1 475 ? 14.489 26.182 16.597 1.00 93.88 475 GLY A CA 1
ATOM 3519 C C . GLY A 1 475 ? 13.191 26.961 16.331 1.00 93.88 475 GLY A C 1
ATOM 3520 O O . GLY A 1 475 ? 12.988 28.022 16.919 1.00 93.88 475 GLY A O 1
ATOM 3521 N N . GLY A 1 476 ? 12.308 26.465 15.462 1.00 96.25 476 GLY A N 1
ATOM 3522 C CA . GLY A 1 476 ? 10.997 27.058 15.218 1.00 96.25 476 GLY A CA 1
ATOM 3523 C C . GLY A 1 476 ? 10.109 27.087 16.465 1.00 96.25 476 GLY A C 1
ATOM 3524 O O . GLY A 1 476 ? 10.140 26.167 17.285 1.00 96.25 476 GLY A O 1
ATOM 3525 N N . THR A 1 477 ? 9.331 28.158 16.623 1.00 97.50 477 THR A N 1
ATOM 3526 C CA . THR A 1 477 ? 8.372 28.351 17.726 1.00 97.50 477 THR A CA 1
ATOM 3527 C C . THR A 1 477 ? 7.032 27.701 17.435 1.00 97.50 477 THR A C 1
ATOM 3529 O O . THR A 1 477 ? 6.642 27.594 16.273 1.00 97.50 477 THR A O 1
ATOM 3532 N N . LEU A 1 478 ? 6.309 27.324 18.488 1.00 97.81 478 LEU A N 1
ATOM 3533 C CA . LEU A 1 478 ? 4.919 26.887 18.399 1.00 97.81 478 LEU A CA 1
ATOM 3534 C C . LEU A 1 478 ? 4.046 28.049 17.906 1.00 97.81 478 LEU A C 1
ATOM 3536 O O . LEU A 1 478 ? 4.008 29.111 18.524 1.00 97.81 478 LEU A O 1
ATOM 3540 N N . THR A 1 479 ? 3.401 27.875 16.755 1.00 96.00 479 THR A N 1
ATOM 3541 C CA . THR A 1 479 ? 2.613 28.920 16.074 1.00 96.00 479 THR A CA 1
ATOM 3542 C C . THR A 1 479 ? 1.109 28.699 16.192 1.00 96.00 479 THR A C 1
ATOM 3544 O O . THR A 1 479 ? 0.348 29.665 16.220 1.00 96.00 479 THR A O 1
ATOM 3547 N N . ALA A 1 480 ? 0.682 27.440 16.280 1.00 96.38 480 ALA A N 1
ATOM 3548 C CA . ALA A 1 480 ? -0.693 27.048 16.540 1.00 96.38 480 ALA A CA 1
ATOM 3549 C C . ALA A 1 480 ? -0.721 25.689 17.240 1.00 96.38 480 ALA A C 1
ATOM 3551 O O . ALA A 1 480 ? 0.189 24.879 17.077 1.00 96.38 480 ALA A O 1
ATOM 3552 N N . GLN A 1 481 ? -1.782 25.436 17.997 1.00 97.75 481 GLN A N 1
ATOM 3553 C CA . GLN A 1 481 ? -2.034 24.144 18.625 1.00 97.75 481 GLN A CA 1
ATOM 3554 C C . GLN A 1 481 ? -3.531 23.911 18.798 1.00 97.75 481 GLN A C 1
ATOM 3556 O O . GLN A 1 481 ? -4.323 24.855 18.775 1.00 97.75 481 GLN A O 1
ATOM 3561 N N . GLY A 1 482 ? -3.908 22.653 18.971 1.00 95.75 482 GLY A N 1
ATOM 3562 C CA . GLY A 1 482 ? -5.244 22.226 19.350 1.00 95.75 482 GLY A CA 1
ATOM 3563 C C . GLY A 1 482 ? -5.140 21.090 20.367 1.00 95.75 482 GLY A C 1
ATOM 3564 O O . GLY A 1 482 ? -4.457 20.116 20.056 1.00 95.75 482 GLY A O 1
ATOM 3565 N N . PRO A 1 483 ? -5.822 21.144 21.525 1.00 95.38 483 PRO A N 1
ATOM 3566 C CA . PRO A 1 483 ? -6.556 22.281 22.104 1.00 95.38 483 PRO A CA 1
ATOM 3567 C C . PRO A 1 483 ? -5.756 23.589 22.235 1.00 95.38 483 PRO A C 1
ATOM 3569 O O . PRO A 1 483 ? -4.533 23.588 22.147 1.00 95.38 483 PRO A O 1
ATOM 3572 N N . LEU A 1 484 ? -6.454 24.715 22.441 1.00 93.31 484 LEU A N 1
ATOM 3573 C CA . LEU A 1 484 ? -5.811 26.019 22.660 1.00 93.31 484 LEU A CA 1
ATOM 3574 C C . LEU A 1 484 ? -4.964 26.006 23.932 1.00 93.31 484 LEU A C 1
ATOM 3576 O O . LEU A 1 484 ? -5.447 25.588 24.982 1.00 93.31 484 LEU A O 1
ATOM 3580 N N . GLY A 1 485 ? -3.747 26.533 23.822 1.00 92.12 485 GLY A N 1
ATOM 3581 C CA . GLY A 1 485 ? -2.828 26.668 24.945 1.00 92.12 485 GLY A CA 1
ATOM 3582 C C . GLY A 1 485 ? -2.887 28.007 25.666 1.00 92.12 485 GLY A C 1
ATOM 3583 O O . GLY A 1 485 ? -3.644 28.916 25.312 1.00 92.12 485 GLY A O 1
ATOM 3584 N N . ASN A 1 486 ? -2.025 28.131 26.667 1.00 94.00 486 ASN A N 1
ATOM 3585 C CA . ASN A 1 486 ? -1.827 29.304 27.507 1.00 94.00 486 ASN A CA 1
ATOM 3586 C C . ASN A 1 486 ? -0.877 30.350 26.874 1.00 94.00 486 ASN A C 1
ATOM 3588 O O . ASN A 1 486 ? -0.796 31.482 27.358 1.00 94.00 486 ASN A O 1
ATOM 3592 N N . GLY A 1 487 ? -0.209 29.997 25.767 1.00 92.56 487 GLY A N 1
ATOM 3593 C CA . GLY A 1 487 ? 0.653 30.885 24.984 1.00 92.56 487 GLY A CA 1
ATOM 3594 C C . GLY A 1 487 ? 2.101 30.991 25.473 1.00 92.56 487 GLY A C 1
ATOM 3595 O O . GLY A 1 487 ? 2.804 31.912 25.056 1.00 92.56 487 GLY A O 1
ATOM 3596 N N . ASP A 1 488 ? 2.559 30.087 26.338 1.00 95.50 488 ASP A N 1
ATOM 3597 C CA . ASP A 1 488 ? 3.942 30.051 26.829 1.00 95.50 488 ASP A CA 1
ATOM 3598 C C . ASP A 1 488 ? 4.932 29.352 25.869 1.00 95.50 488 ASP A C 1
ATOM 3600 O O . ASP A 1 488 ? 6.148 29.422 26.068 1.00 95.50 488 ASP A O 1
ATOM 3604 N N . GLY A 1 489 ? 4.417 28.738 24.797 1.00 95.25 489 GLY A N 1
ATOM 3605 C CA . GLY A 1 489 ? 5.191 28.033 23.774 1.00 95.25 489 GLY A CA 1
ATOM 3606 C C . GLY A 1 489 ? 5.468 26.560 24.087 1.00 95.25 489 GLY A C 1
ATOM 3607 O O . GLY A 1 489 ? 6.220 25.928 23.341 1.00 95.25 489 GLY A O 1
ATOM 3608 N N . ASN A 1 490 ? 4.883 26.018 25.155 1.00 97.62 490 ASN A N 1
ATOM 3609 C CA . ASN A 1 490 ? 4.908 24.604 25.507 1.00 97.62 490 ASN A CA 1
ATOM 3610 C C . ASN A 1 490 ? 3.559 23.940 25.188 1.00 97.62 490 ASN A C 1
ATOM 3612 O O . ASN A 1 490 ? 2.580 24.619 24.910 1.00 97.62 490 ASN A O 1
ATOM 3616 N N . LEU A 1 491 ? 3.536 22.604 25.207 1.00 97.88 491 LEU A N 1
ATOM 3617 C CA . LEU A 1 491 ? 2.308 21.814 25.297 1.00 97.88 491 LEU A CA 1
ATOM 3618 C C . LEU A 1 491 ? 2.192 21.252 26.711 1.00 97.88 491 LEU A C 1
ATOM 3620 O O . LEU A 1 491 ? 2.795 20.216 27.020 1.00 97.88 491 LEU A O 1
ATOM 3624 N N . ASP A 1 492 ? 1.448 21.944 27.565 1.00 98.12 492 ASP A N 1
ATOM 3625 C CA . ASP A 1 492 ? 1.230 21.564 28.962 1.00 98.12 492 ASP A CA 1
ATOM 3626 C C . ASP A 1 492 ? 0.194 20.433 29.116 1.00 98.12 492 ASP A C 1
ATOM 3628 O O . ASP A 1 492 ? -0.589 20.173 28.202 1.00 98.12 492 ASP A O 1
ATOM 3632 N N . PRO A 1 493 ? 0.157 19.709 30.257 1.00 97.38 493 PRO A N 1
ATOM 3633 C CA . PRO A 1 493 ? -0.766 18.585 30.433 1.00 97.38 493 PRO A CA 1
ATOM 3634 C C . PRO A 1 493 ? -2.249 18.951 30.251 1.00 97.38 493 PRO A C 1
ATOM 3636 O O . PRO A 1 493 ? -3.032 18.132 29.775 1.00 97.38 493 PRO A O 1
ATOM 3639 N N . ASP A 1 494 ? -2.654 20.163 30.629 1.00 95.06 494 ASP A N 1
ATOM 3640 C CA . ASP A 1 494 ? -4.020 20.675 30.467 1.00 95.06 494 ASP A CA 1
ATOM 3641 C C . ASP A 1 494 ? -4.338 21.152 29.040 1.00 95.06 494 ASP A C 1
ATOM 3643 O O . ASP A 1 494 ? -5.485 21.481 28.740 1.00 95.06 494 ASP A O 1
ATOM 3647 N N . GLU A 1 495 ? -3.357 21.103 28.139 1.00 96.75 495 GLU A N 1
ATOM 3648 C CA . GLU A 1 495 ? -3.478 21.464 26.726 1.00 96.75 495 GLU A CA 1
ATOM 3649 C C . GLU A 1 495 ? -3.604 20.240 25.809 1.00 96.75 495 GLU A C 1
ATOM 3651 O O . GLU A 1 495 ? -3.549 20.364 24.588 1.00 96.75 495 GLU A O 1
ATOM 3656 N N . PHE A 1 496 ? -3.807 19.049 26.380 1.00 97.19 496 PHE A N 1
ATOM 3657 C CA . PHE A 1 496 ? -4.132 17.831 25.643 1.00 97.19 496 PHE A CA 1
ATOM 3658 C C . PHE A 1 496 ? -5.621 17.510 25.737 1.00 97.19 496 PHE A C 1
ATOM 3660 O O . PHE A 1 496 ? -6.243 17.606 26.795 1.00 97.19 496 PHE A O 1
ATOM 3667 N N . LEU A 1 497 ? -6.191 17.047 24.627 1.00 95.69 497 LEU A N 1
ATOM 3668 C CA . LEU A 1 497 ? -7.569 16.592 24.552 1.00 95.69 497 LEU A CA 1
ATOM 3669 C C . LEU A 1 497 ? -7.681 15.145 25.056 1.00 95.69 497 LEU A C 1
ATOM 3671 O O . LEU A 1 497 ? -7.150 14.243 24.402 1.00 95.69 497 LEU A O 1
ATOM 3675 N N . PRO A 1 498 ? -8.387 14.882 26.170 1.00 95.81 498 PRO A N 1
ATOM 3676 C CA . PRO A 1 498 ? -8.688 13.519 26.586 1.00 95.81 498 PRO A CA 1
ATOM 3677 C C . PRO A 1 498 ? -9.782 12.917 25.695 1.00 95.81 498 PRO A C 1
ATOM 3679 O O . PRO A 1 498 ? -10.907 13.417 25.637 1.00 95.81 498 PRO A O 1
ATOM 3682 N N . LEU A 1 499 ? -9.471 11.799 25.049 1.00 95.62 499 LEU A N 1
ATOM 3683 C CA . LEU A 1 499 ? -10.387 11.027 24.219 1.00 95.62 499 LEU A CA 1
ATOM 3684 C C . LEU A 1 499 ? -10.598 9.652 24.843 1.00 95.62 499 LEU A C 1
ATOM 3686 O O . LEU A 1 499 ? -9.665 8.861 24.969 1.00 95.62 499 LEU A O 1
ATOM 3690 N N . SER A 1 500 ? -11.837 9.354 25.226 1.00 95.31 500 SER A N 1
ATOM 3691 C CA . SER A 1 500 ? -12.177 8.017 25.708 1.00 95.31 500 SER A CA 1
ATOM 3692 C C . SER A 1 500 ? -12.372 7.080 24.524 1.00 95.31 500 SER A C 1
ATOM 3694 O O . SER A 1 500 ? -13.191 7.366 23.651 1.00 95.31 500 SER A O 1
ATOM 3696 N N . ILE A 1 501 ? -11.659 5.952 24.510 1.00 94.94 501 ILE A N 1
ATOM 3697 C CA . ILE A 1 501 ? -11.666 5.021 23.375 1.00 94.94 501 ILE A CA 1
ATOM 3698 C C . ILE A 1 501 ? -13.074 4.492 23.100 1.00 94.94 501 ILE A C 1
ATOM 3700 O O . ILE A 1 501 ? -13.523 4.514 21.959 1.00 94.94 501 ILE A O 1
ATOM 3704 N N . ALA A 1 502 ? -13.816 4.130 24.149 1.00 90.81 502 ALA A N 1
ATOM 3705 C CA . ALA A 1 502 ? -15.201 3.679 24.026 1.00 90.81 502 ALA A CA 1
ATOM 3706 C C . ALA A 1 502 ? -16.146 4.752 23.451 1.00 90.81 502 ALA A C 1
ATOM 3708 O O . ALA A 1 502 ? -17.220 4.419 22.959 1.00 90.81 502 ALA A O 1
ATOM 3709 N N . ALA A 1 503 ? -15.790 6.040 23.543 1.00 93.50 503 ALA A N 1
ATOM 3710 C CA . ALA A 1 503 ? -16.627 7.139 23.070 1.00 93.50 503 ALA A CA 1
ATOM 3711 C C . ALA A 1 503 ? -16.488 7.430 21.573 1.00 93.50 503 ALA A C 1
ATOM 3713 O O . ALA A 1 503 ? -17.398 8.026 21.003 1.00 93.50 503 ALA A O 1
ATOM 3714 N N . ILE A 1 504 ? -15.366 7.034 20.970 1.00 95.44 504 ILE A N 1
ATOM 3715 C CA . ILE A 1 504 ? -15.000 7.381 19.592 1.00 95.44 504 ILE A CA 1
ATOM 3716 C C . ILE A 1 504 ? -14.946 6.157 18.665 1.00 95.44 504 ILE A C 1
ATOM 3718 O O . ILE A 1 504 ? -14.297 6.205 1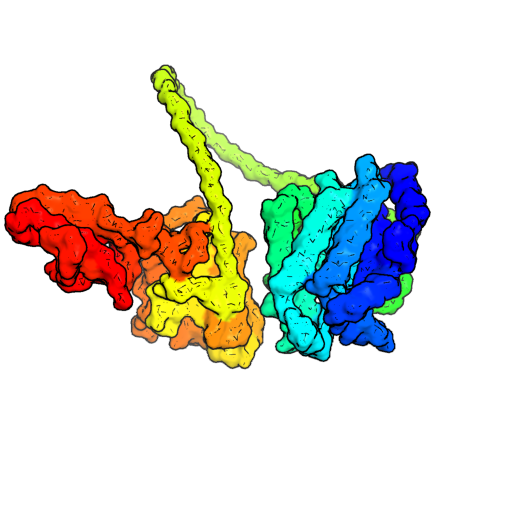7.623 1.00 95.44 504 ILE A O 1
ATOM 3722 N N . GLN A 1 505 ? -15.587 5.051 19.047 1.00 94.06 505 GLN A N 1
ATOM 3723 C CA . GLN A 1 505 ? -15.689 3.857 18.202 1.00 94.06 505 GLN A CA 1
ATOM 3724 C C . GLN A 1 505 ? -16.654 4.093 17.041 1.00 94.06 505 GLN A C 1
ATOM 3726 O O . GLN A 1 505 ? -17.692 4.722 17.237 1.00 94.06 505 GLN A O 1
ATOM 3731 N N . ASP A 1 506 ? -16.305 3.579 15.868 1.00 93.00 506 ASP A N 1
ATOM 3732 C CA . ASP A 1 506 ? -17.147 3.545 14.667 1.00 93.00 506 ASP A CA 1
ATOM 3733 C C . ASP A 1 506 ? -16.798 2.270 13.886 1.00 93.00 506 ASP A C 1
ATOM 3735 O O . ASP A 1 506 ? -16.071 2.303 12.892 1.00 93.00 506 ASP A O 1
ATOM 3739 N N . GLU A 1 507 ? -17.220 1.115 14.406 1.00 85.06 507 GLU A N 1
ATOM 3740 C CA . GLU A 1 507 ? -16.805 -0.200 13.892 1.00 85.06 507 GLU A CA 1
ATOM 3741 C C . GLU A 1 507 ? -17.424 -0.540 12.522 1.00 85.06 507 GLU A C 1
ATOM 3743 O O . GLU A 1 507 ? -16.929 -1.430 11.822 1.00 85.06 507 GLU A O 1
ATOM 3748 N N . ASN A 1 508 ? -18.500 0.150 12.126 1.00 80.12 508 ASN A N 1
ATOM 3749 C CA . ASN A 1 508 ? -19.178 -0.041 10.841 1.00 80.12 508 ASN A CA 1
ATOM 3750 C C . ASN A 1 508 ? -18.699 0.935 9.742 1.00 80.12 508 ASN A C 1
ATOM 3752 O O . ASN A 1 508 ? -19.068 0.737 8.582 1.00 80.12 508 ASN A O 1
ATOM 3756 N N . ALA A 1 509 ? -17.843 1.905 10.088 1.00 81.88 509 ALA A N 1
ATOM 3757 C CA . ALA A 1 509 ? -17.248 2.897 9.198 1.00 81.88 509 ALA A CA 1
ATOM 3758 C C . ALA A 1 509 ? -18.269 3.793 8.478 1.00 81.88 509 ALA A C 1
ATOM 3760 O O . ALA A 1 509 ? -18.118 4.076 7.287 1.00 81.88 509 ALA A O 1
ATOM 3761 N N . ASP A 1 510 ? -19.309 4.237 9.184 1.00 83.06 510 ASP A N 1
ATOM 3762 C CA . ASP A 1 510 ? -20.334 5.126 8.621 1.00 83.06 510 ASP A CA 1
ATOM 3763 C C . ASP A 1 510 ? -20.094 6.623 8.905 1.00 83.06 510 ASP A C 1
ATOM 3765 O O . ASP A 1 510 ? -20.813 7.486 8.388 1.00 83.06 510 ASP A O 1
ATOM 3769 N N . GLY A 1 511 ? -19.047 6.945 9.669 1.00 87.00 511 GLY A N 1
ATOM 3770 C CA . GLY A 1 511 ? -18.670 8.308 10.035 1.00 87.00 511 GLY A CA 1
ATOM 3771 C C . GLY A 1 511 ? -19.422 8.848 11.252 1.00 87.00 511 GLY A C 1
ATOM 3772 O O . GLY A 1 511 ? -19.279 10.033 11.581 1.00 87.00 511 GLY A O 1
ATOM 3773 N N . ILE A 1 512 ? -20.220 8.012 11.917 1.00 89.00 512 ILE A N 1
ATOM 3774 C CA . ILE A 1 512 ? -20.966 8.300 13.136 1.00 89.00 512 ILE A CA 1
ATOM 3775 C C . ILE A 1 512 ? -20.424 7.378 14.226 1.00 89.00 512 ILE A C 1
ATOM 3777 O O . ILE A 1 512 ? -20.301 6.175 14.053 1.00 89.00 512 ILE A O 1
ATOM 3781 N N . TYR A 1 513 ? -20.109 7.930 15.398 1.00 93.50 513 TYR A N 1
ATOM 3782 C CA . TYR A 1 513 ? -19.707 7.062 16.502 1.00 93.50 513 TYR A CA 1
ATOM 3783 C C . TYR A 1 513 ? -20.837 6.107 16.872 1.00 93.50 513 TYR A C 1
ATOM 3785 O O . TYR A 1 513 ? -21.980 6.545 16.995 1.00 93.50 513 TYR A O 1
ATOM 3793 N N . ASP A 1 514 ? -20.518 4.853 17.182 1.00 90.31 514 ASP A N 1
ATOM 3794 C CA . ASP A 1 514 ? -21.503 3.818 17.517 1.00 90.31 514 ASP A CA 1
ATOM 3795 C C . ASP A 1 514 ? -22.455 4.286 18.637 1.00 90.31 514 ASP A C 1
ATOM 3797 O O . ASP A 1 514 ? -23.654 4.012 18.628 1.00 90.31 514 ASP A O 1
ATOM 3801 N N . ARG A 1 515 ? -21.941 5.066 19.602 1.00 89.88 515 ARG A N 1
ATOM 3802 C CA . ARG A 1 515 ? -22.719 5.661 20.712 1.00 89.88 515 ARG A CA 1
ATOM 3803 C C . ARG A 1 515 ? -23.686 6.769 20.291 1.00 89.88 515 ARG A C 1
ATOM 3805 O O . ARG A 1 515 ? -24.552 7.138 21.081 1.00 89.88 515 ARG A O 1
ATOM 3812 N N . LEU A 1 516 ? -23.490 7.345 19.113 1.00 90.19 516 LEU A N 1
ATOM 3813 C CA . LEU A 1 516 ? -24.334 8.369 18.501 1.00 90.19 516 LEU A CA 1
ATOM 3814 C C . LEU A 1 516 ? -25.232 7.801 17.396 1.00 90.19 516 LEU A C 1
ATOM 3816 O O . LEU A 1 516 ? -26.168 8.493 17.004 1.00 90.19 516 LEU A O 1
ATOM 3820 N N . ASP A 1 517 ? -25.013 6.564 16.942 1.00 88.00 517 ASP A N 1
ATOM 3821 C CA . ASP A 1 517 ? -25.898 5.896 15.986 1.00 88.00 517 ASP A CA 1
ATOM 3822 C C . ASP A 1 517 ? -27.149 5.326 16.697 1.00 88.00 517 ASP A C 1
ATOM 3824 O O . ASP A 1 517 ? -27.030 4.434 17.549 1.00 88.00 517 ASP A O 1
ATOM 3828 N N . PRO A 1 518 ? -28.372 5.785 16.352 1.00 83.50 518 PRO A N 1
ATOM 3829 C CA . PRO A 1 518 ? -29.628 5.235 16.868 1.00 83.50 518 PRO A CA 1
ATOM 3830 C C . PRO A 1 518 ? -29.847 3.744 16.587 1.00 83.50 518 PRO A C 1
ATOM 3832 O O . PRO A 1 518 ? -30.636 3.109 17.288 1.00 83.50 518 PRO A O 1
ATOM 3835 N N . ASN A 1 519 ? -29.191 3.181 15.569 1.00 82.19 519 ASN A N 1
ATOM 3836 C CA . ASN A 1 519 ? -29.301 1.764 15.222 1.00 82.19 519 ASN A CA 1
ATOM 3837 C C . ASN A 1 519 ? -28.339 0.875 16.020 1.00 82.19 519 ASN A C 1
ATOM 3839 O O . ASN A 1 519 ? -28.531 -0.342 16.042 1.00 82.19 519 ASN A O 1
ATOM 3843 N N . LEU A 1 520 ? -27.332 1.464 16.674 1.00 80.56 520 LEU A N 1
ATOM 3844 C CA . LEU A 1 520 ? -26.291 0.735 17.396 1.00 80.56 520 LEU A CA 1
ATOM 3845 C C . LEU A 1 520 ? -26.292 1.059 18.890 1.00 80.56 520 LEU A C 1
ATOM 3847 O O . LEU A 1 520 ? -26.571 0.183 19.711 1.00 80.56 520 LEU A O 1
ATOM 3851 N N . GLY A 1 521 ? -25.968 2.300 19.255 1.00 80.19 521 GLY A N 1
ATOM 3852 C CA . GLY A 1 521 ? -25.553 2.640 20.616 1.00 80.19 521 GLY A CA 1
ATOM 3853 C C . GLY A 1 521 ? -26.157 3.915 21.200 1.00 80.19 521 GLY A C 1
ATOM 3854 O O . GLY A 1 521 ? -25.982 4.152 22.400 1.00 80.19 521 GLY A O 1
ATOM 3855 N N . PHE A 1 522 ? -26.902 4.711 20.428 1.00 87.25 522 PHE A N 1
ATOM 3856 C CA . PHE A 1 522 ? -27.576 5.894 20.965 1.00 87.25 522 PHE A CA 1
ATOM 3857 C C . PHE A 1 522 ? -28.868 5.515 21.694 1.00 87.25 522 PHE A C 1
ATOM 3859 O O . PHE A 1 522 ? -29.964 5.491 21.131 1.00 87.25 522 PHE A O 1
ATOM 3866 N N . LEU A 1 523 ? -28.727 5.197 22.981 1.00 84.25 523 LEU A N 1
ATOM 3867 C CA . LEU A 1 523 ? -29.816 4.701 23.817 1.00 84.25 523 LEU A CA 1
ATOM 3868 C C . LEU A 1 523 ? -29.901 5.380 25.188 1.00 84.25 523 LEU A C 1
ATOM 3870 O O . LEU A 1 523 ? -28.903 5.708 25.838 1.00 84.25 523 LEU A O 1
ATOM 3874 N N . VAL A 1 524 ? -31.142 5.514 25.663 1.00 87.44 524 VAL A N 1
ATOM 3875 C CA . VAL A 1 524 ? -31.443 5.736 27.080 1.00 87.44 524 VAL A CA 1
ATOM 3876 C C . VAL A 1 524 ? -31.087 4.451 27.824 1.00 87.44 524 VAL A C 1
ATOM 3878 O O . VAL A 1 524 ? -31.685 3.402 27.598 1.00 87.44 524 VAL A O 1
ATOM 3881 N N . THR A 1 525 ? -30.089 4.529 28.697 1.00 88.19 525 THR A N 1
ATOM 3882 C CA . THR A 1 525 ? -29.515 3.375 29.397 1.00 88.19 525 THR A CA 1
ATOM 3883 C C . THR A 1 525 ? -30.304 3.008 30.644 1.00 88.19 525 THR A C 1
ATOM 3885 O O . THR A 1 525 ? -30.318 1.844 31.043 1.00 88.19 525 THR A O 1
ATOM 3888 N N . GLN A 1 526 ? -30.971 3.980 31.273 1.00 90.38 526 GLN A N 1
ATOM 3889 C CA . GLN A 1 526 ? -31.724 3.744 32.498 1.00 90.38 526 GLN A CA 1
ATOM 3890 C C . GLN A 1 526 ? -32.842 4.773 32.696 1.00 90.38 526 GLN A C 1
ATOM 3892 O O . GLN A 1 526 ? -32.651 5.965 32.465 1.00 90.38 526 GLN A O 1
ATOM 3897 N N . ILE A 1 527 ? -33.990 4.311 33.200 1.00 91.25 527 ILE A N 1
ATOM 3898 C CA . ILE A 1 527 ? -35.053 5.162 33.746 1.00 91.25 527 ILE A CA 1
ATOM 3899 C C . ILE A 1 527 ? -35.413 4.625 35.132 1.00 91.25 527 ILE A C 1
ATOM 3901 O O . ILE A 1 527 ? -35.822 3.471 35.264 1.00 91.25 527 ILE A O 1
ATOM 3905 N N . THR A 1 528 ? -35.259 5.442 36.172 1.00 91.50 528 THR A N 1
ATOM 3906 C CA . THR A 1 528 ? -35.649 5.092 37.548 1.00 91.50 528 THR A CA 1
ATOM 3907 C C . THR A 1 528 ? -36.621 6.108 38.113 1.00 91.50 528 THR A C 1
ATOM 3909 O O . THR A 1 528 ? -36.574 7.282 37.762 1.00 91.50 528 THR A O 1
ATOM 3912 N N . ARG A 1 529 ? -37.506 5.663 39.009 1.00 87.94 529 ARG A N 1
ATOM 3913 C CA . ARG A 1 529 ? -38.419 6.543 39.743 1.00 87.94 529 ARG A CA 1
ATOM 3914 C C . ARG A 1 529 ? -38.274 6.300 41.239 1.00 87.94 529 ARG A C 1
ATOM 3916 O O . ARG A 1 529 ? -38.473 5.175 41.692 1.00 87.94 529 ARG A O 1
ATOM 3923 N N . ALA A 1 530 ? -37.949 7.348 41.986 1.00 87.94 530 ALA A N 1
ATOM 3924 C CA . ALA A 1 530 ? -37.841 7.330 43.443 1.00 87.94 530 ALA A CA 1
ATOM 3925 C C . ALA A 1 530 ? -38.409 8.637 44.008 1.00 87.94 530 ALA A C 1
ATOM 3927 O O . ALA A 1 530 ? -38.168 9.702 43.448 1.00 87.94 530 ALA A O 1
ATOM 3928 N N . ASP A 1 531 ? -39.212 8.550 45.073 1.00 86.44 531 ASP A N 1
ATOM 3929 C CA . ASP A 1 531 ? -39.787 9.704 45.786 1.00 86.44 531 ASP A CA 1
ATOM 3930 C C . ASP A 1 531 ? -40.470 10.756 44.887 1.00 86.44 531 ASP A C 1
ATOM 3932 O O . ASP A 1 531 ? -40.414 11.956 45.131 1.00 86.44 531 ASP A O 1
ATOM 3936 N N . GLY A 1 532 ? -41.137 10.301 43.820 1.00 83.50 532 GLY A N 1
ATOM 3937 C CA . GLY A 1 532 ? -41.837 11.175 42.872 1.00 83.50 532 GLY A CA 1
ATOM 3938 C C . GLY A 1 532 ? -40.955 11.794 41.784 1.00 83.50 532 GLY A C 1
ATOM 3939 O O . GLY A 1 532 ? -41.498 12.415 40.878 1.00 83.50 532 GLY A O 1
ATOM 3940 N N . VAL A 1 533 ? -39.642 11.561 41.805 1.00 90.25 533 VAL A N 1
ATOM 3941 C CA . VAL A 1 533 ? -38.687 12.045 40.801 1.00 90.25 533 VAL A CA 1
ATOM 3942 C C . VAL A 1 533 ? -38.315 10.912 39.850 1.00 90.25 533 VAL A C 1
ATOM 3944 O O . VAL A 1 533 ? -37.963 9.813 40.284 1.00 90.25 533 VAL A O 1
ATOM 3947 N N . THR A 1 534 ? -38.394 11.177 38.548 1.00 92.00 534 THR A N 1
ATOM 3948 C CA . THR A 1 534 ? -37.928 10.257 37.504 1.00 92.00 534 THR A CA 1
ATOM 3949 C C . THR A 1 534 ? -36.548 10.689 37.027 1.00 92.00 534 THR A C 1
ATOM 3951 O O . THR A 1 534 ? -36.392 11.816 36.569 1.00 92.00 534 THR A O 1
ATOM 3954 N N . THR A 1 535 ? -35.553 9.811 37.109 1.00 93.69 535 THR A N 1
ATOM 3955 C CA . THR A 1 535 ? -34.204 10.039 36.575 1.00 93.69 535 THR A CA 1
ATOM 3956 C C . THR A 1 535 ? -34.051 9.285 35.263 1.00 93.69 535 THR A C 1
ATOM 3958 O O . THR A 1 535 ? -34.289 8.078 35.213 1.00 93.69 535 THR A O 1
ATOM 3961 N N . ILE A 1 536 ? -33.641 9.994 34.215 1.00 95.06 536 ILE A N 1
ATOM 3962 C CA . ILE A 1 536 ? -33.340 9.437 32.895 1.00 95.06 536 ILE A CA 1
ATOM 3963 C C . ILE A 1 536 ? -31.834 9.528 32.684 1.00 95.06 536 ILE A C 1
ATOM 3965 O O . ILE A 1 536 ? -31.282 10.617 32.827 1.00 95.06 536 ILE A O 1
ATOM 3969 N N . SER A 1 537 ? -31.195 8.417 32.321 1.00 94.88 537 SER A N 1
ATOM 3970 C CA . SER A 1 537 ? -29.767 8.343 31.997 1.00 94.88 537 SER A CA 1
ATOM 3971 C C . SER A 1 537 ? -29.558 7.834 30.572 1.00 94.88 537 SER A C 1
ATOM 3973 O O . SER A 1 537 ? -30.294 6.957 30.121 1.00 94.88 537 SER A O 1
ATOM 3975 N N . TRP A 1 538 ? -28.560 8.356 29.862 1.00 93.69 538 TRP A N 1
ATOM 3976 C CA . TRP A 1 538 ? -28.242 7.967 28.483 1.00 93.69 538 TRP A CA 1
ATOM 3977 C C . TRP A 1 538 ? -26.736 7.929 28.227 1.00 93.69 538 TRP A C 1
ATOM 3979 O O . TRP A 1 538 ? -25.950 8.546 28.952 1.00 93.69 538 TRP A O 1
ATOM 3989 N N . ALA A 1 539 ? -26.345 7.183 27.193 1.00 91.31 539 ALA A N 1
ATOM 3990 C CA . ALA A 1 539 ? -24.975 7.151 26.699 1.00 91.31 539 ALA A CA 1
ATOM 3991 C C . ALA A 1 539 ? -24.579 8.512 26.106 1.00 91.31 539 ALA A C 1
ATOM 3993 O O . ALA A 1 539 ? -25.339 9.107 25.346 1.0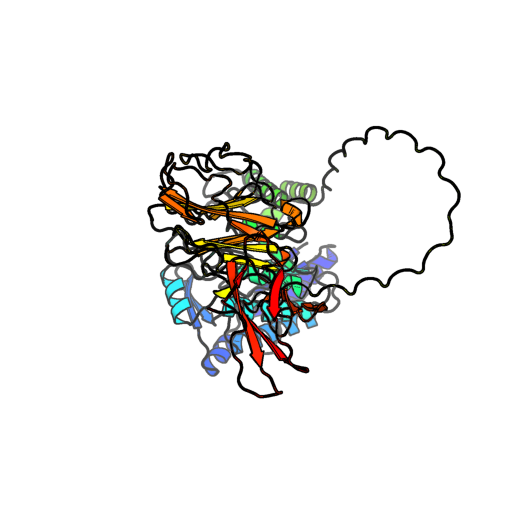0 91.31 539 ALA A O 1
ATOM 3994 N N . SER A 1 540 ? -23.381 8.993 26.427 1.00 91.62 540 SER A N 1
ATOM 3995 C CA . SER A 1 540 ? -22.829 10.228 25.874 1.00 91.62 540 SER A CA 1
ATOM 3996 C C . SER A 1 540 ? -21.430 10.035 25.299 1.00 91.62 540 SER A C 1
ATOM 3998 O O . SER A 1 540 ? -20.685 9.129 25.683 1.00 91.62 540 SER A O 1
ATOM 4000 N N . VAL A 1 541 ? -21.096 10.928 24.376 1.00 91.81 541 VAL A N 1
ATOM 4001 C CA . VAL A 1 541 ? -19.756 11.238 23.873 1.00 91.81 541 VAL A CA 1
ATOM 4002 C C . VAL A 1 541 ? -19.334 12.593 24.463 1.00 91.81 541 VAL A C 1
ATOM 4004 O O . VAL A 1 541 ? -20.106 13.552 24.325 1.00 91.81 541 VAL A O 1
ATOM 4007 N N . PRO A 1 542 ? -18.168 12.692 25.135 1.00 90.25 542 PRO A N 1
ATOM 4008 C CA . PRO A 1 542 ? -17.637 13.950 25.663 1.00 90.25 542 PRO A CA 1
ATOM 4009 C C . PRO A 1 542 ? -17.604 15.078 24.621 1.00 90.25 542 PRO A C 1
ATOM 4011 O O . PRO A 1 542 ? -17.391 14.837 23.437 1.00 90.25 542 PRO A O 1
ATOM 4014 N N . GLY A 1 543 ? -17.853 16.314 25.055 1.00 87.06 543 GLY A N 1
ATOM 4015 C CA . GLY A 1 543 ? -17.880 17.501 24.191 1.00 87.06 543 GLY A CA 1
ATOM 4016 C C . GLY A 1 543 ? -19.154 17.672 23.355 1.00 87.06 543 GLY A C 1
ATOM 4017 O O . GLY A 1 543 ? -19.390 18.753 22.822 1.00 87.06 543 GLY A O 1
ATOM 4018 N N . LYS A 1 544 ? -20.014 16.652 23.267 1.00 90.50 544 LYS A N 1
ATOM 4019 C CA . LYS A 1 544 ? -21.314 16.746 22.591 1.00 90.50 544 LYS A CA 1
ATOM 4020 C C . LYS A 1 544 ? -22.415 17.207 23.550 1.00 90.50 544 LYS A C 1
ATOM 4022 O O . LYS A 1 544 ? -22.349 16.954 24.758 1.00 90.50 544 LYS A O 1
ATOM 4027 N N . THR A 1 545 ? -23.438 17.863 23.004 1.00 94.31 545 THR A N 1
ATOM 4028 C CA . THR A 1 545 ? -24.550 18.440 23.771 1.00 94.31 545 THR A CA 1
ATOM 4029 C C . THR A 1 545 ? -25.852 17.701 23.480 1.00 94.31 545 THR A C 1
ATOM 4031 O O . THR A 1 545 ? -26.140 17.357 22.337 1.00 94.31 545 THR A O 1
ATOM 4034 N N . TYR A 1 546 ? -26.646 17.452 24.523 1.00 95.81 546 TYR A N 1
ATOM 4035 C CA . TYR A 1 546 ? -27.853 16.629 24.451 1.00 95.81 546 TYR A CA 1
ATOM 4036 C C . TYR A 1 546 ? -29.057 17.358 25.040 1.00 95.81 546 TYR A C 1
ATOM 4038 O O . TYR A 1 546 ? -28.962 17.962 26.111 1.00 95.81 546 TYR A O 1
ATOM 4046 N N . GLN A 1 547 ? -30.207 17.244 24.381 1.00 96.12 547 GLN A N 1
ATOM 4047 C CA . GLN A 1 547 ? -31.491 17.751 24.847 1.00 96.12 547 GLN A CA 1
ATOM 4048 C C . GLN A 1 547 ? -32.396 16.576 25.223 1.00 96.12 547 GLN A C 1
ATOM 4050 O O . GLN A 1 547 ? -32.851 15.819 24.371 1.00 96.12 547 GLN A O 1
ATOM 4055 N N . ALA A 1 548 ? -32.681 16.431 26.517 1.00 95.19 548 ALA A N 1
ATOM 4056 C CA . ALA A 1 548 ? -33.720 15.519 26.977 1.00 95.19 548 ALA A CA 1
ATOM 4057 C C . ALA A 1 548 ? -35.095 16.167 26.788 1.00 95.19 548 ALA A C 1
ATOM 4059 O O . ALA A 1 548 ? -35.302 17.324 27.166 1.00 95.19 548 ALA A O 1
ATOM 4060 N N . GLU A 1 549 ? -36.044 15.420 26.245 1.00 94.31 549 GLU A N 1
ATOM 4061 C CA . GLU A 1 549 ? -37.385 15.902 25.940 1.00 94.31 549 GLU A CA 1
ATOM 4062 C C . GLU A 1 549 ? -38.451 14.963 26.479 1.00 94.31 549 GLU A C 1
ATOM 4064 O O . GLU A 1 549 ? -38.210 13.780 26.729 1.00 94.31 549 GLU A O 1
ATOM 4069 N N . THR A 1 550 ? -39.657 15.505 26.636 1.00 93.31 550 THR A N 1
ATOM 4070 C CA . THR A 1 550 ? -40.816 14.741 27.090 1.00 93.31 550 THR A CA 1
ATOM 4071 C C . THR A 1 550 ? -42.025 14.940 26.197 1.00 93.31 550 THR A C 1
ATOM 4073 O O . THR A 1 550 ? -42.204 16.017 25.627 1.00 93.31 550 THR A O 1
ATOM 4076 N N . CYS A 1 551 ? -42.893 13.935 26.154 1.00 92.88 551 CYS A N 1
ATOM 4077 C CA . CYS A 1 551 ? -44.272 14.083 25.706 1.00 92.88 551 CYS A CA 1
ATOM 4078 C C . CYS A 1 551 ? -45.214 13.290 26.627 1.00 92.88 551 CYS A C 1
ATOM 4080 O O . CYS A 1 551 ? -44.795 12.378 27.348 1.00 92.88 551 CYS A O 1
ATOM 4082 N N . ASN A 1 552 ? -46.491 13.672 26.654 1.00 89.19 552 ASN A N 1
ATOM 4083 C CA . ASN A 1 552 ? -47.470 13.090 27.583 1.00 89.19 552 ASN A CA 1
ATOM 4084 C C . ASN A 1 552 ? -48.263 11.925 26.972 1.00 89.19 552 ASN A C 1
ATOM 4086 O O . ASN A 1 552 ? -48.934 11.194 27.696 1.00 89.19 552 ASN A O 1
ATOM 4090 N N . GLU A 1 553 ? -48.180 11.736 25.656 1.00 85.00 553 GLU A N 1
ATOM 4091 C CA . GLU A 1 553 ? -48.919 10.715 24.918 1.00 85.00 553 GLU A CA 1
ATOM 4092 C C . GLU A 1 553 ? -48.103 10.209 23.718 1.00 85.00 553 GLU A C 1
ATOM 4094 O O . GLU A 1 553 ? -47.340 10.985 23.131 1.00 85.00 553 GLU A O 1
ATOM 4099 N N . PRO A 1 554 ? -48.246 8.930 23.321 1.00 81.38 554 PRO A N 1
ATOM 4100 C CA . PRO A 1 554 ? -47.579 8.409 22.132 1.00 81.38 554 PRO A CA 1
ATOM 4101 C C . PRO A 1 554 ? -47.958 9.221 20.886 1.00 81.38 554 PRO A C 1
ATOM 4103 O O . PRO A 1 554 ? -49.137 9.362 20.575 1.00 81.38 554 PRO A O 1
ATOM 4106 N N . GLY A 1 555 ? -46.963 9.739 20.163 1.00 80.88 555 GLY A N 1
ATOM 4107 C CA . GLY A 1 555 ? -47.180 10.561 18.964 1.00 80.88 555 GLY A CA 1
ATOM 4108 C C . GLY A 1 555 ? -47.548 12.028 19.234 1.00 80.88 555 GLY A C 1
ATOM 4109 O O . GLY A 1 555 ? -47.787 12.766 18.280 1.00 80.88 555 GLY A O 1
ATOM 4110 N N . GLY A 1 556 ? -47.579 12.460 20.500 1.00 86.88 556 GLY A N 1
ATOM 4111 C CA . GLY A 1 556 ? -47.762 13.862 20.875 1.00 86.88 556 GLY A CA 1
ATOM 4112 C C . GLY A 1 556 ? -46.533 14.735 20.588 1.00 86.88 556 GLY A C 1
ATOM 4113 O O . GLY A 1 556 ? -45.450 14.242 20.267 1.00 86.88 556 GLY A O 1
ATOM 4114 N N . ALA A 1 557 ? -46.696 16.053 20.733 1.00 92.94 557 ALA A N 1
ATOM 4115 C CA . ALA A 1 557 ? -45.600 17.006 20.570 1.00 92.94 557 ALA A CA 1
ATOM 4116 C C . ALA A 1 557 ? -44.557 16.858 21.689 1.00 92.94 557 ALA A C 1
ATOM 4118 O O . ALA A 1 557 ? -44.902 16.745 22.869 1.00 92.94 557 ALA A O 1
ATOM 4119 N N . TRP A 1 558 ? -43.283 16.891 21.307 1.00 94.38 558 TRP A N 1
ATOM 4120 C CA . TRP A 1 558 ? -42.163 16.863 22.239 1.00 94.38 558 TRP A CA 1
ATOM 4121 C C . TRP A 1 558 ? -41.850 18.262 22.759 1.00 94.38 558 TRP A C 1
ATOM 4123 O O . TRP A 1 558 ? -42.071 19.268 22.083 1.00 94.38 558 TRP A O 1
ATOM 4133 N N . SER A 1 559 ? -41.377 18.340 23.997 1.00 93.81 559 SER A N 1
ATOM 4134 C CA . SER A 1 559 ? -40.934 19.591 24.610 1.00 93.81 559 SER A CA 1
ATOM 4135 C C . SER A 1 559 ? -39.678 19.366 25.451 1.00 93.81 559 SER A C 1
ATOM 4137 O O . SER A 1 559 ? -39.603 18.337 26.137 1.00 93.81 559 SER A O 1
ATOM 4139 N N . PRO A 1 560 ? -38.729 20.323 25.460 1.00 96.00 560 PRO A N 1
ATOM 4140 C CA . PRO A 1 560 ? -37.546 20.272 26.312 1.00 96.00 560 PRO A CA 1
ATOM 4141 C C . PRO A 1 560 ? -37.903 20.022 27.778 1.00 96.00 560 PRO A C 1
ATOM 4143 O O . PRO A 1 560 ? -38.766 20.696 28.341 1.00 96.00 560 PRO A O 1
ATOM 4146 N N . LEU A 1 561 ? -37.232 19.053 28.404 1.00 93.94 561 LEU A N 1
ATOM 4147 C CA . LEU A 1 561 ? -37.397 18.763 29.829 1.00 93.94 561 LEU A CA 1
ATOM 4148 C C . LEU A 1 561 ? -36.653 19.790 30.693 1.00 93.94 561 LEU A C 1
ATOM 4150 O O . LEU A 1 561 ? -37.213 20.357 31.628 1.00 93.94 561 LEU A O 1
ATOM 4154 N N . LYS A 1 562 ? -35.375 20.008 30.375 1.00 94.44 562 LYS A N 1
ATOM 4155 C CA . LYS A 1 562 ? -34.452 20.960 31.012 1.00 94.44 562 LYS A CA 1
ATOM 4156 C C . LYS A 1 562 ? -33.551 21.573 29.942 1.00 94.44 562 LYS A C 1
ATOM 4158 O O . LYS A 1 562 ? -33.660 21.215 28.774 1.00 94.44 562 LYS A O 1
ATOM 4163 N N . THR A 1 563 ? -32.674 22.492 30.327 1.00 94.38 563 THR A N 1
ATOM 4164 C CA . THR A 1 563 ? -31.637 23.009 29.425 1.00 94.38 563 THR A CA 1
ATOM 4165 C C . THR A 1 563 ? -30.751 21.875 28.893 1.00 94.38 563 THR A C 1
ATOM 4167 O O . THR A 1 563 ? -30.531 20.908 29.633 1.00 94.38 563 THR A O 1
ATOM 4170 N N . PRO A 1 564 ? -30.219 21.989 27.662 1.00 96.94 564 PRO A N 1
ATOM 4171 C CA . PRO A 1 564 ? -29.276 21.017 27.126 1.00 96.94 564 PRO A CA 1
ATOM 4172 C C . PRO A 1 564 ? -28.072 20.803 28.049 1.00 96.94 564 PRO A C 1
ATOM 4174 O O . PRO A 1 564 ? -27.644 21.723 28.751 1.00 96.94 564 PRO A O 1
ATOM 4177 N N . ILE A 1 565 ? -27.524 19.590 28.037 1.00 97.00 565 ILE A N 1
ATOM 4178 C CA . ILE A 1 565 ? -26.377 19.194 28.860 1.00 97.00 565 ILE A CA 1
ATOM 4179 C C . ILE A 1 565 ? -25.233 18.788 27.933 1.00 97.00 565 ILE A C 1
ATOM 4181 O O . ILE A 1 565 ? -25.396 17.889 27.108 1.00 97.00 565 ILE A O 1
ATOM 4185 N N . THR A 1 566 ? -24.078 19.436 28.077 1.00 95.06 566 THR A N 1
ATOM 4186 C CA . THR A 1 566 ? -22.836 19.053 27.392 1.00 95.06 566 THR A CA 1
ATOM 4187 C C . THR A 1 566 ? -22.073 18.054 28.250 1.00 95.06 566 THR A C 1
ATOM 4189 O O . THR A 1 566 ? -21.846 18.300 29.436 1.00 95.06 566 THR A O 1
ATOM 4192 N N . ALA A 1 567 ? -21.682 16.924 27.666 1.00 93.19 567 ALA A N 1
ATOM 4193 C CA . ALA A 1 567 ? -20.885 15.927 28.370 1.00 93.19 567 ALA A CA 1
ATOM 4194 C C . ALA A 1 567 ? -19.473 16.462 28.640 1.00 93.19 567 ALA A C 1
ATOM 4196 O O . ALA A 1 567 ? -18.763 16.854 27.712 1.00 93.19 567 ALA A O 1
ATOM 4197 N N . ALA A 1 568 ? -19.059 16.465 29.907 1.00 89.56 568 ALA A N 1
ATOM 4198 C CA . ALA A 1 568 ? -17.704 16.844 30.290 1.00 89.56 568 ALA A CA 1
ATOM 4199 C C . ALA A 1 568 ? -16.666 15.805 29.802 1.00 89.56 568 ALA A C 1
ATOM 4201 O O . ALA A 1 568 ? -17.031 14.668 29.479 1.00 89.56 568 ALA A O 1
ATOM 4202 N N . PRO A 1 569 ? -15.364 16.147 29.771 1.00 82.81 569 PRO A N 1
ATOM 4203 C CA . PRO A 1 569 ? -14.296 15.176 29.537 1.00 82.81 569 PRO A CA 1
ATOM 4204 C C . PRO A 1 569 ? -14.444 13.910 30.397 1.00 82.81 569 PRO A C 1
ATOM 4206 O O . PRO A 1 569 ? -14.688 13.991 31.600 1.00 82.81 569 PRO A O 1
ATOM 4209 N N . GLY A 1 570 ? -14.337 12.733 29.771 1.00 84.19 570 GLY A N 1
ATOM 4210 C CA . GLY A 1 570 ? -14.505 11.430 30.432 1.00 84.19 570 GLY A CA 1
ATOM 4211 C C . GLY A 1 570 ? -15.946 11.063 30.824 1.00 84.19 570 GLY A C 1
ATOM 4212 O O . GLY A 1 570 ? -16.190 9.956 31.302 1.00 84.19 570 GLY A O 1
ATOM 4213 N N . GLN A 1 571 ? -16.928 11.945 30.609 1.00 90.62 571 GLN A N 1
ATOM 4214 C CA . GLN A 1 571 ? -18.320 11.681 30.958 1.00 90.62 571 GLN A CA 1
ATOM 4215 C C . GLN A 1 571 ? -19.024 10.875 29.859 1.00 90.62 571 GLN A C 1
ATOM 4217 O O . GLN A 1 571 ? -19.558 11.419 28.891 1.00 90.62 571 GLN A O 1
ATOM 4222 N N . LEU A 1 572 ? -19.042 9.551 30.032 1.00 91.94 572 LEU A N 1
ATOM 4223 C CA . LEU A 1 572 ? -19.665 8.608 29.091 1.00 91.94 572 LEU A CA 1
ATOM 4224 C C . LEU A 1 572 ? -21.162 8.381 29.328 1.00 91.94 572 LEU A C 1
ATOM 4226 O O . LEU A 1 572 ? -21.825 7.756 28.500 1.00 91.94 572 LEU A O 1
ATOM 4230 N N . THR A 1 573 ? -21.693 8.877 30.442 1.00 93.62 573 THR A N 1
ATOM 4231 C CA . THR A 1 573 ? -23.116 8.797 30.774 1.00 93.62 573 THR A CA 1
ATOM 4232 C C . THR A 1 573 ? -23.587 10.142 31.305 1.00 93.62 573 THR A C 1
ATOM 4234 O O . THR A 1 573 ? -22.971 10.717 32.208 1.00 93.62 573 THR A O 1
ATOM 4237 N N . LEU A 1 574 ? -24.713 10.614 30.781 1.00 95.38 574 LEU A N 1
ATOM 4238 C CA . LEU A 1 574 ? -25.432 11.778 31.283 1.00 95.38 574 LEU A CA 1
ATOM 4239 C C . LEU A 1 574 ? -26.738 11.351 31.938 1.00 95.38 574 LEU A C 1
ATOM 4241 O O . LEU A 1 574 ? -27.265 10.275 31.654 1.00 95.38 574 LEU A O 1
ATOM 4245 N N . SER A 1 575 ? -27.260 12.207 32.812 1.00 95.62 575 SER A N 1
ATOM 4246 C CA . SER A 1 575 ? -28.591 12.031 33.369 1.00 95.62 575 SER A CA 1
ATOM 4247 C C . SER A 1 575 ? -29.295 13.359 33.616 1.00 95.62 575 SER A C 1
ATOM 4249 O O . SER A 1 575 ? -28.677 14.415 33.751 1.00 95.62 575 SER A O 1
ATOM 4251 N N . THR A 1 576 ? -30.621 13.300 33.661 1.00 95.94 576 THR A N 1
ATOM 4252 C CA . THR A 1 576 ? -31.485 14.415 34.040 1.00 95.94 576 THR A CA 1
ATOM 4253 C C . THR A 1 576 ? -32.655 13.907 34.868 1.00 95.94 576 THR A C 1
ATOM 4255 O O . THR A 1 576 ? -32.935 12.707 34.899 1.00 95.94 576 THR A O 1
ATOM 4258 N N . THR A 1 577 ? -33.349 14.821 35.536 1.00 95.19 577 THR A N 1
ATOM 4259 C CA . THR A 1 577 ? -34.499 14.494 36.379 1.00 95.19 577 THR A CA 1
ATOM 4260 C C . THR A 1 577 ? -35.764 15.200 35.922 1.00 95.19 577 THR A C 1
ATOM 4262 O O . THR A 1 577 ? -35.726 16.348 35.475 1.00 95.19 577 THR A O 1
ATOM 4265 N N . ASP A 1 578 ? -36.887 14.515 36.095 1.00 93.44 578 ASP A N 1
ATOM 4266 C CA . ASP A 1 578 ? -38.239 15.007 35.896 1.00 93.44 578 ASP A CA 1
ATOM 4267 C C . ASP A 1 578 ? -39.035 14.885 37.204 1.00 93.44 578 ASP A C 1
ATOM 4269 O O . ASP A 1 578 ? -39.217 13.791 37.739 1.00 93.44 578 ASP A O 1
ATOM 4273 N N . GLU A 1 579 ? -39.506 16.020 37.716 1.00 90.62 579 GLU A N 1
ATOM 4274 C CA . GLU A 1 579 ? -40.226 16.150 38.995 1.00 90.62 579 GLU A CA 1
ATOM 4275 C C . GLU A 1 579 ? -41.754 16.082 38.819 1.00 90.62 579 GLU A C 1
ATOM 4277 O O . GLU A 1 579 ? -42.527 16.456 39.701 1.00 90.62 579 GLU A O 1
ATOM 4282 N N . THR A 1 580 ? -42.218 15.634 37.653 1.00 82.69 580 THR A N 1
ATOM 4283 C CA . THR A 1 580 ? -43.645 15.536 37.355 1.00 82.69 580 THR A CA 1
ATOM 4284 C C . THR A 1 580 ? -44.389 14.531 38.232 1.00 82.69 580 THR A C 1
ATOM 4286 O O . THR A 1 580 ? -43.936 13.419 38.514 1.00 82.69 580 THR A O 1
ATOM 4289 N N . THR A 1 581 ? -45.623 14.887 38.579 1.00 77.75 581 THR A N 1
ATOM 4290 C CA . THR A 1 581 ? -46.568 13.996 39.262 1.00 77.75 581 THR A CA 1
ATOM 4291 C C . THR A 1 581 ? -47.440 13.201 38.291 1.00 77.75 581 THR A C 1
ATOM 4293 O O . THR A 1 581 ? -48.272 12.406 38.732 1.00 77.75 581 THR A O 1
ATOM 4296 N N . LEU A 1 582 ? -47.262 13.383 36.974 1.00 79.75 582 LEU A N 1
ATOM 4297 C CA . LEU A 1 582 ? -48.065 12.694 35.964 1.00 79.75 582 LEU A CA 1
ATOM 4298 C C . LEU A 1 582 ? -47.910 11.158 36.057 1.00 79.75 582 LEU A C 1
ATOM 4300 O O . LEU A 1 582 ? -46.832 10.646 36.392 1.00 79.75 582 LEU A O 1
ATOM 4304 N N . PRO A 1 583 ? -48.988 10.401 35.767 1.00 70.50 583 PRO A N 1
ATOM 4305 C CA . PRO A 1 583 ? -48.985 8.942 35.875 1.00 70.50 583 PRO A CA 1
ATOM 4306 C C . PRO A 1 583 ? -48.213 8.261 34.738 1.00 70.50 583 PRO A C 1
ATOM 4308 O O . PRO A 1 583 ? -47.689 7.167 34.935 1.00 70.50 583 PRO A O 1
ATOM 4311 N N . SER A 1 584 ? -48.117 8.904 33.572 1.00 79.19 584 SER A N 1
ATOM 4312 C CA . SER A 1 584 ? -47.428 8.396 32.385 1.00 79.19 584 SER A CA 1
ATOM 4313 C C . SER A 1 584 ? -46.761 9.535 31.623 1.00 79.19 584 SER A C 1
ATOM 4315 O O . SER A 1 584 ? -47.375 10.583 31.416 1.00 79.19 584 SER A O 1
ATOM 4317 N N . ARG A 1 585 ? -45.518 9.314 31.191 1.00 87.19 585 ARG A N 1
ATOM 4318 C CA . ARG A 1 585 ? -44.748 10.246 30.368 1.00 87.19 585 ARG A CA 1
ATOM 4319 C C . ARG A 1 585 ? -43.754 9.477 29.507 1.00 87.19 585 ARG A C 1
ATOM 4321 O O . ARG A 1 585 ? -43.291 8.411 29.911 1.00 87.19 585 ARG A O 1
ATOM 4328 N N . PHE A 1 586 ? -43.444 10.019 28.339 1.00 90.62 586 PHE A N 1
ATOM 4329 C CA . PHE A 1 586 ? -42.458 9.474 27.413 1.00 90.62 586 PHE A CA 1
ATOM 4330 C C . PHE A 1 586 ? -41.243 10.389 27.378 1.00 90.62 586 PHE A C 1
ATOM 4332 O O . PHE A 1 586 ? -41.382 11.606 27.512 1.00 90.62 586 PHE A O 1
ATOM 4339 N N . TYR A 1 587 ? -40.071 9.792 27.184 1.00 90.81 587 TYR A N 1
ATOM 4340 C CA . TYR A 1 587 ? -38.790 10.484 27.171 1.00 90.81 587 TYR A CA 1
ATOM 4341 C C . TYR A 1 587 ? -38.039 10.146 25.889 1.00 90.81 587 TYR A C 1
ATOM 4343 O O . TYR A 1 587 ? -38.061 8.998 25.442 1.00 90.81 587 TYR A O 1
ATOM 4351 N N . ARG A 1 588 ? -37.349 11.137 25.333 1.00 90.88 588 ARG A N 1
ATOM 4352 C CA . ARG A 1 588 ? -36.316 10.940 24.314 1.00 90.88 588 ARG A CA 1
ATOM 4353 C C . ARG A 1 588 ? -35.140 11.855 24.604 1.00 90.88 588 ARG A C 1
ATOM 4355 O O . ARG A 1 588 ? -35.271 12.822 25.355 1.00 90.88 588 ARG A O 1
ATOM 4362 N N . VAL A 1 589 ? -34.005 11.542 24.003 1.00 93.62 589 VAL A N 1
ATOM 4363 C CA . VAL A 1 589 ? -32.819 12.389 24.038 1.00 93.62 589 VAL A CA 1
ATOM 4364 C C . VAL A 1 589 ? -32.420 12.655 22.600 1.00 93.62 589 VAL A C 1
ATOM 4366 O O . VAL A 1 589 ? -32.370 11.726 21.801 1.00 93.62 589 VAL A O 1
ATOM 4369 N N . GLU A 1 590 ? -32.160 13.913 22.278 1.00 92.81 590 GLU A N 1
ATOM 4370 C CA . GLU A 1 590 ? -31.651 14.325 20.975 1.00 92.81 590 GLU A CA 1
ATOM 4371 C C . GLU A 1 590 ? -30.236 14.885 21.130 1.00 92.81 590 GLU A C 1
ATOM 4373 O O . GLU A 1 590 ? -29.946 15.616 22.080 1.00 92.81 590 GLU A O 1
ATOM 4378 N N . LEU A 1 591 ? -29.353 14.528 20.199 1.00 91.00 591 LEU A N 1
ATOM 4379 C CA . LEU A 1 591 ? -28.073 15.203 20.016 1.00 91.00 591 LEU A CA 1
ATOM 4380 C C . LEU A 1 591 ? -28.357 16.566 19.375 1.00 91.00 591 LEU A C 1
ATOM 4382 O O . LEU A 1 591 ? -28.960 16.619 18.303 1.00 91.00 591 LEU A O 1
ATOM 4386 N N . VAL A 1 592 ? -27.950 17.656 20.025 1.00 90.31 592 VAL A N 1
ATOM 4387 C CA . VAL A 1 592 ? -28.104 19.003 19.455 1.00 90.31 592 VAL A CA 1
ATOM 4388 C C . VAL A 1 592 ? -26.823 19.429 18.721 1.00 90.31 592 VAL A C 1
ATOM 4390 O O . VAL A 1 592 ? -25.747 18.971 19.118 1.00 90.31 592 VAL A O 1
ATOM 4393 N N . PRO A 1 593 ? -26.936 20.253 17.655 1.00 76.44 593 PRO A N 1
ATOM 4394 C CA . PRO A 1 593 ? -25.801 20.694 16.839 1.00 76.44 593 PRO A CA 1
ATOM 4395 C C . PRO A 1 593 ? -24.669 21.371 17.611 1.00 76.44 593 PRO A C 1
ATOM 4397 O O . PRO A 1 593 ? -24.961 22.059 18.621 1.00 76.44 593 PRO A O 1
#

Sequence (593 aa):
GISVRQDWADLEPNEGEFHWGYLNAQVKAAADAGKQVLLRINSQAAKPAWVTQAVQNAGGTFFTFDDNGVSTTIPVFWDPTYLAKKKDMIAALGANFVGNPTVTIVSASFANATSEDWNVPHTAIDVMHWIDAGYTTTKLVDAGQQIIDATMTAFPTQYVALAIAGNGHSKTSQNLDLMATTAAATTISMTRAKWPGRLVPQINSLSTFNPKAPGMSDTSWNLLWNSRPDVGAQMLDNVWGDTTYRVNNGVAGDAPTILTACINAGVSYGVNYIEIYEIDVSKMPSVITYARQQLTATPTPTPTPTPTPTPTPTPTPTPTPSATPTPTPTPSPTPVPFNLDGQADAAGYLQNSSGMAIYAAVRGGILYLATTSPGSDGEPNDNFIFVTDQLLTSALAPAPWAKTGLVAIDAAKPFVGGESMTDFCGWFNAPLSSMAVKSFTSSGQMEATIDLAAAFGSVPDTIYVAAAAYATADGGTLTAQGPLGNGDGNLDPDEFLPLSIAAIQDENADGIYDRLDPNLGFLVTQITRADGVTTISWASVPGKTYQAETCNEPGGAWSPLKTPITAAPGQLTLSTTDETTLPSRFYRVELVP

Secondary structure (DSSP, 8-state):
-EEEEEEHHHH-SBTTB---HHHHHHHHHHHHTT--EEEEEE-GGGS-HHHHHHHHHTT--EEEEEETTEEEEEE-TT-HHHHHHHHHHHHHHHHHTTT-TTEEEEE---S-SSSSSS----SHHHHHHHHHTT--HHHHHHHHHHHHHHHHHHSSSSEEEEEE--SS--SSS--SSSSTTHHHHHHHHHHHHHSTTTEEEEEEEE-TTSPPTT--TTSHHHHHHHT-SS-EEEESS--TT-TT-GGGTT----HHHHHHHHHHHHHHTT-S-EE--HHHHHH-HHHHHHHHHHHH-PPPPP-PPPPPPPPPPPPPP-PPPPP-PPPPPPPPPPPPPPP-SSS-S-GGGEEE-SSS-EEEEEETTEEEEEEE---SS--SEEEEEEEESS--SS--EEPSTT-SSEESS-TTS-EEEE-SSSS-EEEESS-TT-EEEE-SSTTSEEEEEEEHHHHHSS--SEEEEEEEEEESSTTPPEEEEES---SSSSB-GGGSEEEEGGGSB-TT-SSS-TTT-TTTT--EEEEEEETTEEEEEEE--TT-EEEEEEESSTTPPPEESSS-EEPPTT--EEEEEE----S--EEEEEEE-

Radius of gyration: 30.0 Å; chains: 1; bounding box: 83×64×81 Å